Protein AF-0000000074162819 (afdb_homodimer)

Structure (mmCIF, N/CA/C/O backbone):
data_AF-0000000074162819-model_v1
#
loop_
_entity.id
_entity.type
_entity.pdbx_description
1 polymer 'Nitroreductase family protein fused to ferredoxin domain Fd-NR1'
#
loop_
_atom_site.group_PDB
_atom_site.id
_atom_site.type_symbol
_atom_site.label_atom_id
_atom_site.label_alt_id
_atom_site.label_comp_id
_atom_site.label_asym_id
_atom_site.label_entity_id
_atom_site.label_seq_id
_atom_site.pdbx_PDB_ins_code
_atom_site.Cartn_x
_atom_site.Cartn_y
_atom_site.Cartn_z
_atom_site.occupancy
_atom_site.B_iso_or_equiv
_atom_site.auth_seq_id
_atom_site.auth_comp_id
_atom_site.auth_asym_id
_atom_site.auth_atom_id
_atom_site.pdbx_PDB_model_num
ATOM 1 N N . MET A 1 1 ? -23.938 13.773 5.734 1 60.72 1 MET A N 1
ATOM 2 C CA . MET A 1 1 ? -23.234 14.094 6.973 1 60.72 1 MET A CA 1
ATOM 3 C C . MET A 1 1 ? -22.016 14.961 6.688 1 60.72 1 MET A C 1
ATOM 5 O O . MET A 1 1 ? -21.391 14.844 5.633 1 60.72 1 MET A O 1
ATOM 9 N N . SER A 1 2 ? -21.75 15.883 7.621 1 75 2 SER A N 1
ATOM 10 C CA . SER A 1 2 ? -20.719 16.891 7.355 1 75 2 SER A CA 1
ATOM 11 C C . SER A 1 2 ? -19.328 16.266 7.41 1 75 2 SER A C 1
ATOM 13 O O . SER A 1 2 ? -19.031 15.484 8.312 1 75 2 SER A O 1
ATOM 15 N N . ARG A 1 3 ? -18.562 16.5 6.445 1 84.19 3 ARG A N 1
ATOM 16 C CA . ARG A 1 3 ? -17.188 16.047 6.414 1 84.19 3 ARG A CA 1
ATOM 17 C C . ARG A 1 3 ? -16.297 16.906 7.312 1 84.19 3 ARG A C 1
ATOM 19 O O . ARG A 1 3 ? -15.133 16.594 7.531 1 84.19 3 ARG A O 1
ATOM 26 N N . PHE A 1 4 ? -16.953 17.891 7.883 1 89.25 4 PHE A N 1
ATOM 27 C CA . PHE A 1 4 ? -16.172 18.797 8.719 1 89.25 4 PHE A CA 1
ATOM 28 C C . PHE A 1 4 ? -16.297 18.406 10.188 1 89.25 4 PHE A C 1
ATOM 30 O O . PHE A 1 4 ? -17.328 17.906 10.625 1 89.25 4 PHE A O 1
ATOM 37 N N . PRO A 1 5 ? -15.227 18.672 10.922 1 93.75 5 PRO A N 1
ATOM 38 C CA . PRO A 1 5 ? -15.25 18.375 12.352 1 93.75 5 PRO A CA 1
ATOM 39 C C . PRO A 1 5 ? -16.328 19.141 13.102 1 93.75 5 PRO A C 1
ATOM 41 O O . PRO A 1 5 ? -16.594 20.312 12.789 1 93.75 5 PRO A O 1
ATOM 44 N N . GLU A 1 6 ? -16.922 18.469 14 1 95.31 6 GLU A N 1
ATOM 45 C CA . GLU A 1 6 ? -17.891 19.047 14.906 1 95.31 6 GLU A CA 1
ATOM 46 C C . GLU A 1 6 ? -17.453 18.906 16.359 1 95.31 6 GLU A C 1
ATOM 48 O O . GLU A 1 6 ? -17.062 17.812 16.797 1 95.31 6 GLU A O 1
ATOM 53 N N . VAL A 1 7 ? -17.656 20.016 17.141 1 96.31 7 VAL A N 1
ATOM 54 C CA . VAL A 1 7 ? -17.109 20.047 18.484 1 96.31 7 VAL A CA 1
ATOM 55 C C . VAL A 1 7 ? -18.234 19.891 19.5 1 96.31 7 VAL A C 1
ATOM 57 O O . VAL A 1 7 ? -19.25 20.594 19.422 1 96.31 7 VAL A O 1
ATOM 60 N N . ASP A 1 8 ? -18.062 18.953 20.375 1 96.62 8 ASP A N 1
ATOM 61 C CA . ASP A 1 8 ? -18.875 18.875 21.594 1 96.62 8 ASP A CA 1
ATOM 62 C C . ASP A 1 8 ? -18.312 19.797 22.672 1 96.62 8 ASP A C 1
ATOM 64 O O . ASP A 1 8 ? -17.312 19.453 23.312 1 96.62 8 ASP A O 1
ATOM 68 N N . GLU A 1 9 ? -18.953 20.859 22.938 1 96.25 9 GLU A N 1
ATOM 69 C CA . GLU A 1 9 ? -18.422 21.875 23.844 1 96.25 9 GLU A CA 1
ATOM 70 C C . GLU A 1 9 ? -18.344 21.359 25.281 1 96.25 9 GLU A C 1
ATOM 72 O O . GLU A 1 9 ? -17.516 21.844 26.062 1 96.25 9 GLU A O 1
ATOM 77 N N . ASP A 1 10 ? -19.109 20.422 25.609 1 97 10 ASP A N 1
ATOM 78 C CA . ASP A 1 10 ? -19.094 19.891 26.953 1 97 10 ASP A CA 1
ATOM 79 C C . ASP A 1 10 ? -17.844 19.031 27.188 1 97 10 ASP A C 1
ATOM 81 O O . ASP A 1 10 ? -17.375 18.922 28.328 1 97 10 ASP A O 1
ATOM 85 N N . LEU A 1 11 ? -17.391 18.484 26.125 1 96.69 11 LEU A N 1
ATOM 86 C CA . LEU A 1 11 ? -16.234 17.609 26.234 1 96.69 11 LEU A CA 1
ATOM 87 C C . LEU A 1 11 ? -14.945 18.375 25.953 1 96.69 11 LEU A C 1
ATOM 89 O O . LEU A 1 11 ? -13.859 17.953 26.375 1 96.69 11 LEU A O 1
ATOM 93 N N . CYS A 1 12 ? -15.039 19.5 25.234 1 97.75 12 CYS A N 1
ATOM 94 C CA . CYS A 1 12 ? -13.867 20.297 24.891 1 97.75 12 CYS A CA 1
ATOM 95 C C . CYS A 1 12 ? -13.328 21.047 26.094 1 97.75 12 CYS A C 1
ATOM 97 O O . CYS A 1 12 ? -14.062 21.797 26.734 1 97.75 12 CYS A O 1
ATOM 99 N N . ILE A 1 13 ? -12 20.875 26.312 1 97.38 13 ILE A N 1
ATOM 100 C CA . ILE A 1 13 ? -11.43 21.516 27.5 1 97.38 13 ILE A CA 1
ATOM 101 C C . ILE A 1 13 ? -10.492 22.641 27.062 1 97.38 13 ILE A C 1
ATOM 103 O O . ILE A 1 13 ? -9.742 23.172 27.891 1 97.38 13 ILE A O 1
ATOM 107 N N . GLY A 1 14 ? -10.43 22.891 25.828 1 97.25 14 GLY A N 1
ATOM 108 C CA . GLY A 1 14 ? -9.68 24.031 25.312 1 97.25 14 GLY A CA 1
ATOM 109 C C . GLY A 1 14 ? -8.18 23.859 25.453 1 97.25 14 GLY A C 1
ATOM 110 O O . GLY A 1 14 ? -7.457 24.844 25.656 1 97.25 14 GLY A O 1
ATOM 111 N N . CYS A 1 15 ? -7.652 22.703 25.328 1 96.31 15 CYS A N 1
ATOM 112 C CA . CYS A 1 15 ? -6.25 22.438 25.609 1 96.31 15 CYS A CA 1
ATOM 113 C C . CYS A 1 15 ? -5.359 22.844 24.453 1 96.31 15 CYS A C 1
ATOM 115 O O . CYS A 1 15 ? -4.137 22.891 24.578 1 96.31 15 CYS A O 1
ATOM 117 N N . ASN A 1 16 ? -5.852 23.031 23.219 1 96.44 16 ASN A N 1
ATOM 118 C CA . ASN A 1 16 ? -5.164 23.578 22.047 1 96.44 16 ASN A CA 1
ATOM 119 C C . ASN A 1 16 ? -4.379 22.484 21.312 1 96.44 16 ASN A C 1
ATOM 121 O O . ASN A 1 16 ? -3.752 22.766 20.281 1 96.44 16 ASN A O 1
ATOM 125 N N . VAL A 1 17 ? -4.426 21.281 21.625 1 96.06 17 VAL A N 1
ATOM 126 C CA . VAL A 1 17 ? -3.65 20.234 20.969 1 96.06 17 VAL A CA 1
ATOM 127 C C . VAL A 1 17 ? -4.121 20.078 19.531 1 96.06 17 VAL A C 1
ATOM 129 O O . VAL A 1 17 ? -3.303 19.969 18.609 1 96.06 17 VAL A O 1
ATOM 132 N N . CYS A 1 18 ? -5.398 20.047 19.391 1 97.06 18 CYS A N 1
ATOM 133 C CA . CYS A 1 18 ? -5.949 19.922 18.031 1 97.06 18 CYS A CA 1
ATOM 134 C C . CYS A 1 18 ? -5.535 21.109 17.172 1 97.06 18 CYS A C 1
ATOM 136 O O . CYS A 1 18 ? -5.312 20.953 15.969 1 97.06 18 CYS A O 1
ATOM 138 N N . VAL A 1 19 ? -5.406 22.281 17.766 1 95.62 19 VAL A N 1
ATOM 139 C CA . VAL A 1 19 ? -4.973 23.469 17.047 1 95.62 19 VAL A CA 1
ATOM 140 C C . VAL A 1 19 ? -3.525 23.297 16.594 1 95.62 19 VAL A C 1
ATOM 142 O O . VAL A 1 19 ? -3.195 23.594 15.438 1 95.62 19 VAL A O 1
ATOM 145 N N . GLN A 1 20 ? -2.748 22.797 17.438 1 92.12 20 GLN A N 1
ATOM 146 C CA . GLN A 1 20 ? -1.342 22.562 17.125 1 92.12 20 GLN A CA 1
ATOM 147 C C . GLN A 1 20 ? -1.191 21.516 16.016 1 92.12 20 GLN A C 1
ATOM 149 O O . GLN A 1 20 ? -0.238 21.578 15.234 1 92.12 20 GLN A O 1
ATOM 154 N N . GLY A 1 21 ? -2.123 20.641 15.922 1 92.62 21 GLY A N 1
ATOM 155 C CA . GLY A 1 21 ? -2.043 19.562 14.961 1 92.62 21 GLY A CA 1
ATOM 156 C C . GLY A 1 21 ? -2.775 19.844 13.664 1 92.62 21 GLY A C 1
ATOM 157 O O . GLY A 1 21 ? -2.893 18.969 12.805 1 92.62 21 GLY A O 1
ATOM 158 N N . CYS A 1 22 ? -3.211 21.016 13.508 1 92.06 22 CYS A N 1
ATOM 159 C CA . CYS A 1 22 ? -3.934 21.359 12.289 1 92.06 22 CYS A CA 1
ATOM 160 C C . CYS A 1 22 ? -2.982 21.906 11.227 1 92.06 22 CYS A C 1
ATOM 162 O O . CYS A 1 22 ? -2.436 23 11.375 1 92.06 22 CYS A O 1
ATOM 164 N N . PRO A 1 23 ? -2.822 21.188 10.133 1 86.88 23 PRO A N 1
ATOM 165 C CA . PRO A 1 23 ? -1.828 21.609 9.148 1 86.88 23 PRO A CA 1
ATOM 166 C C . PRO A 1 23 ? -2.219 22.891 8.43 1 86.88 23 PRO A C 1
ATOM 168 O O . PRO A 1 23 ? -1.349 23.625 7.949 1 86.88 23 PRO A O 1
ATOM 171 N N . THR A 1 24 ? -3.525 23.172 8.367 1 86.56 24 THR A N 1
ATOM 172 C CA . THR A 1 24 ? -3.973 24.359 7.668 1 86.56 24 THR A CA 1
ATOM 173 C C . THR A 1 24 ? -4.203 25.516 8.648 1 86.56 24 THR A C 1
ATOM 175 O O . THR A 1 24 ? -4.535 26.625 8.234 1 86.56 24 THR A O 1
ATOM 178 N N . GLN A 1 25 ? -4.098 25.203 9.93 1 88.81 25 GLN A N 1
ATOM 179 C CA . GLN A 1 25 ? -4.23 26.203 10.984 1 88.81 25 GLN A 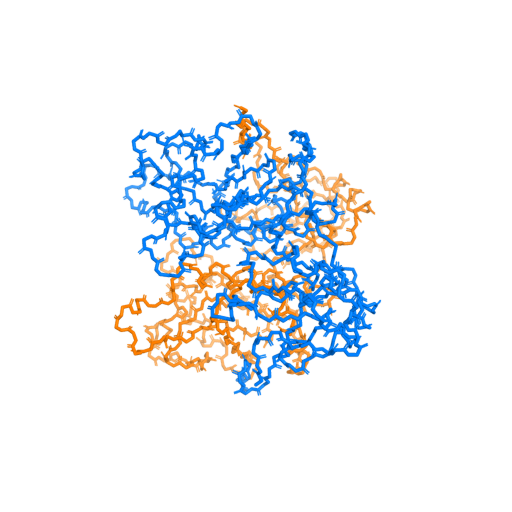CA 1
ATOM 180 C C . GLN A 1 25 ? -5.566 26.938 10.891 1 88.81 25 GLN A C 1
ATOM 182 O O . GLN A 1 25 ? -5.621 28.156 11.039 1 88.81 25 GLN A O 1
ATOM 187 N N . CYS A 1 26 ? -6.602 26.172 10.633 1 90.38 26 CYS A N 1
ATOM 188 C CA . CYS A 1 26 ? -7.898 26.797 10.383 1 90.38 26 CYS A CA 1
ATOM 189 C C . CYS A 1 26 ? -8.797 26.703 11.609 1 90.38 26 CYS A C 1
ATOM 191 O O . CYS A 1 26 ? -9.977 27.031 11.547 1 90.38 26 CYS A O 1
ATOM 193 N N . ILE A 1 27 ? -8.297 26.219 12.703 1 94.56 27 ILE A N 1
ATOM 194 C CA . ILE A 1 27 ? -9.055 26.125 13.945 1 94.56 27 ILE A CA 1
ATOM 195 C C . ILE A 1 27 ? -8.305 26.859 15.062 1 94.56 27 ILE A C 1
ATOM 197 O O . ILE A 1 27 ? -7.102 27.094 14.961 1 94.56 27 ILE A O 1
ATOM 201 N N . GLU A 1 28 ? -9.062 27.266 16.031 1 96.25 28 GLU A N 1
ATOM 202 C CA . GLU A 1 28 ? -8.516 27.969 17.188 1 96.25 28 GLU A CA 1
ATOM 203 C C . GLU A 1 28 ? -9.398 27.781 18.422 1 96.25 28 GLU A C 1
ATOM 205 O O . GLU A 1 28 ? -10.547 27.344 18.312 1 96.25 28 GLU A O 1
ATOM 210 N N . VAL A 1 29 ? -8.773 28.031 19.547 1 96.81 29 VAL A N 1
ATOM 211 C CA . VAL A 1 29 ? -9.547 28.062 20.781 1 96.81 29 VAL A CA 1
ATOM 212 C C . VAL A 1 29 ? -10 29.5 21.062 1 96.81 29 VAL A C 1
ATOM 214 O O . VAL A 1 29 ? -9.172 30.406 21.141 1 96.81 29 VAL A O 1
ATOM 217 N N . ASN A 1 30 ? -11.305 29.562 21.203 1 96.31 30 ASN A N 1
ATOM 218 C CA . ASN A 1 30 ? -11.859 30.875 21.531 1 96.31 30 ASN A CA 1
ATOM 219 C C . ASN A 1 30 ? -11.391 31.359 22.891 1 96.31 30 ASN A C 1
ATOM 221 O O . ASN A 1 30 ? -11.469 30.625 23.875 1 96.31 30 ASN A O 1
ATOM 225 N N . ALA A 1 31 ? -11.023 32.656 22.938 1 94.62 31 ALA A N 1
ATOM 226 C CA . ALA A 1 31 ? -10.445 33.188 24.156 1 94.62 31 ALA A CA 1
ATOM 227 C C . ALA A 1 31 ? -11.5 33.344 25.25 1 94.62 31 ALA A C 1
ATOM 229 O O . ALA A 1 31 ? -11.203 33.188 26.438 1 94.62 31 ALA A O 1
ATOM 230 N N . GLU A 1 32 ? -12.641 33.625 24.938 1 95.56 32 GLU A N 1
ATOM 231 C CA . GLU A 1 32 ? -13.703 33.875 25.906 1 95.56 32 GLU A CA 1
ATOM 232 C C . GLU A 1 32 ? -14.344 32.562 26.359 1 95.56 32 GLU A C 1
ATOM 234 O O . GLU A 1 32 ? -14.406 32.281 27.562 1 95.56 32 GLU A O 1
ATOM 239 N N . THR A 1 33 ? -14.734 31.688 25.453 1 95.25 33 THR A N 1
ATOM 240 C CA . THR A 1 33 ? -15.469 30.484 25.781 1 95.25 33 THR A CA 1
ATOM 241 C C . THR A 1 33 ? -14.508 29.344 26.109 1 95.25 33 THR A C 1
ATOM 243 O O . THR A 1 33 ? -14.906 28.344 26.719 1 95.25 33 THR A O 1
ATOM 246 N N . ARG A 1 34 ? -13.289 29.5 25.641 1 96.19 34 ARG A N 1
ATOM 247 C CA . ARG A 1 34 ? -12.273 28.484 25.812 1 96.19 34 ARG A CA 1
ATOM 248 C C . ARG A 1 34 ? -12.672 27.188 25.078 1 96.19 34 ARG A C 1
ATOM 250 O O . ARG A 1 34 ? -12.398 26.094 25.562 1 96.19 34 ARG A O 1
ATOM 257 N N . LYS A 1 35 ? -13.406 27.328 24.016 1 96.69 35 LYS A N 1
ATOM 258 C CA . LYS A 1 35 ? -13.836 26.203 23.188 1 96.69 35 LYS A CA 1
ATOM 259 C C . LYS A 1 35 ? -13.242 26.312 21.781 1 96.69 35 LYS A C 1
ATOM 261 O O . LYS A 1 35 ? -12.93 27.406 21.312 1 96.69 35 LYS A O 1
ATOM 266 N N . LEU A 1 36 ? -13.07 25.094 21.188 1 96.5 36 LEU A N 1
ATOM 267 C CA . LEU A 1 36 ? -12.547 25.031 19.828 1 96.5 36 LEU A CA 1
ATOM 268 C C . LEU A 1 36 ? -13.555 25.594 18.828 1 96.5 36 LEU A C 1
ATOM 270 O O . LEU A 1 36 ? -14.75 25.297 18.906 1 96.5 36 LEU A O 1
ATOM 274 N N . VAL A 1 37 ? -13.07 26.453 17.953 1 95.31 37 VAL A N 1
ATOM 275 C CA . VAL A 1 37 ? -13.883 27 16.875 1 95.31 37 VAL A CA 1
ATOM 276 C C . VAL A 1 37 ? -13.086 27.016 15.57 1 95.31 37 VAL A C 1
ATOM 278 O O . VAL A 1 37 ? -11.852 26.906 15.594 1 95.31 37 VAL A O 1
ATOM 281 N N . PHE A 1 38 ? -13.844 27.109 14.445 1 92 38 PHE A N 1
ATOM 282 C CA . PHE A 1 38 ? -13.18 27.328 13.172 1 92 38 PHE A CA 1
ATOM 283 C C . PHE A 1 38 ? -12.812 28.797 13 1 92 38 PHE A C 1
ATOM 285 O O . PHE A 1 38 ? -13.641 29.672 13.258 1 92 38 PHE A O 1
ATOM 292 N N . ARG A 1 39 ? -11.656 29.031 12.617 1 88.75 39 ARG A N 1
ATOM 293 C CA . ARG A 1 39 ? -11.211 30.375 12.219 1 88.75 39 ARG A CA 1
ATOM 294 C C . ARG A 1 39 ? -11.414 30.578 10.719 1 88.75 39 ARG A C 1
ATOM 296 O O . ARG A 1 39 ? -11.75 31.688 10.281 1 88.75 39 ARG A O 1
ATOM 303 N N . ALA A 1 40 ? -11.219 29.578 9.922 1 86.62 40 ALA A N 1
ATOM 304 C CA . ALA A 1 40 ? -11.328 29.578 8.469 1 86.62 40 ALA A CA 1
ATOM 305 C C . ALA A 1 40 ? -11.797 28.219 7.949 1 86.62 40 ALA A C 1
ATOM 307 O O . ALA A 1 40 ? -11.016 27.469 7.359 1 86.62 40 ALA A O 1
ATOM 308 N N . LYS A 1 41 ? -13.047 28.016 8.008 1 88.25 41 LYS A N 1
ATOM 309 C CA . LYS A 1 41 ? -13.609 26.719 7.66 1 88.25 41 LYS A CA 1
ATOM 310 C C . LYS A 1 41 ? -13.32 26.359 6.207 1 88.25 41 LYS A C 1
ATOM 312 O O . LYS A 1 41 ? -13.141 25.188 5.879 1 88.25 41 LYS A O 1
ATOM 317 N N . GLU A 1 42 ? -13.117 27.328 5.391 1 84.25 42 GLU A N 1
ATOM 318 C CA . GLU A 1 42 ? -12.938 27.125 3.957 1 84.25 42 GLU A CA 1
ATOM 319 C C . GLU A 1 42 ? -11.57 26.531 3.652 1 84.25 42 GLU A C 1
ATOM 321 O O . GLU A 1 42 ? -11.352 25.984 2.568 1 84.25 42 GLU A O 1
ATOM 326 N N . THR A 1 43 ? -10.648 26.656 4.605 1 84 43 THR A N 1
ATOM 327 C CA . THR A 1 43 ? -9.305 26.141 4.371 1 84 43 THR A CA 1
ATOM 328 C C . THR A 1 43 ? -9.148 24.75 4.977 1 84 43 THR A C 1
ATOM 330 O O . THR A 1 43 ? -8.109 24.109 4.809 1 84 43 THR A O 1
ATOM 333 N N . CYS A 1 44 ? -10.203 24.281 5.637 1 87.94 44 CYS A N 1
ATOM 334 C CA . CYS A 1 44 ? -10.164 22.938 6.203 1 87.94 44 CYS A CA 1
ATOM 335 C C . CYS A 1 44 ? -10.133 21.891 5.102 1 87.94 44 CYS A C 1
ATOM 337 O O . CYS A 1 44 ? -10.945 21.922 4.18 1 87.94 44 CYS A O 1
ATOM 339 N N . ILE A 1 45 ? -9.172 21.031 5.25 1 80.69 45 ILE A N 1
ATOM 340 C CA . ILE A 1 45 ? -9.07 19.984 4.23 1 80.69 45 ILE A CA 1
ATOM 341 C C . ILE A 1 45 ? -9.711 18.703 4.738 1 80.69 45 ILE A C 1
ATOM 343 O O . ILE A 1 45 ? -9.555 17.641 4.129 1 80.69 45 ILE A O 1
ATOM 347 N N . SER A 1 46 ? -10.359 18.672 5.871 1 87.81 46 SER A N 1
ATOM 348 C CA . SER A 1 46 ? -11.109 17.562 6.449 1 87.81 46 SER A CA 1
ATOM 349 C C . SER A 1 46 ? -10.219 16.344 6.648 1 87.81 46 SER A C 1
ATOM 351 O O . SER A 1 46 ? -10.641 15.211 6.383 1 87.81 46 SER A O 1
ATOM 353 N N . CYS A 1 47 ? -8.977 16.531 7.121 1 87.81 47 CYS A N 1
ATOM 354 C CA . CYS A 1 47 ? -8.047 15.414 7.285 1 87.81 47 CYS A CA 1
ATOM 355 C C . CYS A 1 47 ? -8.414 14.57 8.5 1 87.81 47 CYS A C 1
ATOM 357 O O . CYS A 1 47 ? -8.016 13.414 8.594 1 87.81 47 CYS A O 1
ATOM 359 N N . GLY A 1 48 ? -9.109 15.211 9.477 1 91.56 48 GLY A N 1
ATOM 360 C CA . GLY A 1 48 ? -9.625 14.461 10.609 1 91.56 48 GLY A CA 1
ATOM 361 C C . GLY A 1 48 ? -8.609 14.305 11.727 1 91.56 48 GLY A C 1
ATOM 362 O O . GLY A 1 48 ? -8.906 13.711 12.766 1 91.56 48 GLY A O 1
ATOM 363 N N . HIS A 1 49 ? -7.461 14.898 11.602 1 93.31 49 HIS A N 1
ATOM 364 C CA . HIS A 1 49 ? -6.426 14.734 12.617 1 93.31 49 HIS A CA 1
ATOM 365 C C . HIS A 1 49 ? -6.84 15.383 13.93 1 93.31 49 HIS A C 1
ATOM 367 O O . HIS A 1 49 ? -6.48 14.898 15.008 1 93.31 49 HIS A O 1
ATOM 373 N N . CYS A 1 50 ? -7.578 16.438 13.836 1 95.38 50 CYS A N 1
ATOM 374 C CA . CYS A 1 50 ? -8.039 17.109 15.039 1 95.38 50 CYS A CA 1
ATOM 375 C C . CYS A 1 50 ? -8.852 16.156 15.914 1 95.38 50 CYS A C 1
ATOM 377 O O . CYS A 1 50 ? -8.672 16.125 17.141 1 95.38 50 CYS A O 1
ATOM 379 N N . ALA A 1 51 ? -9.711 15.406 15.297 1 94.44 51 ALA A N 1
ATOM 380 C CA . ALA A 1 51 ? -10.508 14.438 16.047 1 94.44 51 ALA A CA 1
ATOM 381 C C . ALA A 1 51 ? -9.633 13.336 16.641 1 94.44 51 ALA A C 1
ATOM 383 O O . ALA A 1 51 ? -9.883 12.859 17.734 1 94.44 51 ALA A O 1
ATOM 384 N N . SER A 1 52 ? -8.617 12.977 15.961 1 94.06 52 SER A N 1
ATOM 385 C CA . SER A 1 52 ? -7.777 11.852 16.375 1 94.06 52 SER A CA 1
ATOM 386 C C . SER A 1 52 ? -6.867 12.234 17.531 1 94.06 52 SER A C 1
ATOM 388 O O . SER A 1 52 ? -6.527 11.391 18.359 1 94.06 52 SER A O 1
ATOM 390 N N . VAL A 1 53 ? -6.496 13.492 17.625 1 95.62 53 VAL A N 1
ATOM 391 C CA . VAL A 1 53 ? -5.539 13.898 18.641 1 95.62 53 VAL A CA 1
ATOM 392 C C . VAL A 1 53 ? -6.285 14.305 19.922 1 95.62 53 VAL A C 1
ATOM 394 O O . VAL A 1 53 ? -5.676 14.453 20.984 1 95.62 53 VAL A O 1
ATOM 397 N N . CYS A 1 54 ? -7.52 14.531 19.828 1 96.69 54 CYS A N 1
ATOM 398 C CA . CYS A 1 54 ? -8.297 15.023 20.953 1 96.69 54 CYS A CA 1
ATOM 399 C C . CYS A 1 54 ? -8.414 13.961 22.047 1 96.69 54 CYS A C 1
ATOM 401 O O . CYS A 1 54 ? -9.125 12.969 21.859 1 96.69 54 CYS A O 1
ATOM 403 N N . ARG A 1 55 ? -7.91 14.211 23.156 1 93.81 55 ARG A N 1
ATOM 404 C CA . ARG A 1 55 ? -7.848 13.195 24.219 1 93.81 55 ARG A CA 1
ATOM 405 C C . ARG A 1 55 ? -9.211 13.008 24.875 1 93.81 55 ARG A C 1
ATOM 407 O O . ARG A 1 55 ? -9.516 11.922 25.375 1 93.81 55 ARG A O 1
ATOM 414 N N . THR A 1 56 ? -10 14.047 24.781 1 95.81 56 THR A N 1
ATOM 415 C CA . THR A 1 56 ? -11.281 13.961 25.469 1 95.81 56 THR A CA 1
ATOM 416 C C . THR A 1 56 ? -12.391 13.547 24.5 1 95.81 56 THR A C 1
ATOM 418 O O . THR A 1 56 ? -13.57 13.602 24.844 1 95.81 56 THR A O 1
ATOM 421 N N . ALA A 1 57 ? -12.047 13.273 23.328 1 95.81 57 ALA A N 1
ATOM 422 C CA . ALA A 1 57 ? -13 12.797 22.328 1 95.81 57 ALA A CA 1
ATOM 423 C C . ALA A 1 57 ? -14.086 13.836 22.062 1 95.81 57 ALA A C 1
ATOM 425 O O . ALA A 1 57 ? -15.258 13.492 21.922 1 95.81 57 ALA A O 1
ATOM 426 N N . ALA A 1 58 ? -13.672 15.039 21.922 1 97.06 58 ALA A N 1
ATOM 427 C CA . ALA A 1 58 ? -14.633 16.141 21.812 1 97.06 58 ALA A CA 1
ATOM 428 C C . ALA A 1 58 ? -14.945 16.438 20.359 1 97.06 58 ALA A C 1
ATOM 430 O O . ALA A 1 58 ? -15.852 17.234 20.062 1 97.06 58 ALA A O 1
ATOM 431 N N . ILE A 1 59 ? -14.258 15.938 19.438 1 96.38 59 ILE A N 1
ATOM 432 C CA . ILE A 1 59 ? -14.414 16.312 18.031 1 96.38 59 ILE A CA 1
ATOM 433 C C . ILE A 1 59 ? -14.93 15.109 17.234 1 96.38 59 ILE A C 1
ATOM 435 O O . ILE A 1 59 ? -14.297 14.047 17.219 1 96.38 59 ILE A O 1
ATOM 439 N N . SER A 1 60 ? -16.078 15.258 16.578 1 94.69 60 SER A N 1
ATOM 440 C CA . SER A 1 60 ? -16.656 14.227 15.727 1 94.69 60 SER A CA 1
ATOM 441 C C . SER A 1 60 ? -16.562 14.617 14.258 1 94.69 60 SER A C 1
ATOM 443 O O . SER A 1 60 ? -16.344 15.781 13.93 1 94.69 60 SER A O 1
ATOM 445 N N . MET A 1 61 ? -16.609 13.641 13.445 1 92.12 61 MET A N 1
ATOM 446 C CA . MET A 1 61 ? -16.641 13.82 12 1 92.12 61 MET A CA 1
ATOM 447 C C . MET A 1 61 ? -17.594 12.82 11.352 1 92.12 61 MET A C 1
ATOM 449 O O . MET A 1 61 ? -17.688 11.672 11.797 1 92.12 61 MET A O 1
ATOM 453 N N . PHE A 1 62 ? -18.312 13.234 10.305 1 89.69 62 PHE A N 1
ATOM 454 C CA . PHE A 1 62 ? -19.234 12.391 9.562 1 89.69 62 PHE A CA 1
ATOM 455 C C . PHE A 1 62 ? -20.297 11.812 10.484 1 89.69 62 PHE A C 1
ATOM 457 O O . PHE A 1 62 ? -20.75 10.68 10.281 1 89.69 62 PHE A O 1
ATOM 464 N N . GLY A 1 63 ? -20.516 12.484 11.516 1 89.25 63 GLY A N 1
ATOM 465 C CA . GLY A 1 63 ? -21.5 12.016 12.477 1 89.25 63 GLY A CA 1
ATOM 466 C C . GLY A 1 63 ? -21 10.867 13.328 1 89.25 63 GLY A C 1
ATOM 467 O O . GLY A 1 63 ? -21.781 10.227 14.039 1 89.25 63 GLY A O 1
ATOM 468 N N . ILE A 1 64 ? -19.781 10.57 13.25 1 91.25 64 ILE A N 1
ATOM 469 C CA . ILE A 1 64 ? -19.203 9.461 14 1 91.25 64 ILE A CA 1
ATOM 470 C C . ILE A 1 64 ? -18.578 9.977 15.297 1 91.25 64 ILE A C 1
ATOM 472 O O . ILE A 1 64 ? -17.75 10.891 15.273 1 91.25 64 ILE A O 1
ATOM 476 N N . LEU A 1 65 ? -18.922 9.312 16.359 1 91.12 65 LEU A N 1
ATOM 477 C CA . LEU A 1 65 ? -18.406 9.672 17.672 1 91.12 65 LEU A CA 1
ATOM 478 C C . LEU A 1 65 ? -17.062 8.977 17.938 1 91.12 65 LEU A C 1
ATOM 480 O O . LEU A 1 65 ? -16.922 7.793 17.641 1 91.12 65 LEU A O 1
ATOM 484 N N . PRO A 1 66 ? -16.109 9.742 18.484 1 91.19 66 PRO A N 1
ATOM 485 C CA . PRO A 1 66 ? -14.766 9.203 18.656 1 91.19 66 PRO A CA 1
ATOM 486 C C . PRO A 1 66 ? -14.727 7.984 19.594 1 91.19 66 PRO A C 1
ATOM 488 O O . PRO A 1 66 ? -13.969 7.043 19.344 1 91.19 66 PRO A O 1
ATOM 491 N N . ASP A 1 67 ? -15.5 7.906 20.562 1 85.5 67 ASP A N 1
ATOM 492 C CA . ASP A 1 67 ? -15.445 6.832 21.547 1 85.5 67 ASP A CA 1
ATOM 493 C C . ASP A 1 67 ? -15.805 5.488 20.922 1 85.5 67 ASP A C 1
ATOM 495 O O . ASP A 1 67 ? -15.281 4.449 21.328 1 85.5 67 ASP A O 1
ATOM 499 N N . THR A 1 68 ? -16.562 5.477 19.969 1 81.62 68 THR A N 1
ATOM 500 C CA . THR A 1 68 ? -16.984 4.238 19.328 1 81.62 68 THR A CA 1
ATOM 501 C C . THR A 1 68 ? -15.828 3.568 18.594 1 81.62 68 THR A C 1
ATOM 503 O O . THR A 1 68 ? -15.656 2.352 18.688 1 81.62 68 THR A O 1
ATOM 506 N N . VAL A 1 69 ? -15.016 4.312 18.062 1 81.19 69 VAL A N 1
ATOM 507 C CA . VAL A 1 69 ? -13.922 3.787 17.266 1 81.19 69 VAL A CA 1
ATOM 508 C C . VAL A 1 69 ? -12.789 3.316 18.188 1 81.19 69 VAL A C 1
ATOM 510 O O . VAL A 1 69 ? -12.125 2.318 17.891 1 81.19 69 VAL A O 1
ATOM 513 N N . GLU A 1 70 ? -12.664 3.998 19.266 1 79.19 70 GLU A N 1
ATOM 514 C CA . GLU A 1 70 ? -11.625 3.623 20.219 1 79.19 70 GLU A CA 1
ATOM 515 C C . GLU A 1 70 ? -11.891 2.242 20.812 1 79.19 70 GLU A C 1
ATOM 517 O O . GLU A 1 70 ? -10.961 1.445 20.984 1 79.19 70 GLU A O 1
ATOM 522 N N . GLU A 1 71 ? -13.062 1.917 21.062 1 77.81 71 GLU A N 1
ATOM 523 C CA . GLU A 1 71 ? -13.438 0.604 21.578 1 77.81 71 GLU A CA 1
ATOM 524 C C . GLU A 1 71 ? -13.172 -0.493 20.562 1 77.81 71 GLU A C 1
ATOM 526 O O . GLU A 1 71 ? -12.703 -1.577 20.906 1 77.81 71 GLU A O 1
ATOM 531 N N . GLU A 1 72 ? -13.422 -0.172 19.359 1 81.62 72 GLU A N 1
ATOM 532 C CA . GLU A 1 72 ? -13.242 -1.151 18.297 1 81.62 72 GLU A CA 1
ATOM 533 C C . GLU A 1 72 ? -11.766 -1.505 18.109 1 81.62 72 GLU A C 1
ATOM 535 O O . GLU A 1 72 ? -11.422 -2.672 17.922 1 81.62 72 GLU A O 1
ATOM 540 N N . ILE A 1 73 ? -10.945 -0.515 18.25 1 83.31 73 ILE A N 1
ATOM 541 C CA . ILE A 1 73 ? -9.539 -0.729 17.938 1 83.31 73 ILE A CA 1
ATOM 542 C C . ILE A 1 73 ? -8.891 -1.57 19.047 1 83.31 73 ILE A C 1
ATOM 544 O O . ILE A 1 73 ? -7.906 -2.271 18.797 1 83.31 73 ILE A O 1
ATOM 548 N N . MET A 1 74 ? -9.469 -1.515 20.219 1 82 74 MET A N 1
ATOM 549 C CA . MET A 1 74 ? -8.93 -2.303 21.312 1 82 74 MET A CA 1
ATOM 550 C C . MET A 1 74 ? -9.102 -3.795 21.062 1 82 74 MET A C 1
ATOM 552 O O . MET A 1 74 ? -8.297 -4.605 21.531 1 82 74 MET A O 1
ATOM 556 N N . ALA A 1 75 ? -10.023 -4.156 20.234 1 85.88 75 ALA A N 1
ATOM 557 C CA . ALA A 1 75 ? -10.297 -5.562 19.953 1 85.88 75 ALA A CA 1
ATOM 558 C C . ALA A 1 75 ? -9.594 -6.008 18.672 1 85.88 75 ALA A C 1
ATOM 560 O O . ALA A 1 75 ? -9.492 -7.207 18.406 1 85.88 75 ALA A O 1
ATOM 561 N N . ASP A 1 76 ? -9.07 -5.109 17.984 1 89.5 76 ASP A N 1
ATOM 562 C CA . ASP A 1 76 ? -8.492 -5.422 16.688 1 89.5 76 ASP A CA 1
ATOM 563 C C . ASP A 1 76 ? -7.16 -6.152 16.828 1 89.5 76 ASP A C 1
ATOM 565 O O . ASP A 1 76 ? -6.402 -5.891 17.766 1 89.5 76 ASP A O 1
ATOM 569 N N . LYS A 1 77 ? -6.879 -7.059 15.906 1 92.12 77 LYS A N 1
ATOM 570 C CA . LYS A 1 77 ? -5.539 -7.621 15.797 1 92.12 77 LYS A CA 1
ATOM 571 C C . LYS A 1 77 ? -4.512 -6.539 15.477 1 92.12 77 LYS A C 1
ATOM 573 O O . LYS A 1 77 ? -4.848 -5.512 14.883 1 92.12 77 LYS A O 1
ATOM 578 N N . PRO A 1 78 ? -3.283 -6.773 15.844 1 93.62 78 PRO A N 1
ATOM 579 C CA . PRO A 1 78 ? -2.254 -5.738 15.703 1 93.62 78 PRO A CA 1
ATOM 580 C C . PRO A 1 78 ? -2.148 -5.195 14.281 1 93.62 78 PRO A C 1
ATOM 582 O O . PRO A 1 78 ? -2.014 -3.986 14.086 1 93.62 78 PRO A O 1
ATOM 585 N N . VAL A 1 79 ? -2.229 -6.043 13.32 1 95 79 VAL A N 1
ATOM 586 C CA . VAL A 1 79 ? -2.102 -5.621 11.93 1 95 79 VAL A CA 1
ATOM 587 C C . VAL A 1 79 ? -3.26 -4.695 11.562 1 95 79 VAL A C 1
ATOM 589 O O . VAL A 1 79 ? -3.051 -3.631 10.969 1 95 79 VAL A O 1
ATOM 592 N N . VAL A 1 80 ? -4.449 -5.062 11.922 1 94.94 80 VAL A N 1
ATOM 593 C CA . VAL A 1 80 ? -5.645 -4.277 11.633 1 94.94 80 VAL A CA 1
ATOM 594 C C . VAL A 1 80 ? -5.562 -2.926 12.344 1 94.94 80 VAL A C 1
ATOM 596 O O . VAL A 1 80 ? -5.828 -1.884 11.742 1 94.94 80 VAL A O 1
ATOM 599 N N . ARG A 1 81 ? -5.16 -2.967 13.555 1 94.25 81 ARG A N 1
ATOM 600 C CA . ARG A 1 81 ? -4.992 -1.738 14.328 1 94.25 81 ARG A CA 1
ATOM 601 C C . ARG A 1 81 ? -3.984 -0.808 13.656 1 94.25 81 ARG A C 1
ATOM 603 O O . ARG A 1 81 ? -4.203 0.403 13.586 1 94.25 81 ARG A O 1
ATOM 610 N N . SER A 1 82 ? -2.904 -1.38 13.219 1 94.94 82 SER A N 1
ATOM 611 C CA . SER A 1 82 ? -1.867 -0.577 12.586 1 94.94 82 SER A CA 1
ATOM 612 C C . SER A 1 82 ? -2.385 0.088 11.312 1 94.94 82 SER A C 1
ATOM 614 O O . SER A 1 82 ? -2.07 1.248 11.039 1 94.94 82 SER A O 1
ATOM 616 N N . ILE A 1 83 ? -3.152 -0.614 10.539 1 94.81 83 ILE A N 1
ATOM 617 C CA . ILE A 1 83 ? -3.729 -0.051 9.328 1 94.81 83 ILE A CA 1
ATOM 618 C C . ILE A 1 83 ? -4.691 1.077 9.688 1 94.81 83 ILE A C 1
ATOM 620 O O . ILE A 1 83 ? -4.637 2.16 9.102 1 94.81 83 ILE A O 1
ATOM 624 N N . LYS A 1 84 ? -5.527 0.88 10.664 1 92.94 84 LYS A N 1
ATOM 625 C CA . LYS A 1 84 ? -6.535 1.86 11.055 1 92.94 84 LYS A CA 1
ATOM 626 C C . LYS A 1 84 ? -5.887 3.119 11.625 1 92.94 84 LYS A C 1
ATOM 628 O O . LYS A 1 84 ? -6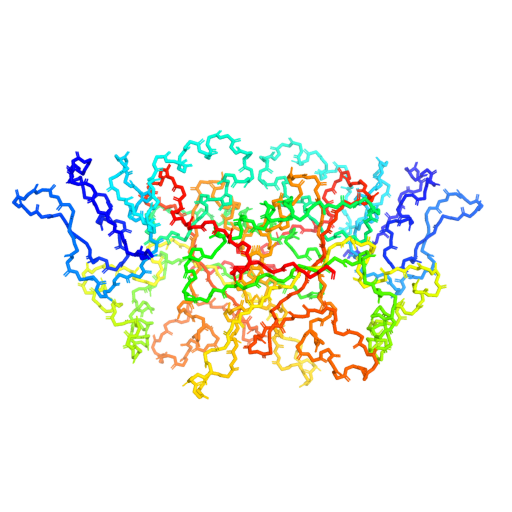.395 4.227 11.43 1 92.94 84 LYS A O 1
ATOM 633 N N . MET A 1 85 ? -4.777 2.955 12.273 1 93.06 85 MET A N 1
ATOM 634 C CA . MET A 1 85 ? -4.148 4.062 12.992 1 93.06 85 MET A CA 1
ATOM 635 C C . MET A 1 85 ? -3.156 4.793 12.094 1 93.06 85 MET A C 1
ATOM 637 O O . MET A 1 85 ? -2.705 5.891 12.43 1 93.06 85 MET A O 1
ATOM 641 N N . ALA A 1 86 ? -2.832 4.156 11.008 1 92.44 86 ALA A N 1
ATOM 642 C CA . ALA A 1 86 ? -1.839 4.766 10.125 1 92.44 86 ALA A CA 1
ATOM 643 C C . ALA A 1 86 ? -2.338 6.102 9.578 1 92.44 86 ALA A C 1
ATOM 645 O O . ALA A 1 86 ? -3.52 6.246 9.258 1 92.44 86 ALA A O 1
ATOM 646 N N . ARG A 1 87 ? -1.45 7.082 9.484 1 91 87 ARG A N 1
ATOM 647 C CA . ARG A 1 87 ? -1.795 8.406 8.969 1 91 87 ARG A CA 1
ATOM 648 C C . ARG A 1 87 ? -0.56 9.125 8.438 1 91 87 ARG A C 1
ATOM 650 O O . ARG A 1 87 ? 0.57 8.711 8.703 1 91 87 ARG A O 1
ATOM 657 N N . GLN A 1 88 ? -0.835 10.102 7.652 1 92.94 88 GLN A N 1
ATOM 658 C CA . GLN A 1 88 ? 0.223 11.008 7.23 1 92.94 88 GLN A CA 1
ATOM 659 C C . GLN A 1 88 ? 0.584 11.992 8.344 1 92.94 88 GLN A C 1
ATOM 661 O O . GLN A 1 88 ? -0.252 12.789 8.766 1 92.94 88 GLN A O 1
ATOM 666 N N . HIS A 1 89 ? 1.822 11.945 8.797 1 94.94 89 HIS A N 1
ATOM 667 C CA . HIS A 1 89 ? 2.26 12.891 9.812 1 94.94 89 HIS A CA 1
ATOM 668 C C . HIS A 1 89 ? 2.545 14.258 9.211 1 94.94 89 HIS A C 1
ATOM 670 O O . HIS A 1 89 ? 3.205 14.359 8.172 1 94.94 89 HIS A O 1
ATOM 676 N N . ARG A 1 90 ? 2.068 15.219 9.883 1 92.62 90 ARG A N 1
ATOM 677 C CA . ARG A 1 90 ? 2.215 16.547 9.312 1 92.62 90 ARG A CA 1
ATOM 678 C C . ARG A 1 90 ? 2.969 17.469 10.266 1 92.62 90 ARG A C 1
ATOM 680 O O . ARG A 1 90 ? 2.959 18.688 10.102 1 92.62 90 ARG A O 1
ATOM 687 N N . PHE A 1 91 ? 3.533 16.922 11.273 1 94.88 91 PHE A N 1
ATOM 688 C CA . PHE A 1 91 ? 4.422 17.594 12.219 1 94.88 91 PHE A CA 1
ATOM 689 C C . PHE A 1 91 ? 5.457 16.609 12.758 1 94.88 91 PHE A C 1
ATOM 691 O O . PHE A 1 91 ? 5.105 15.562 13.305 1 94.88 91 PHE A O 1
ATOM 698 N N . PHE A 1 92 ? 6.715 17.016 12.617 1 96.69 92 PHE A N 1
ATOM 699 C CA . PHE A 1 92 ? 7.781 16.141 13.078 1 96.69 92 PHE A CA 1
ATOM 700 C C . PHE A 1 92 ? 8.648 16.828 14.125 1 96.69 92 PHE A C 1
ATOM 702 O O . PHE A 1 92 ? 8.773 18.047 14.117 1 96.69 92 PHE A O 1
ATOM 709 N N . ARG A 1 93 ? 9.156 16.016 15.047 1 95.75 93 ARG A N 1
ATOM 710 C CA . ARG A 1 93 ? 10.172 16.5 15.977 1 95.75 93 ARG A CA 1
ATOM 711 C C . ARG A 1 93 ? 11.492 16.75 15.25 1 95.75 93 ARG A C 1
ATOM 713 O O . ARG A 1 93 ? 11.734 16.188 14.172 1 95.75 93 ARG A O 1
ATOM 720 N N . SER A 1 94 ? 12.32 17.5 15.883 1 91.31 94 SER A N 1
ATOM 721 C CA . SER A 1 94 ? 13.602 17.844 15.289 1 91.31 94 SER A CA 1
ATOM 722 C C . SER A 1 94 ? 14.633 16.75 15.516 1 91.31 94 SER A C 1
ATOM 724 O O . SER A 1 94 ? 15.742 16.797 14.977 1 91.31 94 SER A O 1
ATOM 726 N N . THR A 1 95 ? 14.258 15.75 16.219 1 93.44 95 THR A N 1
ATOM 727 C CA . THR A 1 95 ? 15.172 14.664 16.562 1 93.44 95 THR A CA 1
ATOM 728 C C . THR A 1 95 ? 15.695 13.984 15.297 1 93.44 95 THR A C 1
ATOM 730 O O . THR A 1 95 ? 14.922 13.664 14.398 1 93.44 95 THR A O 1
ATOM 733 N N . SER A 1 96 ? 17 13.773 15.258 1 92.12 96 SER A N 1
ATOM 734 C CA . SER A 1 96 ? 17.641 13.133 14.109 1 92.12 96 SER A CA 1
ATOM 735 C C . SER A 1 96 ? 17.484 11.617 14.164 1 92.12 96 SER A C 1
ATOM 737 O O . SER A 1 96 ? 17.266 11.047 15.242 1 92.12 96 SER A O 1
ATOM 739 N N . ILE A 1 97 ? 17.484 11.047 12.992 1 95.69 97 ILE A N 1
ATOM 740 C CA . ILE A 1 97 ? 17.516 9.602 12.805 1 95.69 97 ILE A CA 1
ATOM 741 C C . ILE A 1 97 ? 18.781 9.203 12.062 1 95.69 97 ILE A C 1
ATOM 743 O O . ILE A 1 97 ? 19.141 9.812 11.055 1 95.69 97 ILE A O 1
ATOM 747 N N . SER A 1 98 ? 19.5 8.219 12.586 1 96.06 98 SER A N 1
ATOM 748 C CA . SER A 1 98 ? 20.75 7.805 11.945 1 96.06 98 SER A CA 1
ATOM 749 C C . SER A 1 98 ? 20.484 7.184 10.578 1 96.06 98 SER A C 1
ATOM 751 O O . SER A 1 98 ? 19.438 6.57 10.359 1 96.06 98 SER A O 1
ATOM 753 N N . PRO A 1 99 ? 21.453 7.316 9.656 1 95.75 99 PRO A N 1
ATOM 754 C CA . PRO A 1 99 ? 21.328 6.652 8.359 1 95.75 99 PRO A CA 1
ATOM 755 C C . PRO A 1 99 ? 21.125 5.145 8.484 1 95.75 99 PRO A C 1
ATOM 757 O O . PRO A 1 99 ? 20.406 4.543 7.684 1 95.75 99 PRO A O 1
ATOM 760 N N . GLN A 1 100 ? 21.734 4.586 9.453 1 96.44 100 GLN A N 1
ATOM 761 C CA . GLN A 1 100 ? 21.609 3.148 9.664 1 96.44 100 GLN A CA 1
ATOM 762 C C . GLN A 1 100 ? 20.172 2.777 10.008 1 96.44 100 GLN A C 1
ATOM 764 O O . GLN A 1 100 ? 19.641 1.772 9.523 1 96.44 100 GLN A O 1
ATOM 769 N N . GLU A 1 101 ? 19.578 3.596 10.828 1 97.19 101 GLU A N 1
ATOM 770 C CA . GLU A 1 101 ? 18.188 3.355 11.18 1 97.19 101 GLU A CA 1
ATOM 771 C C . GLU A 1 101 ? 17.266 3.568 9.977 1 97.19 101 GLU A C 1
ATOM 773 O O . GLU A 1 101 ? 16.312 2.822 9.781 1 97.19 101 GLU A O 1
ATOM 778 N N . VAL A 1 102 ? 17.562 4.559 9.164 1 97.75 102 VAL A N 1
ATOM 779 C CA . VAL A 1 102 ? 16.797 4.789 7.938 1 97.75 102 VAL A CA 1
ATOM 780 C C . VAL A 1 102 ? 16.891 3.566 7.031 1 97.75 102 VAL A C 1
ATOM 782 O O . VAL A 1 102 ? 15.883 3.086 6.516 1 97.75 102 VAL A O 1
ATOM 785 N N . LEU A 1 103 ? 18.094 3.078 6.859 1 96.94 103 LEU A N 1
ATOM 786 C CA . LEU A 1 103 ? 18.297 1.894 6.035 1 96.94 103 LEU A CA 1
ATOM 787 C C . LEU A 1 103 ? 17.5 0.707 6.578 1 96.94 103 LEU A C 1
ATOM 789 O O . LEU A 1 103 ? 16.906 -0.051 5.812 1 96.94 103 LEU A O 1
ATOM 793 N N . ARG A 1 104 ? 17.516 0.551 7.871 1 95.5 104 ARG A N 1
ATOM 794 C CA . ARG A 1 104 ? 16.75 -0.526 8.508 1 95.5 104 ARG A CA 1
ATOM 795 C C . ARG A 1 104 ? 15.266 -0.402 8.203 1 95.5 104 ARG A C 1
ATOM 797 O O . ARG A 1 104 ? 14.602 -1.399 7.914 1 95.5 104 ARG A O 1
ATOM 804 N N . ILE A 1 105 ? 14.781 0.775 8.25 1 96.94 105 ILE A N 1
ATOM 805 C CA . ILE A 1 105 ? 13.367 1.023 7.965 1 96.94 105 ILE A CA 1
ATOM 806 C C . ILE A 1 105 ? 13.078 0.701 6.5 1 96.94 105 ILE A C 1
ATOM 808 O O . ILE A 1 105 ? 12.094 0.028 6.191 1 96.94 105 ILE A O 1
ATOM 812 N N . LEU A 1 106 ? 13.977 1.11 5.609 1 96.31 106 LEU A N 1
ATOM 813 C CA . LEU A 1 106 ? 13.758 0.954 4.176 1 96.31 106 LEU A CA 1
ATOM 814 C C . LEU A 1 106 ? 13.852 -0.514 3.77 1 96.31 106 LEU A C 1
ATOM 816 O O . LEU A 1 106 ? 13.289 -0.915 2.748 1 96.31 106 LEU A O 1
ATOM 820 N N . ASN A 1 107 ? 14.453 -1.33 4.52 1 93.5 107 ASN A N 1
ATOM 821 C CA . ASN A 1 107 ? 14.766 -2.699 4.121 1 93.5 107 ASN A CA 1
ATOM 822 C C . ASN A 1 107 ? 13.5 -3.539 3.965 1 93.5 107 ASN A C 1
ATOM 824 O O . ASN A 1 107 ? 13.508 -4.547 3.26 1 93.5 107 ASN A O 1
ATOM 828 N N . ILE A 1 108 ? 12.422 -3.154 4.621 1 94.19 108 ILE A N 1
ATOM 829 C CA . ILE A 1 108 ? 11.18 -3.916 4.508 1 94.19 108 ILE A CA 1
ATOM 830 C C . ILE A 1 108 ? 10.648 -3.83 3.08 1 94.19 108 ILE A C 1
ATOM 832 O O . ILE A 1 108 ? 9.812 -4.641 2.674 1 94.19 108 ILE A O 1
ATOM 836 N N . ALA A 1 109 ? 11.141 -2.84 2.324 1 93 109 ALA A N 1
ATOM 837 C CA . ALA A 1 109 ? 10.672 -2.586 0.962 1 93 109 ALA A CA 1
ATOM 838 C C . ALA A 1 109 ? 10.93 -3.791 0.062 1 93 109 ALA A C 1
ATOM 840 O O . ALA A 1 109 ? 10.219 -3.996 -0.928 1 93 109 ALA A O 1
ATOM 841 N N . LYS A 1 110 ? 11.875 -4.543 0.4 1 89.19 110 LYS A N 1
ATOM 842 C CA . LYS A 1 110 ? 12.211 -5.684 -0.45 1 89.19 110 LYS A CA 1
ATOM 843 C C . LYS A 1 110 ? 11.055 -6.68 -0.513 1 89.19 110 LYS A C 1
ATOM 845 O O . LYS A 1 110 ? 10.938 -7.441 -1.477 1 89.19 110 LYS A O 1
ATOM 850 N N . TYR A 1 111 ? 10.18 -6.645 0.46 1 89 111 TYR A N 1
ATOM 851 C CA . TYR A 1 111 ? 9.086 -7.605 0.526 1 89 111 TYR A CA 1
ATOM 852 C C . TYR A 1 111 ? 7.855 -7.086 -0.202 1 89 111 TYR A C 1
ATOM 854 O O . TYR A 1 111 ? 6.891 -7.824 -0.41 1 89 111 TYR A O 1
ATOM 862 N N . SER A 1 112 ? 7.668 -5.801 -0.363 1 81.12 112 SER A N 1
ATOM 863 C CA . SER A 1 112 ? 6.48 -5.238 -1.004 1 81.12 112 SER A CA 1
ATOM 864 C C . SER A 1 112 ? 6.355 -5.715 -2.447 1 81.12 112 SER A C 1
ATOM 866 O O . SER A 1 112 ? 5.25 -5.797 -2.984 1 81.12 112 SER A O 1
ATOM 868 N N . GLY A 1 113 ? 7.422 -5.82 -3.27 1 61.44 113 GLY A N 1
ATOM 869 C CA . GLY A 1 113 ? 7.375 -6.051 -4.707 1 61.44 113 GLY A CA 1
ATOM 870 C C . GLY A 1 113 ? 7.422 -7.523 -5.074 1 61.44 113 GLY A C 1
ATOM 871 O O . GLY A 1 113 ? 7.926 -7.887 -6.141 1 61.44 113 GLY A O 1
ATOM 872 N N . ALA A 1 114 ? 7.223 -8.5 -4.148 1 50.16 114 ALA A N 1
ATOM 873 C CA . ALA A 1 114 ? 7.645 -9.773 -4.711 1 50.16 114 ALA A CA 1
ATOM 874 C C . ALA A 1 114 ? 7.379 -9.828 -6.211 1 50.16 114 ALA A C 1
ATOM 876 O O . ALA A 1 114 ? 7.949 -10.664 -6.922 1 50.16 114 ALA A O 1
ATOM 877 N N . ASN A 1 115 ? 6.027 -9.898 -6.469 1 43.97 115 ASN A N 1
ATOM 878 C CA . ASN A 1 115 ? 5.875 -10.445 -7.816 1 43.97 115 ASN A CA 1
ATOM 879 C C . ASN A 1 115 ? 6.801 -9.742 -8.805 1 43.97 115 ASN A C 1
ATOM 881 O O . ASN A 1 115 ? 7.164 -10.312 -9.836 1 43.97 115 ASN A O 1
ATOM 885 N N . ALA A 1 116 ? 6.453 -8.453 -8.891 1 42.78 116 ALA A N 1
ATOM 886 C CA . ALA A 1 116 ? 6.668 -7.988 -10.258 1 42.78 116 ALA A CA 1
ATOM 887 C C . ALA A 1 116 ? 8.156 -7.945 -10.594 1 42.78 116 ALA A C 1
ATOM 889 O O . ALA A 1 116 ? 9 -7.926 -9.695 1 42.78 116 ALA A O 1
ATOM 890 N N . TYR A 1 117 ? 8.336 -7.344 -11.695 1 42.47 117 TYR A N 1
ATOM 891 C CA . TYR A 1 117 ? 9.164 -7.172 -12.883 1 42.47 117 TYR A CA 1
ATOM 892 C C . TYR A 1 117 ? 10.398 -6.324 -12.578 1 42.47 117 TYR A C 1
ATOM 894 O O . TYR A 1 117 ? 10.289 -5.277 -11.938 1 42.47 117 TYR A O 1
ATOM 902 N N . ASN A 1 118 ? 11.359 -6.719 -12.773 1 47.94 118 ASN A N 1
ATOM 903 C CA . ASN A 1 118 ? 12.648 -6.176 -13.18 1 47.94 118 ASN A CA 1
ATOM 904 C C . ASN A 1 118 ? 12.867 -4.773 -12.609 1 47.94 118 ASN A C 1
ATOM 906 O O . ASN A 1 118 ? 13.914 -4.16 -12.844 1 47.94 118 ASN A O 1
ATOM 910 N N . SER A 1 119 ? 11.719 -4.125 -12.047 1 54.31 119 SER A N 1
ATOM 911 C CA . SER A 1 119 ? 12.133 -2.74 -11.852 1 54.31 119 SER A CA 1
ATOM 912 C C . SER A 1 119 ? 12.773 -2.543 -10.484 1 54.31 119 SER A C 1
ATOM 914 O O . SER A 1 119 ? 12.141 -2.793 -9.453 1 54.31 119 SER A O 1
ATOM 916 N N . ALA A 1 120 ? 14.008 -2.539 -10.43 1 75.94 120 ALA A N 1
ATOM 917 C CA . ALA A 1 120 ? 14.812 -2.219 -9.258 1 75.94 120 ALA A CA 1
ATOM 918 C C . ALA A 1 120 ? 14.602 -0.767 -8.828 1 75.94 120 ALA A C 1
ATOM 920 O O . ALA A 1 120 ? 14.836 0.155 -9.617 1 75.94 120 ALA A O 1
ATOM 921 N N . PHE A 1 121 ? 13.812 -0.576 -7.723 1 89.56 121 PHE A N 1
ATOM 922 C CA . PHE A 1 121 ? 13.672 0.747 -7.125 1 89.56 121 PHE A CA 1
ATOM 923 C C . PHE A 1 121 ? 14.969 1.185 -6.469 1 89.56 121 PHE A C 1
ATOM 925 O O . PHE A 1 121 ? 15.734 0.352 -5.973 1 89.56 121 PHE A O 1
ATOM 932 N N . HIS A 1 122 ? 15.195 2.428 -6.688 1 93.31 122 HIS A N 1
ATOM 933 C CA . HIS A 1 122 ? 16.297 3.064 -5.984 1 93.31 122 HIS A CA 1
ATOM 934 C C . HIS A 1 122 ? 15.789 4.086 -4.973 1 93.31 122 HIS A C 1
ATOM 936 O O . HIS A 1 122 ? 14.875 4.855 -5.27 1 93.31 122 HIS A O 1
ATOM 942 N N . PHE A 1 123 ? 16.438 4.055 -3.787 1 95.56 123 PHE A N 1
ATOM 943 C CA . PHE A 1 123 ? 16.062 4.988 -2.732 1 95.56 123 PHE A CA 1
ATOM 944 C C . PHE A 1 123 ? 17.141 6.055 -2.549 1 95.56 123 PHE A C 1
ATOM 946 O O . PHE A 1 123 ? 18.297 5.734 -2.303 1 95.56 123 PHE A O 1
ATOM 953 N N . THR A 1 124 ? 16.75 7.273 -2.717 1 95.94 124 THR A N 1
ATOM 954 C CA . THR A 1 124 ? 17.609 8.398 -2.385 1 95.94 124 THR A CA 1
ATOM 955 C C . THR A 1 124 ? 17.141 9.086 -1.102 1 95.94 124 THR A C 1
ATOM 957 O O . THR A 1 124 ? 16.062 9.656 -1.057 1 95.94 124 THR A O 1
ATOM 960 N N . ALA A 1 125 ? 17.984 8.984 -0.096 1 96.19 125 ALA A N 1
ATOM 961 C CA . ALA A 1 125 ? 17.656 9.586 1.198 1 96.19 125 ALA A CA 1
ATOM 962 C C . ALA A 1 125 ? 18.438 10.875 1.414 1 96.19 125 ALA A C 1
ATOM 964 O O . ALA A 1 125 ? 19.672 10.859 1.493 1 96.19 125 ALA A O 1
ATOM 965 N N . VAL A 1 126 ? 17.672 11.938 1.568 1 94.5 126 VAL A N 1
ATOM 966 C CA . VAL A 1 126 ? 18.266 13.266 1.719 1 94.5 126 VAL A CA 1
ATOM 967 C C . VAL A 1 126 ? 18.141 13.719 3.17 1 94.5 126 VAL A C 1
ATOM 969 O O . VAL A 1 126 ? 17.047 13.75 3.732 1 94.5 126 VAL A O 1
ATOM 972 N N . ASP A 1 127 ? 19.25 14.094 3.75 1 93.56 127 ASP A N 1
ATOM 973 C CA . ASP A 1 127 ? 19.25 14.695 5.082 1 93.56 127 ASP A CA 1
ATOM 974 C C . ASP A 1 127 ? 18.812 16.156 5.02 1 93.56 127 ASP A C 1
ATOM 976 O O . ASP A 1 127 ? 19.594 17.016 4.598 1 93.56 127 ASP A O 1
ATOM 980 N N . LEU A 1 128 ? 17.672 16.422 5.48 1 92.44 128 LEU A N 1
ATOM 981 C CA . LEU A 1 128 ? 17.109 17.766 5.34 1 92.44 128 LEU A CA 1
ATOM 982 C C . LEU A 1 128 ? 17.719 18.719 6.359 1 92.44 128 LEU A C 1
ATOM 984 O O . LEU A 1 128 ? 17.641 19.938 6.203 1 92.44 128 LEU A O 1
ATOM 988 N N . LYS A 1 129 ? 18.312 18.281 7.402 1 85.19 129 LYS A N 1
ATOM 989 C CA . LYS A 1 129 ? 18.922 19.125 8.414 1 85.19 129 LYS A CA 1
ATOM 990 C C . LYS A 1 129 ? 20.266 19.688 7.918 1 85.19 129 LYS A C 1
ATOM 992 O O . LYS A 1 129 ? 20.734 20.719 8.406 1 85.19 129 LYS A O 1
ATOM 997 N N . ARG A 1 130 ? 20.781 19.078 7.039 1 76.06 130 ARG A N 1
ATOM 998 C CA . ARG A 1 130 ? 22.125 19.438 6.582 1 76.06 130 ARG A CA 1
ATOM 999 C C . ARG A 1 130 ? 22.047 20.266 5.297 1 76.06 130 ARG A C 1
ATOM 1001 O O . ARG A 1 130 ? 23.094 20.641 4.746 1 76.06 130 ARG A O 1
ATOM 1008 N N . ASN A 1 131 ? 20.953 20.422 4.828 1 70.69 131 ASN A N 1
ATOM 1009 C CA . ASN A 1 131 ? 20.781 21.156 3.576 1 70.69 131 ASN A CA 1
ATOM 1010 C C . ASN A 1 131 ? 20.016 22.469 3.793 1 70.69 131 ASN A C 1
ATOM 1012 O O . ASN A 1 131 ? 19.438 22.688 4.863 1 70.69 131 ASN A O 1
ATOM 1016 N N . ASN A 1 132 ? 20.297 23.375 2.912 1 78 132 ASN A N 1
ATOM 1017 C CA . ASN A 1 132 ? 19.484 24.578 2.924 1 78 132 ASN A CA 1
ATOM 1018 C C . ASN A 1 132 ? 18.047 24.297 2.521 1 78 132 ASN A C 1
ATOM 1020 O O . ASN A 1 132 ? 17.625 24.625 1.411 1 78 132 ASN A O 1
ATOM 1024 N N . VAL A 1 133 ? 17.266 23.828 3.408 1 86.62 133 VAL A N 1
ATOM 1025 C CA . VAL A 1 133 ? 15.906 23.344 3.184 1 86.62 133 VAL A CA 1
ATOM 1026 C C . VAL A 1 133 ? 14.953 24.516 3.018 1 86.62 133 VAL A C 1
ATOM 1028 O O . VAL A 1 133 ? 13.969 24.438 2.279 1 86.62 133 VAL A O 1
ATOM 1031 N N . ASP A 1 134 ? 15.352 25.625 3.592 1 89.06 134 ASP A N 1
ATOM 1032 C CA . ASP A 1 134 ? 14.469 26.797 3.535 1 89.06 134 ASP A CA 1
ATOM 1033 C C . ASP A 1 134 ? 14.336 27.312 2.105 1 89.06 134 ASP A C 1
ATOM 1035 O O . ASP A 1 134 ? 13.234 27.641 1.659 1 89.06 134 ASP A O 1
ATOM 1039 N N . ALA A 1 135 ? 15.445 27.312 1.466 1 87.38 135 ALA A N 1
ATOM 1040 C CA . ALA A 1 135 ? 15.422 27.766 0.079 1 87.38 135 ALA A CA 1
ATOM 1041 C C . ALA A 1 135 ? 14.555 26.859 -0.783 1 87.38 135 ALA A C 1
ATOM 1043 O O . ALA A 1 135 ? 13.805 27.328 -1.643 1 87.38 135 ALA A O 1
ATOM 1044 N N . VAL A 1 136 ? 14.664 25.609 -0.545 1 88.38 136 VAL A N 1
ATOM 1045 C CA . VAL A 1 136 ? 13.891 24.625 -1.302 1 88.38 136 VAL A CA 1
ATOM 1046 C C . VAL A 1 136 ? 12.406 24.797 -0.998 1 88.38 136 VAL A C 1
ATOM 1048 O O . VAL A 1 136 ? 11.578 24.797 -1.911 1 88.38 136 VAL A O 1
ATOM 1051 N N . ILE A 1 137 ? 12.109 24.969 0.267 1 91.69 137 ILE A N 1
ATOM 1052 C CA . ILE A 1 137 ? 10.727 25.156 0.691 1 91.69 137 ILE A CA 1
ATOM 1053 C C . ILE A 1 137 ? 10.133 26.375 0 1 91.69 137 ILE A C 1
ATOM 1055 O O . ILE A 1 137 ? 9.023 26.328 -0.528 1 91.69 137 ILE A O 1
ATOM 1059 N N . GLU A 1 138 ? 10.922 27.406 -0.047 1 90.81 138 GLU A N 1
ATOM 1060 C CA . GLU A 1 138 ? 10.453 28.641 -0.657 1 90.81 138 GLU A CA 1
ATOM 1061 C C . GLU A 1 138 ? 10.148 28.453 -2.139 1 90.81 138 GLU A C 1
ATOM 1063 O O . GLU A 1 138 ? 9.156 28.969 -2.646 1 90.81 138 GLU A O 1
ATOM 1068 N N . VAL A 1 139 ? 11 27.734 -2.742 1 89.56 139 VAL A N 1
ATOM 1069 C CA . VAL A 1 139 ? 10.812 27.469 -4.168 1 89.56 139 VAL A CA 1
ATOM 1070 C C . VAL A 1 139 ? 9.516 26.688 -4.387 1 89.56 139 VAL A C 1
ATOM 1072 O O . VAL A 1 139 ? 8.703 27.062 -5.238 1 89.56 139 VAL A O 1
ATOM 1075 N N . PHE A 1 140 ? 9.32 25.703 -3.607 1 91 140 PHE A N 1
ATOM 1076 C CA . PHE A 1 140 ? 8.133 24.875 -3.775 1 91 140 PHE A CA 1
ATOM 1077 C C . PHE A 1 140 ? 6.875 25.641 -3.396 1 91 140 PHE A C 1
ATOM 1079 O O . PHE A 1 140 ? 5.848 25.531 -4.07 1 91 140 PHE A O 1
ATOM 1086 N N . VAL A 1 141 ? 6.922 26.359 -2.32 1 91.88 141 VAL A N 1
ATOM 1087 C CA . VAL A 1 141 ? 5.77 27.141 -1.895 1 91.88 141 VAL A CA 1
ATOM 1088 C C . VAL A 1 141 ? 5.383 28.141 -2.994 1 91.88 141 VAL A C 1
ATOM 1090 O O . VAL A 1 141 ? 4.203 28.266 -3.332 1 91.88 141 VAL A O 1
ATOM 1093 N N . THR A 1 142 ? 6.379 28.766 -3.582 1 90.38 142 THR A N 1
ATOM 1094 C CA . THR A 1 142 ? 6.137 29.734 -4.648 1 90.38 142 THR A CA 1
ATOM 1095 C C . THR A 1 142 ? 5.527 29.047 -5.867 1 90.38 142 THR A C 1
ATOM 1097 O O . THR A 1 142 ? 4.539 29.531 -6.426 1 90.38 142 THR A O 1
ATOM 1100 N N . ALA A 1 143 ? 6.027 27.984 -6.199 1 88.44 143 ALA A N 1
ATOM 1101 C CA . ALA A 1 143 ? 5.57 27.266 -7.387 1 88.44 143 ALA A CA 1
ATOM 1102 C C . ALA A 1 143 ? 4.16 26.719 -7.188 1 88.44 143 ALA A C 1
ATOM 1104 O O . ALA A 1 143 ? 3.316 26.812 -8.078 1 88.44 143 ALA A O 1
ATOM 1105 N N . LEU A 1 144 ? 3.891 26.203 -6.047 1 88.88 144 LEU A N 1
ATOM 1106 C CA . LEU A 1 144 ? 2.633 25.516 -5.785 1 88.88 144 LEU A CA 1
ATOM 1107 C C . LEU A 1 144 ? 1.512 26.5 -5.508 1 88.88 144 LEU A C 1
ATOM 1109 O O . LEU A 1 144 ? 0.341 26.219 -5.77 1 88.88 144 LEU A O 1
ATOM 1113 N N . SER A 1 145 ? 1.83 27.625 -5.02 1 89.44 145 SER A N 1
ATOM 1114 C CA . SER A 1 145 ? 0.823 28.594 -4.617 1 89.44 145 SER A CA 1
ATOM 1115 C C . SER A 1 145 ? 0.174 29.25 -5.832 1 89.44 145 SER A C 1
ATOM 1117 O O . SER A 1 145 ? -0.774 30.031 -5.695 1 89.44 145 SER A O 1
ATOM 1119 N N . LYS A 1 146 ? 0.668 28.938 -6.988 1 87.12 146 LYS A N 1
ATOM 1120 C CA . LYS A 1 146 ? 0.034 29.406 -8.211 1 87.12 146 LYS A CA 1
ATOM 1121 C C . LYS A 1 146 ? -1.335 28.766 -8.414 1 87.12 146 LYS A C 1
ATOM 1123 O O . LYS A 1 146 ? -2.172 29.281 -9.148 1 87.12 146 LYS A O 1
ATOM 1128 N N . THR A 1 147 ? -1.54 27.672 -7.801 1 83.81 147 THR A N 1
ATOM 1129 C CA . THR A 1 147 ? -2.834 27 -7.797 1 83.81 147 THR A CA 1
ATOM 1130 C C . THR A 1 147 ? -3.639 27.375 -6.559 1 83.81 147 THR A C 1
ATOM 1132 O O . THR A 1 147 ? -3.119 27.344 -5.438 1 83.81 147 THR A O 1
ATOM 1135 N N . SER A 1 148 ? -4.93 27.641 -6.703 1 83.19 148 SER A N 1
ATOM 1136 C CA . SER A 1 148 ? -5.785 28.094 -5.613 1 83.19 148 SER A CA 1
ATOM 1137 C C . SER A 1 148 ? -5.91 27.031 -4.527 1 83.19 148 SER A C 1
ATOM 1139 O O . SER A 1 148 ? -6.059 27.359 -3.346 1 83.19 148 SER A O 1
ATOM 1141 N N . LYS A 1 149 ? -5.742 25.891 -4.941 1 80.56 149 LYS A N 1
ATOM 1142 C CA . LYS A 1 149 ? -5.852 24.766 -4.004 1 80.56 149 LYS A CA 1
ATOM 1143 C C . LYS A 1 149 ? -4.781 24.859 -2.92 1 80.56 149 LYS A C 1
ATOM 1145 O O . LYS A 1 149 ? -4.996 24.406 -1.791 1 80.56 149 LYS A O 1
ATOM 1150 N N . TYR A 1 150 ? -3.711 25.484 -3.262 1 86.88 150 TYR A N 1
ATOM 1151 C CA . TYR A 1 150 ? -2.578 25.5 -2.344 1 86.88 150 TYR A CA 1
ATOM 1152 C C . TYR A 1 150 ? -2.297 26.906 -1.847 1 86.88 150 TYR A C 1
ATOM 1154 O O . TYR A 1 150 ? -1.167 27.219 -1.465 1 86.88 150 TYR A O 1
ATOM 1162 N N . ALA A 1 151 ? -3.34 27.688 -1.812 1 85 151 ALA A N 1
ATOM 1163 C CA . ALA A 1 151 ? -3.215 29.078 -1.378 1 85 151 ALA A CA 1
ATOM 1164 C C . ALA A 1 151 ? -2.838 29.156 0.099 1 85 151 ALA A C 1
ATOM 1166 O O . ALA A 1 151 ? -2.375 30.203 0.571 1 85 151 ALA A O 1
ATOM 1167 N N . TRP A 1 152 ? -3.006 28.078 0.803 1 83.62 152 TRP A N 1
ATOM 1168 C CA . TRP A 1 152 ? -2.717 28.031 2.232 1 83.62 152 TRP A CA 1
ATOM 1169 C C . TRP A 1 152 ? -1.22 27.906 2.482 1 83.62 152 TRP A C 1
ATOM 1171 O O . TRP A 1 152 ? -0.732 28.234 3.566 1 83.62 152 TRP A O 1
ATOM 1181 N N . LEU A 1 153 ? -0.41 27.516 1.556 1 91 153 LEU A N 1
ATOM 1182 C CA . LEU A 1 153 ? 1.005 27.219 1.741 1 91 153 LEU A CA 1
ATOM 1183 C C . LEU A 1 153 ? 1.779 28.469 2.152 1 91 153 LEU A C 1
ATOM 1185 O O . LEU A 1 153 ? 2.49 28.453 3.16 1 91 153 LEU A O 1
ATOM 1189 N N . PRO A 1 154 ? 1.596 29.594 1.439 1 91.94 154 PRO A N 1
ATOM 1190 C CA . PRO A 1 154 ? 2.324 30.797 1.84 1 91.94 154 PRO A CA 1
ATOM 1191 C C . PRO A 1 154 ? 1.93 31.281 3.229 1 91.94 154 PRO A C 1
ATOM 1193 O O . PRO A 1 154 ? 2.762 31.844 3.951 1 91.94 154 PRO A O 1
ATOM 1196 N N . LYS A 1 155 ? 0.728 31.094 3.568 1 87.94 155 LYS A N 1
ATOM 1197 C CA . LYS A 1 155 ? 0.257 31.516 4.879 1 87.94 155 LYS A CA 1
ATOM 1198 C C . LYS A 1 155 ? 0.96 30.75 5.996 1 87.94 155 LYS A C 1
ATOM 1200 O O . LYS A 1 155 ? 1.398 31.344 6.984 1 87.94 155 LYS A O 1
ATOM 1205 N N . VAL A 1 156 ? 1.046 29.547 5.773 1 88.12 156 VAL A N 1
ATOM 1206 C CA . VAL A 1 156 ? 1.718 28.703 6.758 1 88.12 156 VAL A CA 1
ATOM 1207 C C . VAL A 1 156 ? 3.193 29.078 6.848 1 88.12 156 VAL A C 1
ATOM 1209 O O . VAL A 1 156 ? 3.748 29.188 7.945 1 88.12 156 VAL A O 1
ATOM 1212 N N . ARG A 1 157 ? 3.766 29.328 5.711 1 91.38 157 ARG A N 1
ATOM 1213 C CA . ARG A 1 157 ? 5.184 29.672 5.676 1 91.38 157 ARG A CA 1
ATOM 1214 C C . ARG A 1 157 ? 5.434 31 6.363 1 91.38 157 ARG A C 1
ATOM 1216 O O . ARG A 1 157 ? 6.418 31.156 7.094 1 91.38 157 ARG A O 1
ATOM 1223 N N . ALA A 1 158 ? 4.586 31.922 6.203 1 91.19 158 ALA A N 1
ATOM 1224 C CA . ALA A 1 158 ? 4.699 33.25 6.801 1 91.19 158 ALA A CA 1
ATOM 1225 C C . ALA A 1 158 ? 4.676 33.188 8.32 1 91.19 158 ALA A C 1
ATOM 1227 O O . ALA A 1 158 ? 5.27 34 9.008 1 91.19 158 ALA A O 1
ATOM 1228 N N . HIS A 1 159 ? 4.066 32.156 8.828 1 87.44 159 HIS A N 1
ATOM 1229 C CA . HIS A 1 159 ? 3.988 32 10.273 1 87.44 159 HIS A CA 1
ATOM 1230 C C . HIS A 1 159 ? 5.117 31.109 10.781 1 87.44 159 HIS A C 1
ATOM 1232 O O . HIS A 1 159 ? 5.066 30.609 11.914 1 87.44 159 HIS A O 1
ATOM 1238 N N . GLY A 1 160 ? 6.133 30.812 9.898 1 87.5 160 GLY A N 1
ATOM 1239 C CA . GLY A 1 160 ? 7.336 30.094 10.305 1 87.5 160 GLY A CA 1
ATOM 1240 C C . GLY A 1 160 ? 7.227 28.594 10.133 1 87.5 160 GLY A C 1
ATOM 1241 O O . GLY A 1 160 ? 8.141 27.859 10.5 1 87.5 160 GLY A O 1
ATOM 1242 N N . GLY A 1 161 ? 6.117 28.156 9.602 1 88.62 161 GLY A N 1
ATOM 1243 C CA . GLY A 1 161 ? 5.918 26.734 9.43 1 88.62 161 GLY A CA 1
ATOM 1244 C C . GLY A 1 161 ? 6.559 26.188 8.172 1 88.62 161 GLY A C 1
ATOM 1245 O O . GLY A 1 161 ? 6.969 26.953 7.297 1 88.62 161 GLY A O 1
ATOM 1246 N N . ASP A 1 162 ? 6.816 24.891 8.117 1 92.81 162 ASP A N 1
ATOM 1247 C CA . ASP A 1 162 ? 7.25 24.141 6.941 1 92.81 162 ASP A CA 1
ATOM 1248 C C . ASP A 1 162 ? 6.094 23.328 6.352 1 92.81 162 ASP A C 1
ATOM 1250 O O . ASP A 1 162 ? 5.832 22.203 6.789 1 92.81 162 ASP A O 1
ATOM 1254 N N . PRO A 1 163 ? 5.434 23.859 5.363 1 92.25 163 PRO A N 1
ATOM 1255 C CA . PRO A 1 163 ? 4.262 23.172 4.824 1 92.25 163 PRO A CA 1
ATOM 1256 C C . PRO A 1 163 ? 4.633 22.062 3.838 1 92.25 163 PRO A C 1
ATOM 1258 O O . PRO A 1 163 ? 3.756 21.359 3.34 1 92.25 163 PRO A O 1
ATOM 1261 N N . ILE A 1 164 ? 5.945 21.906 3.568 1 93.25 164 ILE A N 1
ATOM 1262 C CA . ILE A 1 164 ? 6.375 20.969 2.547 1 93.25 164 ILE A CA 1
ATOM 1263 C C . ILE A 1 164 ? 6.902 19.688 3.209 1 93.25 164 ILE A C 1
ATOM 1265 O O . ILE A 1 164 ? 6.32 18.625 3.062 1 93.25 164 ILE A O 1
ATOM 1269 N N . PHE A 1 165 ? 7.867 19.875 4.066 1 95 165 PHE A N 1
ATOM 1270 C CA . PHE A 1 165 ? 8.516 18.703 4.656 1 95 165 PHE A CA 1
ATOM 1271 C C . PHE A 1 165 ? 8.086 18.531 6.109 1 95 165 PHE A C 1
ATOM 1273 O O . PHE A 1 165 ? 8.461 17.547 6.754 1 95 165 PHE A O 1
ATOM 1280 N N . HIS A 1 166 ? 7.406 19.453 6.688 1 94.38 166 HIS A N 1
ATOM 1281 C CA . HIS A 1 166 ? 6.77 19.359 8 1 94.38 166 HIS A CA 1
ATOM 1282 C C . HIS A 1 166 ? 7.809 19.188 9.102 1 94.38 166 HIS A C 1
ATOM 1284 O O . HIS A 1 166 ? 7.531 18.562 10.125 1 94.38 166 HIS A O 1
ATOM 1290 N N . GLY A 1 167 ? 9.047 19.656 8.812 1 94.06 167 GLY A N 1
ATOM 1291 C CA . GLY A 1 167 ? 10.094 19.625 9.82 1 94.06 167 GLY A CA 1
ATOM 1292 C C . GLY A 1 167 ? 10.758 18.266 9.945 1 94.06 167 GLY A C 1
ATOM 1293 O O . GLY A 1 167 ? 11.508 18.016 10.891 1 94.06 167 GLY A O 1
ATOM 1294 N N . ALA A 1 168 ? 10.523 17.406 9.047 1 96.62 168 ALA A N 1
ATOM 1295 C CA . ALA A 1 168 ? 11.094 16.062 9.102 1 96.62 168 ALA A CA 1
ATOM 1296 C C . ALA A 1 168 ? 12.594 16.094 8.82 1 96.62 168 ALA A C 1
ATOM 1298 O O . ALA A 1 168 ? 13.078 16.938 8.07 1 96.62 168 ALA A O 1
ATOM 1299 N N . PRO A 1 169 ? 13.336 15.18 9.391 1 96.38 169 PRO A N 1
ATOM 1300 C CA . PRO A 1 169 ? 14.789 15.18 9.172 1 96.38 169 PRO A CA 1
ATOM 1301 C C . PRO A 1 169 ? 15.188 14.531 7.848 1 96.38 169 PRO A C 1
ATOM 1303 O O . PRO A 1 169 ? 16.266 14.82 7.32 1 96.38 169 PRO A O 1
ATOM 1306 N N . TRP A 1 170 ? 14.359 13.586 7.309 1 96.94 170 TRP A N 1
ATOM 1307 C CA . TRP A 1 170 ? 14.734 12.867 6.098 1 96.94 170 TRP A CA 1
ATOM 1308 C C . TRP A 1 170 ? 13.68 13.023 5.012 1 96.94 170 TRP A C 1
ATOM 1310 O O . TRP A 1 170 ? 12.477 12.953 5.293 1 96.94 170 TRP A O 1
ATOM 1320 N N . LEU A 1 171 ? 14.141 13.32 3.857 1 96.56 171 LEU A N 1
ATOM 1321 C CA . LEU A 1 171 ? 13.367 13.172 2.633 1 96.56 171 LEU A CA 1
ATOM 1322 C C . LEU A 1 171 ? 13.828 11.953 1.838 1 96.56 171 LEU A C 1
ATOM 1324 O O . LEU A 1 171 ? 15.016 11.812 1.549 1 96.56 171 LEU A O 1
ATOM 1328 N N . ILE A 1 172 ? 12.961 11.055 1.512 1 97.56 172 ILE A N 1
ATOM 1329 C CA . ILE A 1 172 ? 13.297 9.859 0.75 1 97.56 172 ILE A CA 1
ATOM 1330 C C . ILE A 1 172 ? 12.57 9.883 -0.596 1 97.56 172 ILE A C 1
ATOM 1332 O O . ILE A 1 172 ? 11.352 10.062 -0.651 1 97.56 172 ILE A O 1
ATOM 1336 N N . LEU A 1 173 ? 13.367 9.742 -1.631 1 96.31 173 LEU A N 1
ATOM 1337 C CA . LEU A 1 173 ? 12.836 9.633 -2.986 1 96.31 173 LEU A CA 1
ATOM 1338 C C . LEU A 1 173 ? 12.961 8.211 -3.514 1 96.31 173 LEU A C 1
ATOM 1340 O O . LEU A 1 173 ? 14.023 7.598 -3.402 1 96.31 173 LEU A O 1
ATOM 1344 N N . ILE A 1 174 ? 11.883 7.676 -4.004 1 95.38 174 ILE A N 1
ATOM 1345 C CA . ILE A 1 174 ? 11.906 6.391 -4.695 1 95.38 174 ILE A CA 1
ATOM 1346 C C . ILE A 1 174 ? 11.922 6.617 -6.207 1 95.38 174 ILE A C 1
ATOM 1348 O O . ILE A 1 174 ? 11.07 7.324 -6.746 1 95.38 174 ILE A O 1
ATOM 1352 N N . SER A 1 175 ? 12.938 6.066 -6.852 1 93.44 175 SER A N 1
ATOM 1353 C CA . SER A 1 175 ? 13.094 6.266 -8.289 1 93.44 175 SER A CA 1
ATOM 1354 C C . SER A 1 175 ? 13.422 4.953 -9 1 93.44 175 SER A C 1
ATOM 1356 O O . SER A 1 175 ? 13.703 3.947 -8.352 1 93.44 175 SER A O 1
ATOM 1358 N N . THR A 1 176 ? 13.195 4.898 -10.242 1 91.31 176 THR A N 1
ATOM 1359 C CA . THR A 1 176 ? 13.555 3.748 -11.07 1 91.31 176 THR A CA 1
ATOM 1360 C C . THR A 1 176 ? 14.266 4.199 -12.336 1 91.31 176 THR A C 1
ATOM 1362 O O . THR A 1 176 ? 13.953 5.25 -12.898 1 91.31 176 THR A O 1
ATOM 1365 N N . GLY A 1 177 ? 15.227 3.357 -12.703 1 85.56 177 GLY A N 1
ATOM 1366 C CA . GLY A 1 177 ? 16 3.668 -13.898 1 85.56 177 GLY A CA 1
ATOM 1367 C C . GLY A 1 177 ? 15.242 3.42 -15.188 1 85.56 177 GLY A C 1
ATOM 1368 O O . GLY A 1 177 ? 14.297 2.625 -15.211 1 85.56 177 GLY A O 1
ATOM 1369 N N . HIS A 1 178 ? 15.562 4.207 -16.141 1 74.75 178 HIS A N 1
ATOM 1370 C CA . HIS A 1 178 ? 15.055 4 -17.5 1 74.75 178 HIS A CA 1
ATOM 1371 C C . HIS A 1 178 ? 15.945 3.037 -18.281 1 74.75 178 HIS A C 1
ATOM 1373 O O . HIS A 1 178 ? 17.141 2.928 -18 1 74.75 178 HIS A O 1
ATOM 1379 N N . ASN A 1 179 ? 15.242 2.037 -18.875 1 60.47 179 ASN A N 1
ATOM 1380 C CA . ASN A 1 179 ? 16.078 1.353 -19.859 1 60.47 179 ASN A CA 1
ATOM 1381 C C . ASN A 1 179 ? 16.391 2.246 -21.062 1 60.47 179 ASN A C 1
ATOM 1383 O O . ASN A 1 179 ? 15.539 2.422 -21.938 1 60.47 179 ASN A O 1
ATOM 1387 N N . GLU A 1 180 ? 17.453 3.014 -21 1 54.44 180 GLU A N 1
ATOM 1388 C CA . GLU A 1 180 ? 17.859 3.949 -22.047 1 54.44 180 GLU A CA 1
ATOM 1389 C C . GLU A 1 180 ? 17.906 3.264 -23.406 1 54.44 180 GLU A C 1
ATOM 1391 O O . GLU A 1 180 ? 17.75 3.918 -24.438 1 54.44 180 GLU A O 1
ATOM 1396 N N . ASP A 1 181 ? 18.172 2.002 -23.406 1 52.78 181 ASP A N 1
ATOM 1397 C CA . ASP A 1 181 ? 18.375 1.337 -24.688 1 52.78 181 ASP A CA 1
ATOM 1398 C C . ASP A 1 181 ? 17.047 0.951 -25.328 1 52.78 181 ASP A C 1
ATOM 1400 O O . ASP A 1 181 ? 17.016 0.431 -26.438 1 52.78 181 ASP A O 1
ATOM 1404 N N . ASP A 1 182 ? 15.984 1.156 -24.641 1 52.84 182 ASP A N 1
ATOM 1405 C CA . ASP A 1 182 ? 14.703 0.846 -25.25 1 52.84 182 ASP A CA 1
ATOM 1406 C C . ASP A 1 182 ? 13.992 2.117 -25.719 1 52.84 182 ASP A C 1
ATOM 1408 O O . ASP A 1 182 ? 13.508 2.898 -24.891 1 52.84 182 ASP A O 1
ATOM 1412 N N . PRO A 1 183 ? 14.203 2.424 -26.906 1 52.47 183 PRO A N 1
ATOM 1413 C CA . PRO A 1 183 ? 13.609 3.646 -27.453 1 52.47 183 PRO A CA 1
ATOM 1414 C C . PRO A 1 183 ? 12.125 3.785 -27.125 1 52.47 183 PRO A C 1
ATOM 1416 O O . PRO A 1 183 ? 11.578 4.891 -27.188 1 52.47 183 PRO A O 1
ATOM 1419 N N . LYS A 1 184 ? 11.5 2.672 -26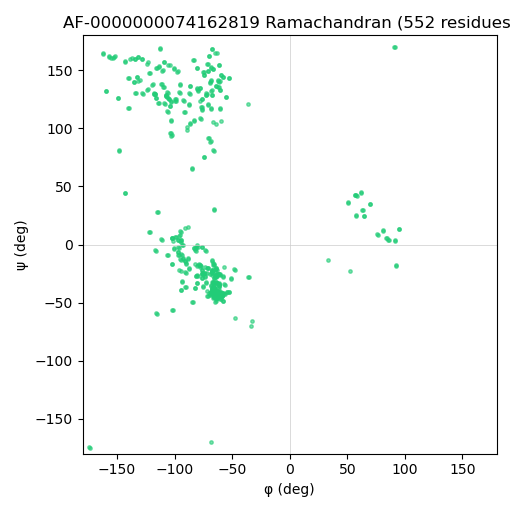.828 1 49.69 184 LYS A N 1
ATOM 1420 C CA . LYS A 1 184 ? 10.055 2.719 -26.594 1 49.69 184 LYS A CA 1
ATOM 1421 C C . LYS A 1 184 ? 9.742 2.857 -25.109 1 49.69 184 LYS A C 1
ATOM 1423 O O . LYS A 1 184 ? 8.594 2.697 -24.688 1 49.69 184 LYS A O 1
ATOM 1428 N N . ASP A 1 185 ? 10.969 2.986 -24.516 1 51.44 185 ASP A N 1
ATOM 1429 C CA . ASP A 1 185 ? 10.789 3.105 -23.078 1 51.44 185 ASP A CA 1
ATOM 1430 C C . ASP A 1 185 ? 10.25 4.484 -22.703 1 51.44 185 ASP A C 1
ATOM 1432 O O . ASP A 1 185 ? 11.008 5.457 -22.641 1 51.44 185 ASP A O 1
ATOM 1436 N N . ASP A 1 186 ? 9.07 4.875 -22.859 1 52.16 186 ASP A N 1
ATOM 1437 C CA . ASP A 1 186 ? 8.398 6.133 -22.547 1 52.16 186 ASP A CA 1
ATOM 1438 C C . ASP A 1 186 ? 8.336 6.367 -21.047 1 52.16 186 ASP A C 1
ATOM 1440 O O . ASP A 1 186 ? 7.457 7.086 -20.547 1 52.16 186 ASP A O 1
ATOM 1444 N N . GLY A 1 187 ? 9.398 5.785 -20.359 1 54.94 187 GLY A N 1
ATOM 1445 C CA . GLY A 1 187 ? 9.422 6.016 -18.922 1 54.94 187 GLY A CA 1
ATOM 1446 C C . GLY A 1 187 ? 8.703 4.938 -18.141 1 54.94 187 GLY A C 1
ATOM 1447 O O . GLY A 1 187 ? 8.172 3.988 -18.719 1 54.94 187 GLY A O 1
ATOM 1448 N N . PRO A 1 188 ? 8.984 5.148 -16.781 1 58.91 188 PRO A N 1
ATOM 1449 C CA . PRO A 1 188 ? 8.297 4.125 -15.977 1 58.91 188 PRO A CA 1
ATOM 1450 C C . PRO A 1 188 ? 6.777 4.168 -16.156 1 58.91 188 PRO A C 1
ATOM 1452 O O . PRO A 1 188 ? 6.195 5.25 -16.266 1 58.91 188 PRO A O 1
ATOM 1455 N N . GLY A 1 189 ? 6.223 3.211 -16.641 1 75.69 189 GLY A N 1
ATOM 1456 C CA . GLY A 1 189 ? 4.793 3.096 -16.875 1 75.69 189 GLY A CA 1
ATOM 1457 C C . GLY A 1 189 ? 3.979 3.135 -15.586 1 75.69 189 GLY A C 1
ATOM 1458 O O . GLY A 1 189 ? 4.531 3.312 -14.5 1 75.69 189 GLY A O 1
ATOM 1459 N N . LEU A 1 190 ? 2.783 3.328 -15.625 1 85.56 190 LEU A N 1
ATOM 1460 C CA . LEU A 1 190 ? 1.781 3.311 -14.562 1 85.56 190 LEU A CA 1
ATOM 1461 C C . LEU A 1 190 ? 2.096 2.229 -13.539 1 85.56 190 LEU A C 1
ATOM 1463 O O . LEU A 1 190 ? 1.922 2.439 -12.336 1 85.56 190 LEU A O 1
ATOM 1467 N N . ASP A 1 191 ? 2.74 1.222 -13.961 1 86.25 191 ASP A N 1
ATOM 1468 C CA . ASP A 1 191 ? 3.023 0.081 -13.094 1 86.25 191 ASP A CA 1
ATOM 1469 C C . ASP A 1 191 ? 4.07 0.438 -12.047 1 86.25 191 ASP A C 1
ATOM 1471 O O . ASP A 1 191 ? 3.924 0.094 -10.875 1 86.25 191 ASP A O 1
ATOM 1475 N N . ALA A 1 192 ? 5.113 1.12 -12.484 1 88.62 192 ALA A N 1
ATOM 1476 C CA . ALA A 1 192 ? 6.168 1.509 -11.547 1 88.62 192 ALA A CA 1
ATOM 1477 C C . ALA A 1 192 ? 5.625 2.428 -10.461 1 88.62 192 ALA A C 1
ATOM 1479 O O . ALA A 1 192 ? 5.941 2.258 -9.281 1 88.62 192 ALA A O 1
ATOM 1480 N N . PHE A 1 193 ? 4.781 3.365 -10.852 1 90.81 193 PHE A N 1
ATOM 1481 C CA . PHE A 1 193 ? 4.199 4.297 -9.891 1 90.81 193 PHE A CA 1
ATOM 1482 C C . PHE A 1 193 ? 3.328 3.562 -8.883 1 90.81 193 PHE A C 1
ATOM 1484 O O . PHE A 1 193 ? 3.432 3.799 -7.676 1 90.81 193 PHE A O 1
ATOM 1491 N N . THR A 1 194 ? 2.494 2.693 -9.344 1 91.69 194 THR A N 1
ATOM 1492 C CA . THR A 1 194 ? 1.564 1.99 -8.469 1 91.69 194 THR A CA 1
ATOM 1493 C C . THR A 1 194 ? 2.316 1.062 -7.52 1 91.69 194 THR A C 1
ATOM 1495 O O . THR A 1 194 ? 1.996 0.988 -6.332 1 91.69 194 THR A O 1
ATOM 1498 N N . GLN A 1 195 ? 3.357 0.43 -7.992 1 90.81 195 GLN A N 1
ATOM 1499 C CA . GLN A 1 195 ? 4.152 -0.454 -7.148 1 90.81 195 GLN A CA 1
ATOM 1500 C C . GLN A 1 195 ? 4.906 0.336 -6.082 1 90.81 195 GLN A C 1
ATOM 1502 O O . GLN A 1 195 ? 5.012 -0.102 -4.934 1 90.81 195 GLN A O 1
ATOM 1507 N N . ALA A 1 196 ? 5.41 1.456 -6.504 1 93.06 196 ALA A N 1
ATOM 1508 C CA . ALA A 1 196 ? 6.133 2.299 -5.555 1 93.06 196 ALA A CA 1
ATOM 1509 C C . ALA A 1 196 ? 5.219 2.75 -4.418 1 93.06 196 ALA A C 1
ATOM 1511 O O . ALA A 1 196 ? 5.648 2.842 -3.266 1 93.06 196 ALA A O 1
ATOM 1512 N N . HIS A 1 197 ? 4.004 2.994 -4.734 1 92.88 197 HIS A N 1
ATOM 1513 C CA . HIS A 1 197 ? 3.082 3.455 -3.703 1 92.88 197 HIS A CA 1
ATOM 1514 C C . HIS A 1 197 ? 2.654 2.309 -2.793 1 92.88 197 HIS A C 1
ATOM 1516 O O . HIS A 1 197 ? 2.451 2.506 -1.594 1 92.88 197 HIS A O 1
ATOM 1522 N N . MET A 1 198 ? 2.488 1.12 -3.332 1 92.19 198 MET A N 1
ATOM 1523 C CA . MET A 1 198 ? 2.264 -0.045 -2.482 1 92.19 198 MET A CA 1
ATOM 1524 C C . MET A 1 198 ? 3.43 -0.248 -1.52 1 92.19 198 MET A C 1
ATOM 1526 O O . MET A 1 198 ? 3.221 -0.493 -0.33 1 92.19 198 MET A O 1
ATOM 1530 N N . LEU A 1 199 ? 4.547 -0.098 -2.141 1 93.81 199 LEU A N 1
ATOM 1531 C CA . LEU A 1 199 ? 5.766 -0.205 -1.346 1 93.81 199 LEU A CA 1
ATOM 1532 C C . LEU A 1 199 ? 5.793 0.85 -0.245 1 93.81 199 LEU A C 1
ATOM 1534 O O . LEU A 1 199 ? 6.133 0.548 0.902 1 93.81 199 LEU A O 1
ATOM 1538 N N . TYR A 1 200 ? 5.461 2.02 -0.581 1 95.44 200 TYR A N 1
ATOM 1539 C CA . TYR A 1 200 ? 5.426 3.094 0.407 1 95.44 200 TYR A CA 1
ATOM 1540 C C . TYR A 1 200 ? 4.496 2.738 1.563 1 95.44 200 TYR A C 1
ATOM 1542 O O . TYR A 1 200 ? 4.793 3.045 2.721 1 95.44 200 TYR A O 1
ATOM 1550 N N . ARG A 1 201 ? 3.371 2.182 1.265 1 95.25 201 ARG A N 1
ATOM 1551 C CA . ARG A 1 201 ? 2.438 1.839 2.332 1 95.25 201 ARG A CA 1
ATOM 1552 C C . ARG A 1 201 ? 3.08 0.889 3.338 1 95.25 201 ARG A C 1
ATOM 1554 O O . ARG A 1 201 ? 2.902 1.043 4.547 1 95.25 201 ARG A O 1
ATOM 1561 N N . ASP A 1 202 ? 3.83 -0.097 2.875 1 95.75 202 ASP A N 1
ATOM 1562 C CA . ASP A 1 202 ? 4.578 -0.981 3.766 1 95.75 202 ASP A CA 1
ATOM 1563 C C . ASP A 1 202 ? 5.562 -0.192 4.625 1 95.75 202 ASP A C 1
ATOM 1565 O O . ASP A 1 202 ? 5.688 -0.446 5.824 1 95.75 202 ASP A O 1
ATOM 1569 N N . LEU A 1 203 ? 6.211 0.731 3.98 1 96.94 203 LEU A N 1
ATOM 1570 C CA . LEU A 1 203 ? 7.184 1.553 4.695 1 96.94 203 LEU A CA 1
ATOM 1571 C C . LEU A 1 203 ? 6.5 2.381 5.777 1 96.94 203 LEU A C 1
ATOM 1573 O O . LEU A 1 203 ? 7.047 2.547 6.871 1 96.94 203 LEU A O 1
ATOM 1577 N N . GLN A 1 204 ? 5.379 2.928 5.438 1 96.69 204 GLN A N 1
ATOM 1578 C CA . GLN A 1 204 ? 4.617 3.705 6.41 1 96.69 204 GLN A CA 1
ATOM 1579 C C . GLN A 1 204 ? 4.27 2.865 7.637 1 96.69 204 GLN A C 1
ATOM 1581 O O . GLN A 1 204 ? 4.52 3.281 8.773 1 96.69 204 GLN A O 1
ATOM 1586 N N . LEU A 1 205 ? 3.756 1.682 7.457 1 96.25 205 LEU A N 1
ATOM 1587 C CA . LEU A 1 205 ? 3.369 0.802 8.555 1 96.25 205 LEU A CA 1
ATOM 1588 C C . LEU A 1 205 ? 4.59 0.362 9.352 1 96.25 205 LEU A C 1
ATOM 1590 O O . LEU A 1 205 ? 4.562 0.362 10.586 1 96.25 205 LEU A O 1
ATOM 1594 N N . HIS A 1 206 ? 5.594 -0.01 8.633 1 97 206 HIS A N 1
ATOM 1595 C CA . HIS A 1 206 ? 6.824 -0.436 9.289 1 97 206 HIS A CA 1
ATOM 1596 C C . HIS A 1 206 ? 7.414 0.687 10.133 1 97 206 HIS A C 1
ATOM 1598 O O . HIS A 1 206 ? 7.852 0.453 11.266 1 97 206 HIS A O 1
ATOM 1604 N N . SER A 1 207 ? 7.414 1.932 9.594 1 97.69 207 SER A N 1
ATOM 1605 C CA . SER A 1 207 ? 7.926 3.084 10.328 1 97.69 207 SER A CA 1
ATOM 1606 C C . SER A 1 207 ? 7.164 3.287 11.633 1 97.69 207 SER A C 1
ATOM 1608 O O . SER A 1 207 ? 7.77 3.525 12.68 1 97.69 207 SER A O 1
ATOM 1610 N N . GLU A 1 208 ? 5.887 3.164 11.555 1 95.5 208 GLU A N 1
ATOM 1611 C CA . GLU A 1 208 ? 5.062 3.367 12.75 1 95.5 208 GLU A CA 1
ATOM 1612 C C . GLU A 1 208 ? 5.398 2.352 13.836 1 95.5 208 GLU A C 1
ATOM 1614 O O . GLU A 1 208 ? 5.469 2.699 15.016 1 95.5 208 GLU A O 1
ATOM 1619 N N . ILE A 1 209 ? 5.602 1.122 13.445 1 94.75 209 ILE A N 1
ATOM 1620 C CA . ILE A 1 209 ? 5.926 0.058 14.391 1 94.75 209 ILE A CA 1
ATOM 1621 C C . ILE A 1 209 ? 7.273 0.345 15.047 1 94.75 209 ILE A C 1
ATOM 1623 O O . ILE A 1 209 ? 7.488 0 16.219 1 94.75 209 ILE A O 1
ATOM 1627 N N . ARG A 1 210 ? 8.109 1.054 14.391 1 95.5 210 ARG A N 1
ATOM 1628 C CA . ARG A 1 210 ? 9.445 1.351 14.898 1 95.5 210 ARG A CA 1
ATOM 1629 C C . ARG A 1 210 ? 9.469 2.678 15.648 1 95.5 210 ARG A C 1
ATOM 1631 O O . ARG A 1 210 ? 10.523 3.125 16.109 1 95.5 210 ARG A O 1
ATOM 1638 N N . GLY A 1 211 ? 8.344 3.336 15.719 1 95.75 211 GLY A N 1
ATOM 1639 C CA . GLY A 1 211 ? 8.242 4.562 16.5 1 95.75 211 GLY A CA 1
ATOM 1640 C C . GLY A 1 211 ? 8.453 5.812 15.664 1 95.75 211 GLY A C 1
ATOM 1641 O O . GLY A 1 211 ? 8.688 6.895 16.203 1 95.75 211 GLY A O 1
ATOM 1642 N N . TYR A 1 212 ? 8.414 5.648 14.352 1 97.94 212 TYR A N 1
ATOM 1643 C CA . TYR A 1 212 ? 8.578 6.777 13.438 1 97.94 212 TYR A CA 1
ATOM 1644 C C . TYR A 1 212 ? 7.293 7.059 12.68 1 97.94 212 TYR A C 1
ATOM 1646 O O . TYR A 1 212 ? 6.305 6.336 12.828 1 97.94 212 TYR A O 1
ATOM 1654 N N . GLY A 1 213 ? 7.227 8.18 12 1 96.81 213 GLY A N 1
ATOM 1655 C CA . GLY A 1 213 ? 6.145 8.562 11.109 1 96.81 213 GLY A CA 1
ATOM 1656 C C . GLY A 1 213 ? 6.621 8.992 9.734 1 96.81 213 GLY A C 1
ATOM 1657 O O . GLY A 1 213 ? 7.809 9.266 9.547 1 96.81 213 GLY A O 1
ATOM 1658 N N . THR A 1 214 ? 5.707 8.938 8.773 1 97.81 214 THR A N 1
ATOM 1659 C CA . THR A 1 214 ? 6.008 9.391 7.422 1 97.81 214 THR A CA 1
ATOM 1660 C C . THR A 1 214 ? 4.91 10.32 6.906 1 97.81 214 THR A C 1
ATOM 1662 O O . THR A 1 214 ? 3.834 10.406 7.5 1 97.81 214 THR A O 1
ATOM 1665 N N . HIS A 1 215 ? 5.25 11.039 5.926 1 96.75 215 HIS A N 1
ATOM 1666 C CA . HIS A 1 215 ? 4.316 11.852 5.148 1 96.75 215 HIS A CA 1
ATOM 1667 C C . HIS A 1 215 ? 4.648 11.797 3.662 1 96.75 215 HIS A C 1
ATOM 1669 O O . HIS A 1 215 ? 5.75 12.172 3.252 1 96.75 215 HIS A O 1
ATOM 1675 N N . LEU A 1 216 ? 3.689 11.266 2.91 1 95.56 216 LEU A N 1
ATOM 1676 C CA . LEU A 1 216 ? 3.84 11.242 1.459 1 95.56 216 LEU A CA 1
ATOM 1677 C C . LEU A 1 216 ? 3.707 12.648 0.878 1 95.56 216 LEU A C 1
ATOM 1679 O O . LEU A 1 216 ? 2.678 13.297 1.056 1 95.56 216 LEU A O 1
ATOM 1683 N N . CYS A 1 217 ? 4.73 13.117 0.214 1 93.75 217 CYS A N 1
ATOM 1684 C CA . CYS A 1 217 ? 4.727 14.469 -0.334 1 93.75 217 CYS A CA 1
ATOM 1685 C C . CYS A 1 217 ? 4.043 14.508 -1.695 1 93.75 217 CYS A C 1
ATOM 1687 O O . CYS A 1 217 ? 4.652 14.906 -2.691 1 93.75 217 CYS A O 1
ATOM 1689 N N . ARG A 1 218 ? 2.82 14.234 -1.66 1 88.94 218 ARG A N 1
ATOM 1690 C CA . ARG A 1 218 ? 2.035 14.172 -2.889 1 88.94 218 ARG A CA 1
ATOM 1691 C C . ARG A 1 218 ? 2.025 15.523 -3.604 1 88.94 218 ARG A C 1
ATOM 1693 O O . ARG A 1 218 ? 2.004 15.578 -4.836 1 88.94 218 ARG A O 1
ATOM 1700 N N . ILE A 1 219 ? 2.035 16.594 -2.922 1 88.44 219 ILE A N 1
ATOM 1701 C CA . ILE A 1 219 ? 1.944 17.938 -3.49 1 88.44 219 ILE A CA 1
ATOM 1702 C C . ILE A 1 219 ? 3.166 18.219 -4.367 1 88.44 219 ILE A C 1
ATOM 1704 O O . ILE A 1 219 ? 3.129 19.078 -5.238 1 88.44 219 ILE A O 1
ATOM 1708 N N . LEU A 1 220 ? 4.223 17.469 -4.145 1 90.81 220 LEU A N 1
ATOM 1709 C CA . LEU A 1 220 ? 5.461 17.688 -4.887 1 90.81 220 LEU A CA 1
ATOM 1710 C C . LEU A 1 220 ? 5.461 16.891 -6.184 1 90.81 220 LEU A C 1
ATOM 1712 O O . LEU A 1 220 ? 6.309 17.125 -7.051 1 90.81 220 LEU A O 1
ATOM 1716 N N . GLN A 1 221 ? 4.551 15.992 -6.344 1 89.19 221 GLN A N 1
ATOM 1717 C CA . GLN A 1 221 ? 4.582 14.992 -7.41 1 89.19 221 GLN A CA 1
ATOM 1718 C C . GLN A 1 221 ? 4.75 15.656 -8.773 1 89.19 221 GLN A C 1
ATOM 1720 O O . GLN A 1 221 ? 5.57 15.219 -9.586 1 89.19 221 GLN A O 1
ATOM 1725 N N . PRO A 1 222 ? 4.102 16.75 -9.055 1 85.38 222 PRO A N 1
ATOM 1726 C CA . PRO A 1 222 ? 4.242 17.375 -10.375 1 85.38 222 PRO A CA 1
ATOM 1727 C C . PRO A 1 222 ? 5.641 17.938 -10.617 1 85.38 222 PRO A C 1
ATOM 1729 O O . PRO A 1 222 ? 6.016 18.203 -11.758 1 85.38 222 PRO A O 1
ATOM 1732 N N . HIS A 1 223 ? 6.395 18.047 -9.57 1 87.25 223 HIS A N 1
ATOM 1733 C CA . HIS A 1 223 ? 7.656 18.766 -9.695 1 87.25 223 HIS A CA 1
ATOM 1734 C C . HIS A 1 223 ? 8.844 17.844 -9.438 1 87.25 223 HIS A C 1
ATOM 1736 O O . HIS A 1 223 ? 9.992 18.234 -9.641 1 87.25 223 HIS A O 1
ATOM 1742 N N . LEU A 1 224 ? 8.586 16.656 -9.047 1 89 224 LEU A N 1
ATOM 1743 C CA . LEU A 1 224 ? 9.648 15.766 -8.594 1 89 224 LEU A CA 1
ATOM 1744 C C . LEU A 1 224 ? 10.633 15.469 -9.719 1 89 224 LEU A C 1
ATOM 1746 O O . LEU A 1 224 ? 11.828 15.289 -9.477 1 89 224 LEU A O 1
ATOM 1750 N N . ASN A 1 225 ? 10.188 15.414 -10.891 1 87.75 225 ASN A N 1
ATOM 1751 C CA . ASN A 1 225 ? 11.055 15.062 -12 1 87.75 225 ASN A CA 1
ATOM 1752 C C . ASN A 1 225 ? 11.477 16.297 -12.797 1 87.75 225 ASN A C 1
ATOM 1754 O O . ASN A 1 225 ? 12.117 16.172 -13.844 1 87.75 225 ASN A O 1
ATOM 1758 N N . ASP A 1 226 ? 11.117 17.422 -12.336 1 81.81 226 ASP A N 1
ATOM 1759 C CA . ASP A 1 226 ? 11.477 18.672 -13.008 1 81.81 226 ASP A CA 1
ATOM 1760 C C . ASP A 1 226 ? 11.781 19.766 -11.992 1 81.81 226 ASP A C 1
ATOM 1762 O O . ASP A 1 226 ? 11.281 20.891 -12.109 1 81.81 226 ASP A O 1
ATOM 1766 N N . VAL A 1 227 ? 12.508 19.375 -11.023 1 73.88 227 VAL A N 1
ATOM 1767 C CA . VAL A 1 227 ? 12.766 20.312 -9.93 1 73.88 227 VAL A CA 1
ATOM 1768 C C . VAL A 1 227 ? 13.602 21.484 -10.438 1 73.88 227 VAL A C 1
ATOM 1770 O O . VAL A 1 227 ? 13.422 22.625 -10 1 73.88 227 VAL A O 1
ATOM 1773 N N . GLN A 1 228 ? 14.477 21.188 -11.289 1 70.94 228 GLN A N 1
ATOM 1774 C CA . GLN A 1 228 ? 15.391 22.203 -11.797 1 70.94 228 GLN A CA 1
ATOM 1775 C C . GLN A 1 228 ? 14.633 23.281 -12.586 1 70.94 228 GLN A C 1
ATOM 1777 O O . GLN A 1 228 ? 15.117 24.391 -12.75 1 70.94 228 GLN A O 1
ATOM 1782 N N . SER A 1 229 ? 13.5 22.875 -13.016 1 72.06 229 SER A N 1
ATOM 1783 C CA . SER A 1 229 ? 12.719 23.844 -13.781 1 72.06 229 SER A CA 1
ATOM 1784 C C . SER A 1 229 ? 12.039 24.859 -12.867 1 72.06 229 SER A C 1
ATOM 1786 O O . SER A 1 229 ? 11.602 25.906 -13.32 1 72.06 229 SER A O 1
ATOM 1788 N N . LEU A 1 230 ? 11.953 24.531 -11.672 1 70.81 230 LEU A N 1
ATOM 1789 C CA . LEU A 1 230 ? 11.242 25.422 -10.758 1 70.81 230 LEU A CA 1
ATOM 1790 C C . LEU A 1 230 ? 12.047 26.688 -10.492 1 70.81 230 LEU A C 1
ATOM 1792 O O . LEU A 1 230 ? 11.484 27.781 -10.375 1 70.81 230 LEU A O 1
ATOM 1796 N N . SER A 1 231 ? 13.227 26.484 -10.367 1 68.12 231 SER A N 1
ATOM 1797 C CA . SER A 1 231 ? 14.062 27.656 -10.133 1 68.12 231 SER A CA 1
ATOM 1798 C C . SER A 1 231 ? 15.523 27.375 -10.477 1 68.12 231 SER A C 1
ATOM 1800 O O . SER A 1 231 ? 16.047 26.312 -10.117 1 68.12 231 SER A O 1
ATOM 1802 N N . ASP A 1 232 ? 15.969 28.266 -11.164 1 66.38 232 ASP A N 1
ATOM 1803 C CA . ASP A 1 232 ? 17.391 28.188 -11.477 1 66.38 232 ASP A CA 1
ATOM 1804 C C . ASP A 1 232 ? 18.234 28.156 -10.195 1 66.38 232 ASP A C 1
ATOM 1806 O O . ASP A 1 232 ? 19.344 27.609 -10.188 1 66.38 232 ASP A O 1
ATOM 1810 N N . SER A 1 233 ? 17.672 28.75 -9.195 1 66.38 233 SER A N 1
ATOM 1811 C CA . SER A 1 233 ? 18.406 28.906 -7.945 1 66.38 233 SER A CA 1
ATOM 1812 C C . SER A 1 233 ? 18.078 27.766 -6.977 1 66.38 233 SER A C 1
ATOM 1814 O O . SER A 1 233 ? 18.656 27.703 -5.887 1 66.38 233 SER A O 1
ATOM 1816 N N . CYS A 1 234 ? 17.281 26.859 -7.418 1 66.69 234 CYS A N 1
ATOM 1817 C CA . CYS A 1 234 ? 16.891 25.812 -6.488 1 66.69 234 CYS A CA 1
ATOM 1818 C C . CYS A 1 234 ? 18.016 24.797 -6.305 1 66.69 234 CYS A C 1
ATOM 1820 O O . CYS A 1 234 ? 18.5 24.203 -7.281 1 66.69 234 CYS A O 1
ATOM 1822 N N . PRO A 1 235 ? 18.5 24.766 -5.066 1 66.88 235 PRO A N 1
ATOM 1823 C CA . PRO A 1 235 ? 19.5 23.734 -4.836 1 66.88 235 PRO A CA 1
ATOM 1824 C C . PRO A 1 235 ? 19 22.328 -5.199 1 66.88 235 PRO A C 1
ATOM 1826 O O . PRO A 1 235 ? 17.828 22.016 -4.977 1 66.88 235 PRO A O 1
ATOM 1829 N N . ASN A 1 236 ? 19.781 21.719 -5.996 1 73.25 236 ASN A N 1
ATOM 1830 C CA . ASN A 1 236 ? 19.453 20.312 -6.238 1 73.25 236 ASN A CA 1
ATOM 1831 C C . ASN A 1 236 ? 19.734 19.453 -5.016 1 73.25 236 ASN A C 1
ATOM 1833 O O . ASN A 1 236 ? 20.859 19 -4.816 1 73.25 236 ASN A O 1
ATOM 1837 N N . ILE A 1 237 ? 18.703 19.312 -4.207 1 73.88 237 ILE A N 1
ATOM 1838 C CA . ILE A 1 237 ? 18.938 18.531 -3 1 73.88 237 ILE A CA 1
ATOM 1839 C C . ILE A 1 237 ? 18.531 17.078 -3.244 1 73.88 237 ILE A C 1
ATOM 1841 O O . ILE A 1 237 ? 18.797 16.219 -2.406 1 73.88 237 ILE A O 1
ATOM 1845 N N . PHE A 1 238 ? 17.922 16.75 -4.324 1 78.88 238 PHE A N 1
ATOM 1846 C CA . PHE A 1 238 ? 17.406 15.398 -4.527 1 78.88 238 PHE A CA 1
ATOM 1847 C C . PHE A 1 238 ? 18.516 14.461 -5 1 78.88 238 PHE A C 1
ATOM 1849 O O . PHE A 1 238 ? 18.578 13.312 -4.574 1 78.88 238 PHE A O 1
ATOM 1856 N N . ASP A 1 239 ? 19.375 14.891 -5.781 1 82.62 239 ASP A N 1
ATOM 1857 C CA . ASP A 1 239 ? 20.547 14.164 -6.277 1 82.62 239 ASP A CA 1
ATOM 1858 C C . ASP A 1 239 ? 20.141 12.797 -6.832 1 82.62 239 ASP A C 1
ATOM 1860 O O . ASP A 1 239 ? 20.781 11.789 -6.531 1 82.62 239 ASP A O 1
ATOM 1864 N N . VAL A 1 240 ? 19.094 12.711 -7.414 1 87.5 240 VAL A N 1
ATOM 1865 C CA . VAL A 1 240 ? 18.656 11.508 -8.117 1 87.5 240 VAL A CA 1
ATOM 1866 C C . VAL A 1 240 ? 19.328 11.445 -9.492 1 87.5 240 VAL A C 1
ATOM 1868 O O . VAL A 1 240 ? 19.406 12.453 -10.195 1 87.5 240 VAL A O 1
ATOM 1871 N N . PRO A 1 241 ? 19.828 10.305 -9.828 1 84.19 241 PRO A N 1
ATOM 1872 C CA . PRO A 1 241 ? 20.453 10.211 -11.148 1 84.19 241 PRO A CA 1
ATOM 1873 C C . PRO A 1 241 ? 19.531 10.688 -12.266 1 84.19 241 PRO A C 1
ATOM 1875 O O . PRO A 1 241 ? 18.312 10.438 -12.227 1 84.19 241 PRO A O 1
ATOM 1878 N N . GLN A 1 242 ? 20.062 11.32 -13.234 1 83.19 242 GLN A N 1
ATOM 1879 C CA . GLN A 1 242 ? 19.297 11.906 -14.328 1 83.19 242 GLN A CA 1
ATOM 1880 C C . GLN A 1 242 ? 18.578 10.836 -15.141 1 83.19 242 GLN A C 1
ATOM 1882 O O . GLN A 1 242 ? 17.531 11.102 -15.734 1 83.19 242 GLN A O 1
ATOM 1887 N N . SER A 1 243 ? 19.062 9.68 -15.164 1 87.12 243 SER A N 1
ATOM 1888 C CA . SER A 1 243 ? 18.469 8.594 -15.938 1 87.12 243 SER A CA 1
ATOM 1889 C C . SER A 1 243 ? 17.281 7.984 -15.203 1 87.12 243 SER A C 1
ATOM 1891 O O . SER A 1 243 ? 16.625 7.082 -15.719 1 87.12 243 SER A O 1
ATOM 1893 N N . HIS A 1 244 ? 17.016 8.516 -14.031 1 90.56 244 HIS A N 1
ATOM 1894 C CA . HIS A 1 244 ? 15.938 7.945 -13.234 1 90.56 244 HIS A CA 1
ATOM 1895 C C . HIS A 1 244 ? 14.672 8.789 -13.344 1 90.56 244 HIS A C 1
ATOM 1897 O O . HIS A 1 244 ? 14.742 9.992 -13.617 1 90.56 244 HIS A O 1
ATOM 1903 N N . THR A 1 245 ? 13.586 8.164 -13.195 1 91.44 245 THR A N 1
ATOM 1904 C CA . THR A 1 245 ? 12.312 8.82 -12.938 1 91.44 245 THR A CA 1
ATOM 1905 C C . THR A 1 245 ? 11.93 8.688 -11.461 1 91.44 245 THR A C 1
ATOM 1907 O O . THR A 1 245 ? 11.898 7.586 -10.922 1 91.44 245 THR A O 1
ATOM 1910 N N . VAL A 1 246 ? 11.711 9.828 -10.82 1 93.44 246 VAL A N 1
ATOM 1911 C CA . VAL A 1 246 ? 11.258 9.812 -9.43 1 93.44 246 VAL A CA 1
ATOM 1912 C C . VAL A 1 246 ? 9.773 9.461 -9.383 1 93.44 246 VAL A C 1
ATOM 1914 O O . VAL A 1 246 ? 8.945 10.117 -10.016 1 93.44 246 VAL A O 1
ATOM 1917 N N . LEU A 1 247 ? 9.453 8.484 -8.656 1 93.62 247 LEU A N 1
ATOM 1918 C CA . LEU A 1 247 ? 8.102 7.945 -8.625 1 93.62 247 LEU A CA 1
ATOM 1919 C C . LEU A 1 247 ? 7.301 8.562 -7.48 1 93.62 247 LEU A C 1
ATOM 1921 O O . LEU A 1 247 ? 6.105 8.82 -7.625 1 93.62 247 LEU A O 1
ATOM 1925 N N . LEU A 1 248 ? 7.914 8.758 -6.398 1 94.94 248 LEU A N 1
ATOM 1926 C CA . LEU A 1 248 ? 7.297 9.422 -5.254 1 94.94 248 LEU A CA 1
ATOM 1927 C C . LEU A 1 248 ? 8.359 9.906 -4.273 1 94.94 248 LEU A C 1
ATOM 1929 O O . LEU A 1 248 ? 9.531 9.562 -4.406 1 94.94 248 LEU A O 1
ATOM 1933 N N . ALA A 1 249 ? 7.93 10.781 -3.398 1 96.56 249 ALA A N 1
ATOM 1934 C CA . ALA A 1 249 ? 8.758 11.289 -2.305 1 96.56 249 ALA A CA 1
ATOM 1935 C C . ALA A 1 249 ? 7.977 11.305 -0.992 1 96.56 249 ALA A C 1
ATOM 1937 O O . ALA A 1 249 ? 6.781 11.609 -0.975 1 96.56 249 ALA A O 1
ATOM 1938 N N . PHE A 1 250 ? 8.656 10.938 0.061 1 97.5 250 PHE A N 1
ATOM 1939 C CA . PHE A 1 250 ? 8.047 11.031 1.383 1 97.5 250 PHE A CA 1
ATOM 1940 C C . PHE A 1 250 ? 9.078 11.453 2.424 1 97.5 250 PHE A C 1
ATOM 1942 O O . PHE A 1 250 ? 10.281 11.297 2.211 1 97.5 250 PHE A O 1
ATOM 1949 N N . VAL A 1 251 ? 8.57 12.016 3.502 1 97.88 251 VAL A N 1
ATOM 1950 C CA . VAL A 1 251 ? 9.469 12.383 4.594 1 97.88 251 VAL A CA 1
ATOM 1951 C C . VAL A 1 251 ? 9.328 11.383 5.738 1 97.88 251 VAL A C 1
ATOM 1953 O O . VAL A 1 251 ? 8.32 10.688 5.844 1 97.88 251 VAL A O 1
ATOM 1956 N N . LEU A 1 252 ? 10.383 11.281 6.496 1 98.38 252 LEU A N 1
ATOM 1957 C CA . LEU A 1 252 ? 10.516 10.336 7.598 1 98.38 252 LEU A CA 1
ATOM 1958 C C . LEU A 1 252 ? 11.078 11.023 8.836 1 98.38 252 LEU A C 1
ATOM 1960 O O . LEU A 1 252 ? 12.07 11.758 8.75 1 98.38 252 LEU A O 1
ATOM 1964 N N . GLY A 1 253 ? 10.414 10.82 9.984 1 98.25 253 GLY A N 1
ATOM 1965 C CA . GLY A 1 253 ? 10.828 11.383 11.258 1 98.25 253 GLY A CA 1
ATOM 1966 C C . GLY A 1 253 ? 9.992 10.891 12.43 1 98.25 253 GLY A C 1
ATOM 1967 O O . GLY A 1 253 ? 9.195 9.961 12.281 1 98.25 253 GLY A O 1
ATOM 1968 N N . ILE A 1 254 ? 10.297 11.484 13.547 1 98.06 254 ILE A N 1
ATOM 1969 C CA . ILE A 1 254 ? 9.484 11.211 14.727 1 98.06 254 ILE A CA 1
ATOM 1970 C C . ILE A 1 254 ? 8.305 12.172 14.773 1 98.06 254 ILE A C 1
ATOM 1972 O O . ILE A 1 254 ? 8.484 13.391 14.773 1 98.06 254 ILE A O 1
ATOM 1976 N N . GLY A 1 255 ? 7.117 11.625 14.75 1 96.75 255 GLY A N 1
ATOM 1977 C CA . GLY A 1 255 ? 5.922 12.453 14.828 1 96.75 255 GLY A CA 1
ATOM 1978 C C . GLY A 1 255 ? 5.852 13.281 16.094 1 96.75 255 GLY A C 1
ATOM 1979 O O . GLY A 1 255 ? 6.227 12.812 17.172 1 96.75 255 GLY A O 1
ATOM 1980 N N . ALA A 1 256 ? 5.293 14.469 15.953 1 95.94 256 ALA A N 1
ATOM 1981 C CA . ALA A 1 256 ? 5.223 15.375 17.094 1 95.94 256 ALA A CA 1
ATOM 1982 C C . ALA A 1 256 ? 3.887 15.242 17.828 1 95.94 256 ALA A C 1
ATOM 1984 O O . ALA A 1 256 ? 3.723 15.75 18.938 1 95.94 256 ALA A O 1
ATOM 1985 N N . MET A 1 257 ? 2.963 14.594 17.219 1 94.88 257 MET A N 1
ATOM 1986 C CA . MET A 1 257 ? 1.618 14.477 17.766 1 94.88 257 MET A CA 1
ATOM 1987 C C . MET A 1 257 ? 1.334 13.047 18.219 1 94.88 257 MET A C 1
ATOM 1989 O O . MET A 1 257 ? 1.871 12.102 17.641 1 94.88 257 MET A O 1
ATOM 1993 N N . LYS A 1 258 ? 0.526 12.984 19.188 1 93.38 258 LYS A N 1
ATOM 1994 C CA . LYS A 1 258 ? -0.006 11.688 19.625 1 93.38 258 LYS A CA 1
ATOM 1995 C C . LYS A 1 258 ? -1.468 11.531 19.203 1 93.38 258 LYS A C 1
ATOM 1997 O O . LYS A 1 258 ? -2.291 12.414 19.484 1 93.38 258 LYS A O 1
ATO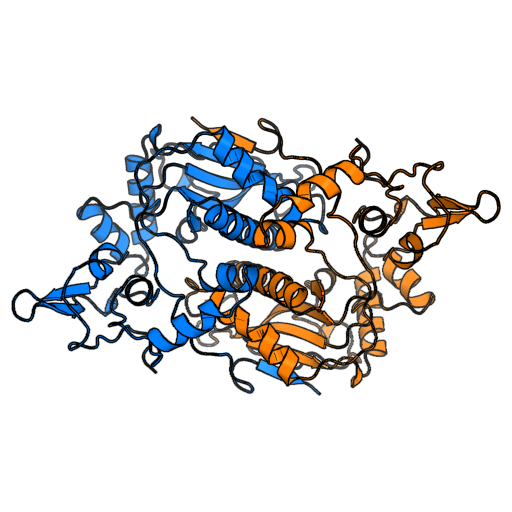M 2002 N N . TYR A 1 259 ? -1.751 10.438 18.625 1 92.12 259 TYR A N 1
ATOM 2003 C CA . TYR A 1 259 ? -3.111 10.164 18.172 1 92.12 259 TYR A CA 1
ATOM 2004 C C . TYR A 1 259 ? -3.764 9.078 19.016 1 92.12 259 TYR A C 1
ATOM 2006 O O . TYR A 1 259 ? -3.193 8 19.203 1 92.12 259 TYR A O 1
ATOM 2014 N N . HIS A 1 260 ? -5 9.32 19.391 1 91.81 260 HIS A N 1
ATOM 2015 C CA . HIS A 1 260 ? -5.652 8.438 20.359 1 91.81 260 HIS A CA 1
ATOM 2016 C C . HIS A 1 260 ? -6.617 7.48 19.656 1 91.81 260 HIS A C 1
ATOM 2018 O O . HIS A 1 260 ? -7.051 6.488 20.25 1 91.81 260 HIS A O 1
ATOM 2024 N N . ARG A 1 261 ? -6.941 7.801 18.5 1 93.06 261 ARG A N 1
ATOM 2025 C CA . ARG A 1 261 ? -7.914 7.004 17.75 1 93.06 261 ARG A CA 1
ATOM 2026 C C . ARG A 1 261 ? -7.68 7.109 16.25 1 93.06 261 ARG A C 1
ATOM 2028 O O . ARG A 1 261 ? -6.973 8.008 15.789 1 93.06 261 ARG A O 1
ATOM 2035 N N . PRO A 1 262 ? -8.258 6.145 15.492 1 92.12 262 PRO A N 1
ATOM 2036 C CA . PRO A 1 262 ? -8.211 6.273 14.039 1 92.12 262 PRO A CA 1
ATOM 2037 C C . PRO A 1 262 ? -9.047 7.434 13.516 1 92.12 262 PRO A C 1
ATOM 2039 O O . PRO A 1 262 ? -9.781 8.062 14.281 1 92.12 262 PRO A O 1
ATOM 2042 N N . LEU A 1 263 ? -8.828 7.703 12.289 1 90.25 263 LEU A N 1
ATOM 2043 C CA . LEU A 1 263 ? -9.703 8.672 11.641 1 90.25 263 LEU A CA 1
ATOM 2044 C C . LEU A 1 263 ? -11.156 8.219 11.711 1 90.25 263 LEU A C 1
ATOM 2046 O O . LEU A 1 263 ? -11.445 7.023 11.672 1 90.25 263 LEU A O 1
ATOM 2050 N N . LEU A 1 264 ? -11.969 9.203 11.867 1 90.56 264 LEU A N 1
ATOM 2051 C CA . LEU A 1 264 ? -13.398 8.922 11.875 1 90.56 264 LEU A CA 1
ATOM 2052 C C . LEU A 1 264 ? -13.953 8.914 10.453 1 90.56 264 LEU A C 1
ATOM 2054 O O . LEU A 1 264 ? -14.148 9.977 9.859 1 90.56 264 LEU A O 1
ATOM 2058 N N . LEU A 1 265 ? -14.195 7.711 10 1 88.5 265 LEU A N 1
ATOM 2059 C CA . LEU A 1 265 ? -14.609 7.547 8.617 1 88.5 265 LEU A CA 1
ATOM 2060 C C . LEU A 1 265 ? -15.836 6.641 8.523 1 88.5 265 LEU A C 1
ATOM 2062 O O . LEU A 1 265 ? -15.938 5.648 9.242 1 88.5 265 LEU A O 1
ATOM 2066 N N . PRO A 1 266 ? -16.719 6.988 7.656 1 87.88 266 PRO A N 1
ATOM 2067 C CA . PRO A 1 266 ? -17.906 6.145 7.508 1 87.88 266 PRO A CA 1
ATOM 2068 C C . PRO A 1 266 ? -17.578 4.777 6.91 1 87.88 266 PRO A C 1
ATOM 2070 O O . PRO A 1 266 ? -16.656 4.652 6.105 1 87.88 266 PRO A O 1
ATOM 2073 N N . ASP A 1 267 ? -18.422 3.756 7.258 1 88.94 267 ASP A N 1
ATOM 2074 C CA . ASP A 1 267 ? -18.281 2.414 6.699 1 88.94 267 ASP A CA 1
ATOM 2075 C C . ASP A 1 267 ? -18.703 2.385 5.234 1 88.94 267 ASP A C 1
ATOM 2077 O O . ASP A 1 267 ? -19.484 3.232 4.785 1 88.94 267 ASP A O 1
ATOM 2081 N N . LEU A 1 268 ? -18.172 1.436 4.543 1 91 268 LEU A N 1
ATOM 2082 C CA . LEU A 1 268 ? -18.641 1.195 3.184 1 91 268 LEU A CA 1
ATOM 2083 C C . LEU A 1 268 ? -20.078 0.658 3.195 1 91 268 LEU A C 1
ATOM 2085 O O . LEU A 1 268 ? -20.422 -0.166 4.043 1 91 268 LEU A O 1
ATOM 2089 N N . VAL A 1 269 ? -20.75 1.148 2.273 1 91.62 269 VAL A N 1
ATOM 2090 C CA . VAL A 1 269 ? -22.156 0.773 2.209 1 91.62 269 VAL A CA 1
ATOM 2091 C C . VAL A 1 269 ? -22.438 0.031 0.905 1 91.62 269 VAL A C 1
ATOM 2093 O O . VAL A 1 269 ? -22.094 0.506 -0.176 1 91.62 269 VAL A O 1
ATOM 2096 N N . GLU A 1 270 ? -23.094 -1.135 1.069 1 93.38 270 GLU A N 1
ATOM 2097 C CA . GLU A 1 270 ? -23.531 -1.868 -0.114 1 93.38 270 GLU A CA 1
ATOM 2098 C C . GLU A 1 270 ? -24.531 -1.053 -0.929 1 93.38 270 GLU A C 1
ATOM 2100 O O . GLU A 1 270 ? -25.422 -0.425 -0.368 1 93.38 270 GLU A O 1
ATOM 2105 N N . GLY A 1 271 ? -24.344 -1.028 -2.271 1 90.75 271 GLY A N 1
ATOM 2106 C CA . GLY A 1 271 ? -25.219 -0.266 -3.148 1 90.75 271 GLY A CA 1
ATOM 2107 C C . GLY A 1 271 ? -24.719 1.136 -3.426 1 90.75 271 GLY A C 1
ATOM 2108 O O . GLY A 1 271 ? -25.156 1.783 -4.383 1 90.75 271 GLY A O 1
ATOM 2109 N N . ILE A 1 272 ? -23.812 1.56 -2.572 1 90.38 272 ILE A N 1
ATOM 2110 C CA . ILE A 1 272 ? -23.219 2.885 -2.754 1 90.38 272 ILE A CA 1
ATOM 2111 C C . ILE A 1 272 ? -21.734 2.762 -3.037 1 90.38 272 ILE A C 1
ATOM 2113 O O . ILE A 1 272 ? -21.281 3.045 -4.148 1 90.38 272 ILE A O 1
ATOM 2117 N N . ASP A 1 273 ? -21.031 2.152 -2.086 1 91.19 273 ASP A N 1
ATOM 2118 C CA . ASP A 1 273 ? -19.578 2.023 -2.195 1 91.19 273 ASP A CA 1
ATOM 2119 C C . ASP A 1 273 ? -19.203 0.688 -2.824 1 91.19 273 ASP A C 1
ATOM 2121 O O . ASP A 1 273 ? -18.141 0.571 -3.443 1 91.19 273 ASP A O 1
ATOM 2125 N N . VAL A 1 274 ? -20.062 -0.342 -2.553 1 93.5 274 VAL A N 1
ATOM 2126 C CA . VAL A 1 274 ? -19.781 -1.699 -3.01 1 93.5 274 VAL A CA 1
ATOM 2127 C C . VAL A 1 274 ? -20.984 -2.25 -3.764 1 93.5 274 VAL A C 1
ATOM 2129 O O . VAL A 1 274 ? -22.125 -2.17 -3.277 1 93.5 274 VAL A O 1
ATOM 2132 N N . THR A 1 275 ? -20.734 -2.77 -4.914 1 94.56 275 THR A N 1
ATOM 2133 C CA . THR A 1 275 ? -21.766 -3.467 -5.684 1 94.56 275 THR A CA 1
ATOM 2134 C C . THR A 1 275 ? -21.391 -4.934 -5.883 1 94.56 275 THR A C 1
ATOM 2136 O O . THR A 1 275 ? -20.266 -5.242 -6.281 1 94.56 275 THR A O 1
ATOM 2139 N N . PHE A 1 276 ? -22.312 -5.789 -5.578 1 93.44 276 PHE A N 1
ATOM 2140 C CA . PHE A 1 276 ? -22.125 -7.215 -5.816 1 93.44 276 PHE A CA 1
ATOM 2141 C C . PHE A 1 276 ? -22.828 -7.648 -7.105 1 93.44 276 PHE A C 1
ATOM 2143 O O . PHE A 1 276 ? -23.984 -7.316 -7.332 1 93.44 276 PHE A O 1
ATOM 2150 N N . VAL A 1 277 ? -22 -8.242 -7.922 1 86.44 277 VAL A N 1
ATOM 2151 C CA . VAL A 1 277 ? -22.531 -8.773 -9.172 1 86.44 277 VAL A CA 1
ATOM 2152 C C . VAL A 1 277 ? -22.688 -10.289 -9.07 1 86.44 277 VAL A C 1
ATOM 2154 O O . VAL A 1 277 ? -21.703 -11.016 -8.969 1 86.44 277 VAL A O 1
ATOM 2157 N N . GLU A 1 278 ? -23.859 -10.812 -8.945 1 77.19 278 GLU A N 1
ATOM 2158 C CA . GLU A 1 278 ? -24.156 -12.234 -8.766 1 77.19 278 GLU A CA 1
ATOM 2159 C C . GLU A 1 278 ? -24.438 -12.906 -10.109 1 77.19 278 GLU A C 1
ATOM 2161 O O . GLU A 1 278 ? -24.938 -12.266 -11.039 1 77.19 278 GLU A O 1
ATOM 2166 N N . MET B 1 1 ? 24.234 -13.188 -8.07 1 60.22 1 MET B N 1
ATOM 2167 C CA . MET B 1 1 ? 23.547 -14.367 -7.539 1 60.22 1 MET B CA 1
ATOM 2168 C C . MET B 1 1 ? 22.297 -14.688 -8.359 1 60.22 1 MET B C 1
ATOM 2170 O O . MET B 1 1 ? 21.656 -13.789 -8.898 1 60.22 1 MET B O 1
ATOM 2174 N N . SER B 1 2 ? 22.031 -16 -8.508 1 74.75 2 SER B N 1
ATOM 2175 C CA . SER B 1 2 ? 20.984 -16.422 -9.43 1 74.75 2 SER B CA 1
ATOM 2176 C C . SER B 1 2 ? 19.594 -16.094 -8.875 1 74.75 2 SER B C 1
ATOM 2178 O O . SER B 1 2 ? 19.328 -16.312 -7.688 1 74.75 2 SER B O 1
ATOM 2180 N N . ARG B 1 3 ? 18.812 -15.484 -9.648 1 84.19 3 ARG B N 1
ATOM 2181 C CA . ARG B 1 3 ? 17.438 -15.195 -9.273 1 84.19 3 ARG B CA 1
ATOM 2182 C C . ARG B 1 3 ? 16.562 -16.438 -9.367 1 84.19 3 ARG B C 1
ATOM 2184 O O . ARG B 1 3 ? 15.398 -16.422 -8.953 1 84.19 3 ARG B O 1
ATOM 2191 N N . PHE B 1 4 ? 17.219 -17.5 -9.805 1 89.19 4 PHE B N 1
ATOM 2192 C CA . PHE B 1 4 ? 16.438 -18.719 -9.969 1 89.19 4 PHE B CA 1
ATOM 2193 C C . PHE B 1 4 ? 16.594 -19.625 -8.75 1 89.19 4 PHE B C 1
ATOM 2195 O O . PHE B 1 4 ? 17.656 -19.641 -8.117 1 89.19 4 PHE B O 1
ATOM 2202 N N . PRO B 1 5 ? 15.547 -20.375 -8.477 1 93.75 5 PRO B N 1
ATOM 2203 C CA . PRO B 1 5 ? 15.617 -21.312 -7.348 1 93.75 5 PRO B CA 1
ATOM 2204 C C . PRO B 1 5 ? 16.703 -22.375 -7.516 1 93.75 5 PRO B C 1
ATOM 2206 O O . PRO B 1 5 ? 16.953 -22.844 -8.633 1 93.75 5 PRO B O 1
ATOM 2209 N N . GLU B 1 6 ? 17.328 -22.625 -6.445 1 95.31 6 GLU B N 1
ATOM 2210 C CA . GLU B 1 6 ? 18.312 -23.688 -6.363 1 95.31 6 GLU B CA 1
ATOM 2211 C C . GLU B 1 6 ? 17.922 -24.75 -5.332 1 95.31 6 GLU B C 1
ATOM 2213 O O . GLU B 1 6 ? 17.547 -24.406 -4.203 1 95.31 6 GLU B O 1
ATOM 2218 N N . VAL B 1 7 ? 18.141 -26.047 -5.734 1 96.31 7 VAL B N 1
ATOM 2219 C CA . VAL B 1 7 ? 17.625 -27.125 -4.898 1 96.31 7 VAL B CA 1
ATOM 2220 C C . VAL B 1 7 ? 18.781 -27.812 -4.18 1 96.31 7 VAL B C 1
ATOM 2222 O O . VAL B 1 7 ? 19.781 -28.172 -4.801 1 96.31 7 VAL B O 1
ATOM 2225 N N . ASP B 1 8 ? 18.641 -27.906 -2.896 1 96.62 8 ASP B N 1
ATOM 2226 C CA . ASP B 1 8 ? 19.484 -28.797 -2.098 1 96.62 8 ASP B CA 1
ATOM 2227 C C . ASP B 1 8 ? 18.938 -30.234 -2.117 1 96.62 8 ASP B C 1
ATOM 2229 O O . ASP B 1 8 ? 17.953 -30.531 -1.429 1 96.62 8 ASP B O 1
ATOM 2233 N N . GLU B 1 9 ? 19.562 -31.094 -2.805 1 96.25 9 GLU B N 1
ATOM 2234 C CA . GLU B 1 9 ? 19.047 -32.438 -3.035 1 96.25 9 GLU B CA 1
ATOM 2235 C C . GLU B 1 9 ? 19.016 -33.25 -1.74 1 96.25 9 GLU B C 1
ATOM 2237 O O . GLU B 1 9 ? 18.203 -34.188 -1.601 1 96.25 9 GLU B O 1
ATOM 2242 N N . ASP B 1 10 ? 19.812 -32.906 -0.817 1 96.94 10 ASP B N 1
ATOM 2243 C CA . ASP B 1 10 ? 19.844 -33.625 0.449 1 96.94 10 ASP B CA 1
ATOM 2244 C C . ASP B 1 10 ? 18.609 -33.281 1.297 1 96.94 10 ASP B C 1
ATOM 2246 O O . ASP B 1 10 ? 18.172 -34.125 2.105 1 96.94 10 ASP B O 1
ATOM 2250 N N . LEU B 1 11 ? 18.125 -32.125 1.054 1 96.75 11 LEU B N 1
ATOM 2251 C CA . LEU B 1 11 ? 16.984 -31.688 1.841 1 96.75 11 LEU B CA 1
ATOM 2252 C C . LEU B 1 11 ? 15.672 -31.953 1.104 1 96.75 11 LEU B C 1
ATOM 2254 O O . LEU B 1 11 ? 14.609 -32.031 1.727 1 96.75 11 LEU B O 1
ATOM 2258 N N . CYS B 1 12 ? 15.734 -32.094 -0.222 1 97.75 12 CYS B N 1
ATOM 2259 C CA . CYS B 1 12 ? 14.539 -32.344 -1.026 1 97.75 12 CYS B CA 1
ATOM 2260 C C . CYS B 1 12 ? 14.023 -33.75 -0.847 1 97.75 12 CYS B C 1
ATOM 2262 O O . CYS B 1 12 ? 14.758 -34.719 -1.063 1 97.75 12 CYS B O 1
ATOM 2264 N N . ILE B 1 13 ? 12.711 -33.844 -0.54 1 97.38 13 ILE B N 1
ATOM 2265 C CA . ILE B 1 13 ? 12.164 -35.156 -0.292 1 97.38 13 ILE B CA 1
ATOM 2266 C C . ILE B 1 13 ? 11.203 -35.531 -1.417 1 97.38 13 ILE B C 1
ATOM 2268 O O . ILE B 1 13 ? 10.469 -36.531 -1.309 1 97.38 13 ILE B O 1
ATOM 2272 N N . GLY B 1 14 ? 11.102 -34.719 -2.383 1 97.19 14 GLY B N 1
ATOM 2273 C CA . GLY B 1 14 ? 10.328 -35.031 -3.57 1 97.19 14 GLY B CA 1
ATOM 2274 C C . GLY B 1 14 ? 8.828 -35.062 -3.311 1 97.19 14 GLY B C 1
ATOM 2275 O O . GLY B 1 14 ? 8.109 -35.844 -3.932 1 97.19 14 GLY B O 1
ATOM 2276 N N . CYS B 1 15 ? 8.312 -34.25 -2.475 1 96.31 15 CYS B N 1
ATOM 2277 C CA . CYS B 1 15 ? 6.926 -34.344 -2.045 1 96.31 15 CYS B CA 1
ATOM 2278 C C . CYS B 1 15 ? 6 -33.688 -3.062 1 96.31 15 CYS B C 1
ATOM 2280 O O . CYS B 1 15 ? 4.777 -33.844 -2.984 1 96.31 15 CYS B O 1
ATOM 2282 N N . ASN B 1 16 ? 6.449 -32.844 -3.99 1 96.38 16 ASN B N 1
ATOM 2283 C CA . ASN B 1 16 ? 5.723 -32.25 -5.121 1 96.38 16 ASN B CA 1
ATOM 2284 C C . ASN B 1 16 ? 4.934 -31.016 -4.711 1 96.38 16 ASN B C 1
ATOM 2286 O O . ASN B 1 16 ? 4.277 -30.391 -5.543 1 96.38 16 ASN B O 1
ATOM 2290 N N . VAL B 1 17 ? 5.004 -30.516 -3.561 1 96.06 17 VAL B N 1
ATOM 2291 C CA . VAL B 1 17 ? 4.227 -29.359 -3.125 1 96.06 17 VAL B CA 1
ATOM 2292 C C . VAL B 1 17 ? 4.656 -28.125 -3.906 1 96.06 17 VAL B C 1
ATOM 2294 O O . VAL B 1 17 ? 3.816 -27.344 -4.363 1 96.06 17 VAL B O 1
ATOM 2297 N N . CYS B 1 18 ? 5.934 -27.984 -4.012 1 97.12 18 CYS B N 1
ATOM 2298 C CA . CYS B 1 18 ? 6.449 -26.844 -4.77 1 97.12 18 CYS B CA 1
ATOM 2299 C C . CYS B 1 18 ? 5.992 -26.906 -6.223 1 97.12 18 CYS B C 1
ATOM 2301 O O . CYS B 1 18 ? 5.738 -25.875 -6.844 1 97.12 18 CYS B O 1
ATOM 2303 N N . VAL B 1 19 ? 5.867 -28.078 -6.773 1 95.62 19 VAL B N 1
ATOM 2304 C CA . VAL B 1 19 ? 5.395 -28.281 -8.141 1 95.62 19 VAL B CA 1
ATOM 2305 C C . VAL B 1 19 ? 3.938 -27.828 -8.25 1 95.62 19 VAL B C 1
ATOM 2307 O O . VAL B 1 19 ? 3.572 -27.109 -9.188 1 95.62 19 VAL B O 1
ATOM 2310 N N . GLN B 1 20 ? 3.193 -28.203 -7.293 1 92.12 20 GLN B N 1
ATOM 2311 C CA . GLN B 1 20 ? 1.782 -27.828 -7.266 1 92.12 20 GLN B CA 1
ATOM 2312 C C . GLN B 1 20 ? 1.614 -26.312 -7.137 1 92.12 20 GLN B C 1
ATOM 2314 O O . GLN B 1 20 ? 0.635 -25.75 -7.629 1 92.12 20 GLN B O 1
ATOM 2319 N N . GLY B 1 21 ? 2.549 -25.688 -6.547 1 92.69 21 GLY B N 1
ATOM 2320 C CA . GLY B 1 21 ? 2.459 -24.25 -6.285 1 92.69 21 GLY B CA 1
ATOM 2321 C C . GLY B 1 21 ? 3.148 -23.406 -7.34 1 92.69 21 GLY B C 1
ATOM 2322 O O . GLY B 1 21 ? 3.252 -22.188 -7.195 1 92.69 21 GLY B O 1
ATOM 2323 N N . CYS B 1 22 ? 3.578 -24 -8.359 1 92.25 22 CYS B N 1
ATOM 2324 C CA . CYS B 1 22 ? 4.258 -23.25 -9.414 1 92.25 22 CYS B CA 1
ATOM 2325 C C . CYS B 1 22 ? 3.27 -22.781 -10.469 1 92.25 22 CYS B C 1
ATOM 2327 O O . CYS B 1 22 ? 2.709 -23.578 -11.211 1 92.25 22 CYS B O 1
ATOM 2329 N N . PRO B 1 23 ? 3.084 -21.469 -10.57 1 86.94 23 PRO B N 1
ATOM 2330 C CA . PRO B 1 23 ? 2.057 -20.969 -11.484 1 86.94 23 PRO B CA 1
ATOM 2331 C C . PRO B 1 23 ? 2.408 -21.219 -12.953 1 86.94 23 PRO B C 1
ATOM 2333 O O . PRO B 1 23 ? 1.516 -21.297 -13.805 1 86.94 23 PRO B O 1
ATOM 2336 N N . THR B 1 24 ? 3.711 -21.328 -13.25 1 86.81 24 THR B N 1
ATOM 2337 C CA . THR B 1 24 ? 4.121 -21.516 -14.641 1 86.81 24 THR B CA 1
ATOM 2338 C C . THR B 1 24 ? 4.367 -22.984 -14.938 1 86.81 24 THR B C 1
ATOM 2340 O O . THR B 1 24 ? 4.664 -23.359 -16.078 1 86.81 24 THR B O 1
ATOM 2343 N N . GLN B 1 25 ? 4.309 -23.797 -13.891 1 88.81 25 GLN B N 1
ATOM 2344 C CA . GLN B 1 25 ? 4.457 -25.25 -14.023 1 88.81 25 GLN B CA 1
ATOM 2345 C C . GLN B 1 25 ? 5.777 -25.609 -14.695 1 88.81 25 GLN B C 1
ATOM 2347 O O . GLN B 1 25 ? 5.82 -26.484 -15.57 1 88.81 25 GLN B O 1
ATOM 2352 N N . CYS B 1 26 ? 6.809 -24.938 -14.289 1 90.38 26 CYS B N 1
ATOM 2353 C CA . CYS B 1 26 ? 8.086 -25.094 -14.961 1 90.38 26 CYS B CA 1
ATOM 2354 C C . CYS B 1 26 ? 9.016 -26 -14.156 1 90.38 26 CYS B C 1
ATOM 2356 O O . CYS B 1 26 ? 10.195 -26.141 -14.492 1 90.38 26 CYS B O 1
ATOM 2358 N N . ILE B 1 27 ? 8.57 -26.547 -13.078 1 94.69 27 ILE B N 1
ATOM 2359 C CA . ILE B 1 27 ? 9.367 -27.453 -12.266 1 94.69 27 ILE B CA 1
ATOM 2360 C C . ILE B 1 27 ? 8.641 -28.797 -12.125 1 94.69 27 ILE B C 1
ATOM 2362 O O . ILE B 1 27 ? 7.426 -28.875 -12.328 1 94.69 27 ILE B O 1
ATOM 2366 N N . GLU B 1 28 ? 9.406 -29.797 -11.844 1 96.19 28 GLU B N 1
ATOM 2367 C CA . GLU B 1 28 ? 8.883 -31.141 -11.656 1 96.19 28 GLU B CA 1
ATOM 2368 C C . GLU B 1 28 ? 9.805 -31.984 -10.773 1 96.19 28 GLU B C 1
ATOM 2370 O O . GLU B 1 28 ? 10.953 -31.609 -10.539 1 96.19 28 GLU B O 1
ATOM 2375 N N . VAL B 1 29 ? 9.203 -33 -10.258 1 96.75 29 VAL B N 1
ATOM 2376 C CA . VAL B 1 29 ? 10.016 -34 -9.539 1 96.75 29 VAL B CA 1
ATOM 2377 C C . VAL B 1 29 ? 10.445 -35.094 -10.5 1 96.75 29 VAL B C 1
ATOM 2379 O O . VAL B 1 29 ? 9.609 -35.75 -11.133 1 96.75 29 VAL B O 1
ATOM 2382 N N . ASN B 1 30 ? 11.766 -35.219 -10.508 1 96.25 30 ASN B N 1
ATOM 2383 C CA . ASN B 1 30 ? 12.305 -36.281 -11.352 1 96.25 30 ASN B CA 1
ATOM 2384 C C . ASN B 1 30 ? 11.867 -37.688 -10.867 1 96.25 30 ASN B C 1
ATOM 2386 O O . ASN B 1 30 ? 11.977 -37.969 -9.68 1 96.25 30 ASN B O 1
ATOM 2390 N N . ALA B 1 31 ? 11.484 -38.531 -11.844 1 94.5 31 ALA B N 1
ATOM 2391 C CA . ALA B 1 31 ? 10.922 -39.812 -11.484 1 94.5 31 ALA B CA 1
ATOM 2392 C C . ALA B 1 31 ? 12.008 -40.75 -10.945 1 94.5 31 ALA B C 1
ATOM 2394 O O . ALA B 1 31 ? 11.742 -41.594 -10.07 1 94.5 31 ALA B O 1
ATOM 2395 N N . GLU B 1 32 ? 13.148 -40.656 -11.391 1 95.31 32 GLU B N 1
ATOM 2396 C CA . GLU B 1 32 ? 14.234 -41.562 -11.008 1 95.31 32 GLU B CA 1
ATOM 2397 C C . GLU B 1 32 ? 14.906 -41.094 -9.719 1 95.31 32 GLU B C 1
ATOM 2399 O O . GLU B 1 32 ? 15 -41.844 -8.75 1 95.31 32 GLU B O 1
ATOM 2404 N N . THR B 1 33 ? 15.273 -39.844 -9.625 1 95 33 THR B N 1
ATOM 2405 C CA . THR B 1 33 ? 16.031 -39.344 -8.492 1 95 33 THR B CA 1
ATOM 2406 C C . THR B 1 33 ? 15.102 -38.906 -7.363 1 95 33 THR B C 1
ATOM 2408 O O . THR B 1 33 ? 15.531 -38.75 -6.219 1 95 33 THR B O 1
ATOM 2411 N N . ARG B 1 34 ? 13.859 -38.656 -7.754 1 96 34 ARG B N 1
ATOM 2412 C CA . ARG B 1 34 ? 12.859 -38.156 -6.816 1 96 34 ARG B CA 1
ATOM 2413 C C . ARG B 1 34 ? 13.258 -36.781 -6.27 1 96 34 ARG B C 1
ATOM 2415 O O . ARG B 1 34 ? 13.016 -36.469 -5.102 1 96 34 ARG B O 1
ATOM 2422 N N . LYS B 1 35 ? 13.969 -36.031 -7.07 1 96.5 35 LYS B N 1
ATOM 2423 C CA . LYS B 1 35 ? 14.391 -34.656 -6.715 1 96.5 35 LYS B CA 1
ATOM 2424 C C . LYS B 1 35 ? 13.758 -33.625 -7.648 1 96.5 35 LYS B C 1
ATOM 2426 O O . LYS B 1 35 ? 13.414 -33.938 -8.789 1 96.5 35 LYS B O 1
ATOM 2431 N N . LEU B 1 36 ? 13.594 -32.438 -7.059 1 96.44 36 LEU B N 1
ATOM 2432 C CA . LEU B 1 36 ? 13.031 -31.328 -7.832 1 96.44 36 LEU B CA 1
ATOM 2433 C C . LEU B 1 36 ? 14 -30.891 -8.922 1 96.44 36 LEU B C 1
ATOM 2435 O O . LEU B 1 36 ? 15.203 -30.75 -8.68 1 96.44 36 LEU B O 1
ATOM 2439 N N . VAL B 1 37 ? 13.484 -30.719 -10.133 1 95.25 37 VAL B N 1
ATOM 2440 C CA . VAL B 1 37 ? 14.258 -30.219 -11.266 1 95.25 37 VAL B CA 1
ATOM 2441 C C . VAL B 1 37 ? 13.414 -29.219 -12.062 1 95.25 37 VAL B C 1
ATOM 2443 O O . VAL B 1 37 ? 12.195 -29.188 -11.93 1 95.25 37 VAL B O 1
ATOM 2446 N N . PHE B 1 38 ? 14.141 -28.391 -12.852 1 92.06 38 PHE B N 1
ATOM 2447 C CA . PHE B 1 38 ? 13.438 -27.547 -13.805 1 92.06 38 PHE B CA 1
ATOM 2448 C C . PHE B 1 38 ? 13.047 -28.328 -15.047 1 92.06 38 PHE B C 1
ATOM 2450 O O . PHE B 1 38 ? 13.867 -29.062 -15.602 1 92.06 38 PHE B O 1
ATOM 2457 N N . ARG B 1 39 ? 11.875 -28.203 -15.438 1 88.69 39 ARG B N 1
ATOM 2458 C CA . ARG B 1 39 ? 11.406 -28.719 -16.719 1 88.69 39 ARG B CA 1
ATOM 2459 C C . ARG B 1 39 ? 11.562 -27.672 -17.812 1 88.69 39 ARG B C 1
ATOM 2461 O O . ARG B 1 39 ? 11.859 -28.016 -18.969 1 88.69 39 ARG B O 1
ATOM 2468 N N . ALA B 1 40 ? 11.359 -26.422 -17.516 1 86.69 40 ALA B N 1
ATOM 2469 C CA . ALA B 1 40 ? 11.422 -25.281 -18.422 1 86.69 40 ALA B CA 1
ATOM 2470 C C . ALA B 1 40 ? 11.898 -24.031 -17.703 1 86.69 40 ALA B C 1
ATOM 2472 O O . ALA B 1 40 ? 11.109 -23.109 -17.469 1 86.69 40 ALA B O 1
ATOM 2473 N N . LYS B 1 41 ? 13.156 -23.938 -17.531 1 88.25 41 LYS B N 1
ATOM 2474 C CA . LYS B 1 41 ? 13.734 -22.859 -16.75 1 88.25 41 LYS B CA 1
ATOM 2475 C C . LYS B 1 41 ? 13.406 -21.5 -17.359 1 88.25 41 LYS B C 1
ATOM 2477 O O . LYS B 1 41 ? 13.234 -20.516 -16.641 1 88.25 41 LYS B O 1
ATOM 2482 N N . GLU B 1 42 ? 13.18 -21.453 -18.625 1 84.25 42 GLU B N 1
ATOM 2483 C CA . GLU B 1 42 ? 12.961 -20.203 -19.359 1 84.25 42 GLU B CA 1
ATOM 2484 C C . GLU B 1 42 ? 11.594 -19.609 -19.031 1 84.25 42 GLU B C 1
ATOM 2486 O O . GLU B 1 42 ? 11.352 -18.422 -19.266 1 84.25 42 GLU B O 1
ATOM 2491 N N . THR B 1 43 ? 10.695 -20.453 -18.516 1 84 43 THR B N 1
ATOM 2492 C CA . THR B 1 43 ? 9.352 -19.969 -18.219 1 84 43 THR B CA 1
ATOM 2493 C C . THR B 1 43 ? 9.227 -19.578 -16.75 1 84 43 THR B C 1
ATOM 2495 O O . THR B 1 43 ? 8.195 -19.047 -16.328 1 84 43 THR B O 1
ATOM 2498 N N . CYS B 1 44 ? 10.305 -19.797 -16.016 1 88 44 CYS B N 1
ATOM 2499 C CA . CYS B 1 44 ? 10.305 -19.406 -14.609 1 88 44 CYS B CA 1
ATOM 2500 C C . CYS B 1 44 ? 10.258 -17.875 -14.469 1 88 44 CYS B C 1
ATOM 2502 O O . CYS B 1 44 ? 11.047 -17.172 -15.094 1 88 44 CYS B O 1
ATOM 2504 N N . ILE B 1 45 ? 9.312 -17.469 -13.664 1 80.75 45 ILE B N 1
ATOM 2505 C CA . ILE B 1 45 ? 9.203 -16.031 -13.484 1 80.75 45 ILE B CA 1
ATOM 2506 C C . ILE B 1 45 ? 9.875 -15.617 -12.18 1 80.75 45 ILE B C 1
ATOM 2508 O O . ILE B 1 45 ? 9.719 -14.484 -11.719 1 80.75 45 ILE B O 1
ATOM 2512 N N . SER B 1 46 ? 10.555 -16.484 -11.469 1 87.88 46 SER B N 1
ATOM 2513 C CA . SER B 1 46 ? 11.328 -16.25 -10.258 1 87.88 46 SER B CA 1
ATOM 2514 C C . SER B 1 46 ? 10.469 -15.648 -9.156 1 87.88 46 SER B C 1
ATOM 2516 O O . SER B 1 46 ? 10.898 -14.727 -8.453 1 87.88 46 SER B O 1
ATOM 2518 N N . CYS B 1 47 ? 9.234 -16.156 -8.977 1 87.94 47 CYS B N 1
ATOM 2519 C CA . CYS B 1 47 ? 8.328 -15.602 -7.984 1 87.94 47 CYS B CA 1
ATOM 2520 C C . CYS B 1 47 ? 8.742 -16.016 -6.578 1 87.94 47 CYS B C 1
ATOM 2522 O O . CYS B 1 47 ? 8.359 -15.375 -5.598 1 87.94 47 CYS B O 1
ATOM 2524 N N . GLY B 1 48 ? 9.469 -17.156 -6.488 1 91.56 48 GLY B N 1
ATOM 2525 C CA . GLY B 1 48 ? 10.016 -17.578 -5.207 1 91.56 48 GLY B CA 1
ATOM 2526 C C . GLY B 1 48 ? 9.031 -18.375 -4.363 1 91.56 48 GLY B C 1
ATOM 2527 O O . GLY B 1 48 ? 9.367 -18.812 -3.264 1 91.56 48 GLY B O 1
ATOM 2528 N N . HIS B 1 49 ? 7.863 -18.656 -4.875 1 93.44 49 HIS B N 1
ATOM 2529 C CA . HIS B 1 49 ? 6.852 -19.359 -4.09 1 93.44 49 HIS B CA 1
ATOM 2530 C C . HIS B 1 49 ? 7.289 -20.797 -3.785 1 93.44 49 HIS B C 1
ATOM 2532 O O . HIS B 1 49 ? 6.965 -21.328 -2.725 1 93.44 49 HIS B O 1
ATOM 2538 N N . CYS B 1 50 ? 8.016 -21.359 -4.688 1 95.44 50 CYS B N 1
ATOM 2539 C CA . CYS B 1 50 ? 8.5 -22.719 -4.477 1 95.44 50 CYS B CA 1
ATOM 2540 C C . CYS B 1 50 ? 9.352 -22.812 -3.213 1 95.44 50 CYS B C 1
ATOM 2542 O O . CYS B 1 50 ? 9.203 -23.734 -2.422 1 95.44 50 CYS B O 1
ATOM 2544 N N . ALA B 1 51 ? 10.203 -21.828 -3.033 1 94.5 51 ALA B N 1
ATOM 2545 C CA . ALA B 1 51 ? 11.039 -21.797 -1.836 1 94.5 51 ALA B CA 1
ATOM 2546 C C . ALA B 1 51 ? 10.188 -21.594 -0.583 1 94.5 51 ALA B C 1
ATOM 2548 O O . ALA B 1 51 ? 10.477 -22.172 0.471 1 94.5 51 ALA B O 1
ATOM 2549 N N . SER B 1 52 ? 9.164 -20.859 -0.688 1 94.12 52 SER B N 1
ATOM 2550 C CA . SER B 1 52 ? 8.352 -20.5 0.465 1 94.12 52 SER B CA 1
ATOM 2551 C C . SER B 1 52 ? 7.469 -21.656 0.914 1 94.12 52 SER B C 1
ATOM 2553 O O . SER B 1 52 ? 7.164 -21.781 2.102 1 94.12 52 SER B O 1
ATOM 2555 N N . VAL B 1 53 ? 7.082 -22.516 0 1 95.75 53 VAL B N 1
ATOM 2556 C CA . VAL B 1 53 ? 6.148 -23.578 0.34 1 95.75 53 VAL B CA 1
ATOM 2557 C C . VAL B 1 53 ? 6.918 -24.812 0.792 1 95.75 53 VAL B C 1
ATOM 2559 O O . VAL B 1 53 ? 6.336 -25.75 1.356 1 95.75 53 VAL B O 1
ATOM 2562 N N . CYS B 1 54 ? 8.141 -24.875 0.519 1 96.75 54 CYS B N 1
ATOM 2563 C CA . CYS B 1 54 ? 8.93 -26.062 0.814 1 96.75 54 CYS B CA 1
ATOM 2564 C C . CYS B 1 54 ? 9.102 -26.25 2.318 1 96.75 54 CYS B C 1
ATOM 2566 O O . CYS B 1 54 ? 9.82 -25.484 2.965 1 96.75 54 CYS B O 1
ATOM 2568 N N . ARG B 1 55 ? 8.617 -27.281 2.834 1 93.88 55 ARG B N 1
ATOM 2569 C CA . ARG B 1 55 ? 8.602 -27.469 4.281 1 93.88 55 ARG B CA 1
ATOM 2570 C C . ARG B 1 55 ? 9.984 -27.844 4.801 1 93.88 55 ARG B C 1
ATOM 2572 O O . ARG B 1 55 ? 10.312 -27.578 5.957 1 93.88 55 ARG B O 1
ATOM 2579 N N . THR B 1 56 ? 10.758 -28.422 3.906 1 95.88 56 THR B N 1
ATOM 2580 C CA . THR B 1 56 ? 12.062 -28.891 4.363 1 95.88 56 THR B CA 1
ATOM 2581 C C . THR B 1 56 ? 13.141 -27.859 4.055 1 95.88 56 THR B C 1
ATOM 2583 O O . THR B 1 56 ? 14.336 -28.141 4.188 1 95.88 56 THR B O 1
ATOM 2586 N N . ALA B 1 57 ? 12.773 -26.781 3.551 1 95.94 57 ALA B N 1
ATOM 2587 C CA . ALA B 1 57 ? 13.695 -25.688 3.277 1 95.94 57 ALA B CA 1
ATOM 2588 C C . ALA B 1 57 ? 14.758 -26.094 2.27 1 95.94 57 ALA B C 1
ATOM 2590 O O . ALA B 1 57 ? 15.938 -25.766 2.422 1 95.94 57 ALA B O 1
ATOM 2591 N N . ALA B 1 58 ? 14.344 -26.75 1.257 1 97.06 58 ALA B N 1
ATOM 2592 C CA . ALA B 1 58 ? 15.281 -27.328 0.305 1 97.06 58 ALA B CA 1
ATOM 2593 C C . ALA B 1 58 ? 15.555 -26.375 -0.854 1 97.06 58 ALA B C 1
ATOM 2595 O O . ALA B 1 58 ? 16.438 -26.625 -1.674 1 97.06 58 ALA B O 1
ATOM 2596 N N . ILE B 1 59 ? 14.836 -25.359 -1.018 1 96.44 59 ILE B N 1
ATOM 2597 C CA . ILE B 1 59 ? 14.953 -24.5 -2.184 1 96.44 59 ILE B CA 1
ATOM 2598 C C . ILE B 1 59 ? 15.461 -23.125 -1.755 1 96.44 59 ILE B C 1
ATOM 2600 O O . ILE B 1 59 ? 14.844 -22.453 -0.916 1 96.44 59 ILE B O 1
ATOM 2604 N N . SER B 1 60 ? 16.594 -22.672 -2.297 1 94.81 60 SER B N 1
ATOM 2605 C CA . SER B 1 60 ? 17.156 -21.359 -2.035 1 94.81 60 SER B CA 1
ATOM 2606 C C . SER B 1 60 ? 17.031 -20.453 -3.25 1 94.81 60 SER B C 1
ATOM 2608 O O . SER B 1 60 ? 16.781 -20.922 -4.363 1 94.81 60 SER B O 1
ATOM 2610 N N . MET B 1 61 ? 17.062 -19.203 -2.994 1 92.12 61 MET B N 1
ATOM 2611 C CA . MET B 1 61 ? 17.062 -18.188 -4.039 1 92.12 61 MET B CA 1
ATOM 2612 C C . MET B 1 61 ? 18.016 -17.047 -3.68 1 92.12 61 MET B C 1
ATOM 2614 O O . MET B 1 61 ? 18.141 -16.688 -2.508 1 92.12 61 MET B O 1
ATOM 2618 N N . PHE B 1 62 ? 18.703 -16.484 -4.672 1 89.69 62 PHE B N 1
ATOM 2619 C CA . PHE B 1 62 ? 19.609 -15.359 -4.496 1 89.69 62 PHE B CA 1
ATOM 2620 C C . PHE B 1 62 ? 20.703 -15.695 -3.49 1 89.69 62 PHE B C 1
ATOM 2622 O O . PHE B 1 62 ? 21.156 -14.828 -2.742 1 89.69 62 PHE B O 1
ATOM 2629 N N . GLY B 1 63 ? 20.938 -16.922 -3.381 1 89.38 63 GLY B N 1
ATOM 2630 C CA . GLY B 1 63 ? 21.953 -17.359 -2.439 1 89.38 63 GLY B CA 1
ATOM 2631 C C . GLY B 1 63 ? 21.5 -17.328 -0.997 1 89.38 63 GLY B C 1
ATOM 2632 O O . GLY B 1 63 ? 22.297 -17.469 -0.075 1 89.38 63 GLY B O 1
ATOM 2633 N N . ILE B 1 64 ? 20.266 -17.094 -0.788 1 91.38 64 ILE B N 1
ATOM 2634 C CA . ILE B 1 64 ? 19.719 -17 0.561 1 91.38 64 ILE B CA 1
ATOM 2635 C C . ILE B 1 64 ? 19.125 -18.344 0.979 1 91.38 64 ILE B C 1
ATOM 2637 O O . ILE B 1 64 ? 18.297 -18.906 0.274 1 91.38 64 ILE B O 1
ATOM 2641 N N . LEU B 1 65 ? 19.516 -18.766 2.156 1 91.31 65 LEU B N 1
ATOM 2642 C CA . LEU B 1 65 ? 19.031 -20.031 2.701 1 91.31 65 LEU B CA 1
ATOM 2643 C C . LEU B 1 65 ? 17.703 -19.812 3.443 1 91.31 65 LEU B C 1
ATOM 2645 O O . LEU B 1 65 ? 17.562 -18.859 4.203 1 91.31 65 LEU B O 1
ATOM 2649 N N . PRO B 1 66 ? 16.75 -20.734 3.201 1 91.5 66 PRO B N 1
ATOM 2650 C CA . PRO B 1 66 ? 15.414 -20.562 3.768 1 91.5 66 PRO B CA 1
ATOM 2651 C C . PRO B 1 66 ? 15.414 -20.531 5.297 1 91.5 66 PRO B C 1
ATOM 2653 O O . PRO B 1 66 ? 14.656 -19.781 5.906 1 91.5 66 PRO B O 1
ATOM 2656 N N . ASP B 1 67 ? 16.219 -21.234 5.953 1 85.75 67 ASP B N 1
ATOM 2657 C CA . ASP B 1 67 ? 16.203 -21.344 7.41 1 85.75 67 ASP B CA 1
ATOM 2658 C C . ASP B 1 67 ? 16.562 -20.016 8.07 1 85.75 67 ASP B C 1
ATOM 2660 O O . ASP B 1 67 ? 16.047 -19.688 9.141 1 85.75 67 ASP B O 1
ATOM 2664 N N . THR B 1 68 ? 17.297 -19.25 7.461 1 82.19 68 THR B N 1
ATOM 2665 C CA . THR B 1 68 ? 17.719 -17.969 8.031 1 82.19 68 THR B CA 1
ATOM 2666 C C . THR B 1 68 ? 16.547 -17 8.133 1 82.19 68 THR B C 1
ATOM 2668 O O . THR B 1 68 ? 16.391 -16.312 9.141 1 82.19 68 THR B O 1
ATOM 2671 N N . VAL B 1 69 ? 15.719 -17.062 7.23 1 81.5 69 VAL B N 1
ATOM 2672 C CA . VAL B 1 69 ? 14.609 -16.125 7.164 1 81.5 69 VAL B CA 1
ATOM 2673 C C . VAL B 1 69 ? 13.508 -16.562 8.125 1 81.5 69 VAL B C 1
ATOM 2675 O O . VAL B 1 69 ? 12.844 -15.719 8.75 1 81.5 69 VAL B O 1
ATOM 2678 N N . GLU B 1 70 ? 13.398 -17.844 8.266 1 79.44 70 GLU B N 1
ATOM 2679 C CA . GLU B 1 70 ? 12.383 -18.359 9.172 1 79.44 70 GLU B CA 1
ATOM 2680 C C . GLU B 1 70 ? 12.672 -17.969 10.617 1 79.44 70 GLU B C 1
ATOM 2682 O O . GLU B 1 70 ? 11.758 -17.625 11.367 1 79.44 70 GLU B O 1
ATOM 2687 N N . GLU B 1 71 ? 13.859 -17.953 10.992 1 78.56 71 GLU B N 1
ATOM 2688 C CA . GLU B 1 71 ? 14.258 -17.547 12.344 1 78.56 71 GLU B CA 1
ATOM 2689 C C . GLU B 1 71 ? 13.977 -16.062 12.57 1 78.56 71 GLU B C 1
ATOM 2691 O O . GLU B 1 71 ? 13.531 -15.672 13.648 1 78.56 71 GLU B O 1
ATOM 2696 N N . GLU B 1 72 ? 14.188 -15.32 11.57 1 82 72 GLU B N 1
ATOM 2697 C CA . GLU B 1 72 ? 13.992 -13.883 11.688 1 82 72 GLU B CA 1
ATOM 2698 C C . GLU B 1 72 ? 12.523 -13.539 11.891 1 82 72 GLU B C 1
ATOM 2700 O O . GLU B 1 72 ? 12.188 -12.672 12.695 1 82 72 GLU B O 1
ATOM 2705 N N . ILE B 1 73 ? 11.695 -14.266 11.211 1 83.62 73 ILE B N 1
ATOM 2706 C CA . ILE B 1 73 ? 10.273 -13.914 11.227 1 83.62 73 ILE B CA 1
ATOM 2707 C C . ILE B 1 73 ? 9.672 -14.258 12.586 1 83.62 73 ILE B C 1
ATOM 2709 O O . ILE B 1 73 ? 8.695 -13.641 13.008 1 83.62 73 ILE B O 1
ATOM 2713 N N . MET B 1 74 ? 10.289 -15.195 13.258 1 82.06 74 MET B N 1
ATOM 2714 C CA . MET B 1 74 ? 9.789 -15.578 14.578 1 82.06 74 MET B CA 1
ATOM 2715 C C . MET B 1 74 ? 9.977 -14.445 15.578 1 82.06 74 MET B C 1
ATOM 2717 O O . MET B 1 74 ? 9.195 -14.32 16.531 1 82.06 74 MET B O 1
ATOM 2721 N N . ALA B 1 75 ? 10.883 -13.57 15.336 1 86.19 75 ALA B N 1
ATOM 2722 C CA . ALA B 1 75 ? 11.172 -12.469 16.25 1 86.19 75 ALA B CA 1
ATOM 2723 C C . ALA B 1 75 ? 10.445 -11.195 15.828 1 86.19 75 ALA B C 1
ATOM 2725 O O . ALA B 1 75 ? 10.367 -10.234 16.594 1 86.19 75 ALA B O 1
ATOM 2726 N N . ASP B 1 76 ? 9.883 -11.211 14.719 1 89.75 76 ASP B N 1
ATOM 2727 C CA . ASP B 1 76 ? 9.273 -10 14.172 1 89.75 76 ASP B CA 1
ATOM 2728 C C . ASP B 1 76 ? 7.961 -9.68 14.883 1 89.75 76 ASP B C 1
ATOM 2730 O O . ASP B 1 76 ? 7.227 -10.586 15.281 1 89.75 76 ASP B O 1
ATOM 2734 N N . LYS B 1 77 ? 7.676 -8.406 15.023 1 92.31 77 LYS B N 1
ATOM 2735 C CA . LYS B 1 77 ? 6.34 -7.98 15.438 1 92.31 77 LYS B CA 1
ATOM 2736 C C . LYS B 1 77 ? 5.289 -8.414 14.414 1 92.31 77 LYS B C 1
ATOM 2738 O O . LYS B 1 77 ? 5.594 -8.578 13.234 1 92.31 77 LYS B O 1
ATOM 2743 N N . PRO B 1 78 ? 4.074 -8.57 14.867 1 93.69 78 PRO B N 1
ATOM 2744 C CA . PRO B 1 78 ? 3.029 -9.117 14 1 93.69 78 PRO B CA 1
ATOM 2745 C C . PRO B 1 78 ? 2.877 -8.336 12.695 1 93.69 78 PRO B C 1
ATOM 2747 O O . PRO B 1 78 ? 2.723 -8.938 11.625 1 93.69 78 PRO B O 1
ATOM 2750 N N . VAL B 1 79 ? 2.941 -7.055 12.758 1 95 79 VAL B N 1
ATOM 2751 C CA . VAL B 1 79 ? 2.771 -6.23 11.57 1 95 79 VAL B CA 1
ATOM 2752 C C . VAL B 1 79 ? 3.906 -6.504 10.586 1 95 79 VAL B C 1
ATOM 2754 O O . VAL B 1 79 ? 3.666 -6.703 9.391 1 95 79 VAL B O 1
ATOM 2757 N N . VAL B 1 80 ? 5.113 -6.543 11.062 1 95 80 VAL B N 1
ATOM 2758 C CA . VAL B 1 80 ? 6.289 -6.789 10.234 1 95 80 VAL B CA 1
ATOM 2759 C C . VAL B 1 80 ? 6.211 -8.188 9.617 1 95 80 VAL B C 1
ATOM 2761 O O . VAL B 1 80 ? 6.445 -8.359 8.422 1 95 80 VAL B O 1
ATOM 2764 N N . ARG B 1 81 ? 5.832 -9.117 10.414 1 94.31 81 ARG B N 1
ATOM 2765 C CA . ARG B 1 81 ? 5.672 -10.484 9.93 1 94.31 81 ARG B CA 1
ATOM 2766 C C . ARG B 1 81 ? 4.637 -10.555 8.812 1 94.31 81 ARG B C 1
ATOM 2768 O O . ARG B 1 81 ? 4.836 -11.25 7.816 1 94.31 81 ARG B O 1
ATOM 2775 N N . SER B 1 82 ? 3.555 -9.867 9.023 1 94.94 82 SER B N 1
ATOM 2776 C CA . SER B 1 82 ? 2.492 -9.883 8.023 1 94.94 82 SER B CA 1
ATOM 2777 C C . SER B 1 82 ? 2.971 -9.289 6.699 1 94.94 82 SER B C 1
ATOM 2779 O O . SER B 1 82 ? 2.637 -9.805 5.629 1 94.94 82 SER B O 1
ATOM 2781 N N . ILE B 1 83 ? 3.729 -8.242 6.75 1 94.88 83 ILE B N 1
ATOM 2782 C CA . ILE B 1 83 ? 4.27 -7.629 5.539 1 94.88 83 ILE B CA 1
ATOM 2783 C C . ILE B 1 83 ? 5.227 -8.602 4.855 1 94.88 83 ILE B C 1
ATOM 2785 O O . ILE B 1 83 ? 5.141 -8.812 3.643 1 94.88 83 ILE B O 1
ATOM 2789 N N . LYS B 1 84 ? 6.09 -9.227 5.59 1 92.94 84 LYS B N 1
ATOM 2790 C CA . LYS B 1 84 ? 7.094 -10.125 5.039 1 92.94 84 LYS B CA 1
ATOM 2791 C C . LYS B 1 84 ? 6.445 -11.367 4.426 1 92.94 84 LYS B C 1
ATOM 2793 O O . LYS B 1 84 ? 6.934 -11.898 3.426 1 92.94 84 LYS B O 1
ATOM 2798 N N . MET B 1 85 ? 5.359 -11.797 4.984 1 93.06 85 MET B N 1
ATOM 2799 C CA . MET B 1 85 ? 4.734 -13.047 4.578 1 93.06 85 MET B CA 1
ATOM 2800 C C . MET B 1 85 ? 3.709 -12.82 3.473 1 93.06 85 MET B C 1
ATOM 2802 O O . MET B 1 85 ? 3.254 -13.766 2.832 1 93.06 85 MET B O 1
ATOM 2806 N N . ALA B 1 86 ? 3.365 -11.578 3.307 1 92.5 86 ALA B N 1
ATOM 2807 C CA . ALA B 1 86 ? 2.346 -11.281 2.305 1 92.5 86 ALA B CA 1
ATOM 2808 C C . ALA B 1 86 ? 2.814 -11.68 0.909 1 92.5 86 ALA B C 1
ATOM 2810 O O . ALA B 1 86 ? 3.986 -11.508 0.567 1 92.5 86 ALA B O 1
ATOM 2811 N N . ARG B 1 87 ? 1.906 -12.219 0.099 1 91 87 ARG B N 1
ATOM 2812 C CA . ARG B 1 87 ? 2.219 -12.633 -1.264 1 91 87 ARG B CA 1
ATOM 2813 C C . ARG B 1 87 ? 0.963 -12.672 -2.127 1 91 87 ARG B C 1
ATOM 2815 O O . ARG B 1 87 ? -0.154 -12.625 -1.61 1 91 87 ARG B O 1
ATOM 2822 N N . GLN B 1 88 ? 1.204 -12.664 -3.381 1 93 88 GLN B N 1
ATOM 2823 C CA . GLN B 1 88 ? 0.126 -12.914 -4.332 1 93 88 GLN B CA 1
ATOM 2824 C C . GLN B 1 88 ? -0.22 -14.398 -4.395 1 93 88 GLN B C 1
ATOM 2826 O O . GLN B 1 88 ? 0.617 -15.227 -4.773 1 93 88 GLN B O 1
ATOM 2831 N N . HIS B 1 89 ? -1.438 -14.742 -4.047 1 94.88 89 HIS B N 1
ATOM 2832 C CA . HIS B 1 89 ? -1.863 -16.141 -4.137 1 94.88 89 HIS B CA 1
ATOM 2833 C C . HIS B 1 89 ? -2.186 -16.516 -5.578 1 94.88 89 HIS B C 1
ATOM 2835 O O . HIS B 1 89 ? -2.883 -15.781 -6.281 1 94.88 89 HIS B O 1
ATOM 2841 N N . ARG B 1 90 ? -1.697 -17.625 -5.922 1 92.69 90 ARG B N 1
ATOM 2842 C CA . ARG B 1 90 ? -1.874 -18.016 -7.316 1 92.69 90 ARG B CA 1
ATOM 2843 C C . ARG B 1 90 ? -2.615 -19.344 -7.426 1 92.69 90 ARG B C 1
ATOM 2845 O O . ARG B 1 90 ? -2.623 -19.969 -8.492 1 92.69 90 ARG B O 1
ATOM 2852 N N . PHE B 1 91 ? -3.145 -19.797 -6.363 1 94.94 91 PHE B N 1
ATOM 2853 C CA . PHE B 1 91 ? -4.016 -20.953 -6.273 1 94.94 91 PHE B CA 1
ATOM 2854 C C . PHE B 1 91 ? -5.027 -20.797 -5.145 1 94.94 91 PHE B C 1
ATOM 2856 O O . PHE B 1 91 ? -4.648 -20.562 -3.992 1 94.94 91 PHE B O 1
ATOM 2863 N N . PHE B 1 92 ? -6.293 -20.953 -5.512 1 96.69 92 PHE B N 1
ATOM 2864 C CA . PHE B 1 92 ? -7.336 -20.781 -4.508 1 96.69 92 PHE B CA 1
ATOM 2865 C C . PHE B 1 92 ? -8.188 -22.031 -4.379 1 96.69 92 PHE B C 1
ATOM 2867 O O . PHE B 1 92 ? -8.328 -22.797 -5.336 1 96.69 92 PHE B O 1
ATOM 2874 N N . ARG B 1 93 ? -8.656 -22.25 -3.152 1 95.69 93 ARG B N 1
ATOM 2875 C CA . ARG B 1 93 ? -9.656 -23.297 -2.928 1 95.69 93 ARG B CA 1
ATOM 2876 C C . ARG B 1 93 ? -11 -22.891 -3.533 1 95.69 93 ARG B C 1
ATOM 2878 O O . ARG B 1 93 ? -11.266 -21.719 -3.762 1 95.69 93 ARG B O 1
ATOM 2885 N N . SER B 1 94 ? -11.828 -23.875 -3.715 1 91.19 94 SER B N 1
ATOM 2886 C CA . SER B 1 94 ? -13.133 -23.641 -4.32 1 91.19 94 SER B CA 1
ATOM 2887 C C . SER B 1 94 ? -14.141 -23.156 -3.287 1 91.19 94 SER B C 1
ATOM 2889 O O . SER B 1 94 ? -15.258 -22.766 -3.635 1 91.19 94 SER B O 1
ATOM 2891 N N . THR B 1 95 ? -13.734 -23.078 -2.076 1 93.31 95 THR B N 1
ATOM 2892 C CA . THR B 1 95 ? -14.625 -22.688 -0.99 1 93.31 95 THR B CA 1
ATOM 2893 C C . THR B 1 95 ? -15.18 -21.281 -1.228 1 93.31 95 THR B C 1
ATOM 2895 O O . THR B 1 95 ? -14.43 -20.359 -1.559 1 93.31 95 THR B O 1
ATOM 2898 N N . SER B 1 96 ? -16.484 -21.141 -1.057 1 91.94 96 SER B N 1
ATOM 2899 C CA . SER B 1 96 ? -17.141 -19.844 -1.252 1 91.94 96 SER B CA 1
ATOM 2900 C C . SER B 1 96 ? -16.969 -18.953 -0.035 1 91.94 96 SER B C 1
ATOM 2902 O O . SER B 1 96 ? -16.734 -19.438 1.075 1 91.94 96 SER B O 1
ATOM 2904 N N . ILE B 1 97 ? -16.984 -17.688 -0.307 1 95.56 97 ILE B N 1
ATOM 2905 C CA . ILE B 1 97 ? -17 -16.625 0.705 1 95.56 97 ILE B CA 1
ATOM 2906 C C . ILE B 1 97 ? -18.281 -15.812 0.588 1 95.56 97 ILE B C 1
ATOM 2908 O O . ILE B 1 97 ? -18.672 -15.414 -0.51 1 95.56 97 ILE B O 1
ATOM 2912 N N . SER B 1 98 ? -18.984 -15.617 1.694 1 96 98 SER B N 1
ATOM 2913 C CA . SER B 1 98 ? -20.234 -14.883 1.65 1 96 98 SER B CA 1
ATOM 2914 C C . SER B 1 98 ? -20 -13.414 1.283 1 96 98 SER B C 1
ATOM 2916 O O . SER B 1 98 ? -18.953 -12.852 1.6 1 96 98 SER B O 1
ATOM 2918 N N . PRO B 1 99 ? -21 -12.797 0.634 1 95.62 99 PRO B N 1
ATOM 2919 C CA . PRO B 1 99 ? -20.891 -11.359 0.345 1 95.62 99 PRO B CA 1
ATOM 2920 C C . PRO B 1 99 ? -20.672 -10.523 1.601 1 95.62 99 PRO B C 1
ATOM 2922 O O . PRO B 1 99 ? -19.969 -9.516 1.556 1 95.62 99 PRO B O 1
ATOM 2925 N N . GLN B 1 100 ? -21.25 -10.938 2.658 1 96.38 100 GLN B N 1
ATOM 2926 C CA . GLN B 1 100 ? -21.094 -10.211 3.914 1 96.38 100 GLN B CA 1
ATOM 2927 C C . GLN B 1 100 ? -19.641 -10.234 4.383 1 96.38 100 GLN B C 1
ATOM 2929 O O . GLN B 1 100 ? -19.109 -9.227 4.855 1 96.38 100 GLN B O 1
ATOM 2934 N N . GLU B 1 101 ? -19.047 -11.375 4.23 1 97.06 101 GLU B N 1
ATOM 2935 C CA . GLU B 1 101 ? -17.641 -11.484 4.598 1 97.06 101 GLU B CA 1
ATOM 2936 C C . GLU B 1 101 ? -16.75 -10.664 3.662 1 97.06 101 GLU B C 1
ATOM 2938 O O . GLU B 1 101 ? -15.789 -10.039 4.102 1 97.06 101 GLU B O 1
ATOM 2943 N N . VAL B 1 102 ? -17.078 -10.641 2.383 1 97.69 102 VAL B N 1
ATOM 2944 C CA . VAL B 1 102 ? -16.359 -9.82 1.422 1 97.69 102 VAL B CA 1
ATOM 2945 C C . VAL B 1 102 ? -16.453 -8.352 1.822 1 97.69 102 VAL B C 1
ATOM 2947 O O . VAL B 1 102 ? -15.453 -7.637 1.854 1 97.69 102 VAL B O 1
ATOM 2950 N N . LEU B 1 103 ? -17.656 -7.926 2.139 1 96.88 103 LEU B N 1
ATOM 2951 C CA . LEU B 1 103 ? -17.859 -6.543 2.559 1 96.88 103 LEU B CA 1
ATOM 2952 C C . LEU B 1 103 ? -17.047 -6.223 3.807 1 96.88 103 LEU B C 1
ATOM 2954 O O . LEU B 1 103 ? -16.453 -5.145 3.908 1 96.88 103 LEU B O 1
ATOM 2958 N N . ARG B 1 104 ? -17.016 -7.145 4.734 1 95.38 104 ARG B N 1
ATOM 2959 C CA . ARG B 1 104 ? -16.219 -6.961 5.949 1 95.38 104 ARG B CA 1
ATOM 2960 C C . ARG B 1 104 ? -14.75 -6.785 5.625 1 95.38 104 ARG B C 1
ATOM 2962 O O . ARG B 1 104 ? -14.078 -5.93 6.207 1 95.38 104 ARG B O 1
ATOM 2969 N N . ILE B 1 105 ? -14.273 -7.547 4.715 1 96.81 105 ILE B N 1
ATOM 2970 C CA . ILE B 1 105 ? -12.883 -7.461 4.301 1 96.81 105 ILE B CA 1
ATOM 2971 C C . ILE B 1 105 ? -12.625 -6.109 3.639 1 96.81 105 ILE B C 1
ATOM 2973 O O . ILE B 1 105 ? -11.633 -5.438 3.945 1 96.81 105 ILE B O 1
ATOM 2977 N N . LEU B 1 106 ? -13.547 -5.668 2.789 1 96.38 106 LEU B N 1
ATOM 2978 C CA . LEU B 1 106 ? -13.367 -4.445 2.016 1 96.38 106 LEU B CA 1
ATOM 2979 C C . LEU B 1 106 ? -13.453 -3.217 2.914 1 96.38 106 LEU B C 1
ATOM 2981 O O . LEU B 1 106 ? -12.914 -2.16 2.578 1 96.38 106 LEU B O 1
ATOM 2985 N N . ASN B 1 107 ? -14.023 -3.307 4.035 1 93.44 107 ASN B N 1
ATOM 2986 C CA . ASN B 1 107 ? -14.328 -2.146 4.867 1 93.44 107 ASN B CA 1
ATOM 2987 C C . ASN B 1 107 ? -13.055 -1.486 5.395 1 93.44 107 ASN B C 1
ATOM 2989 O O . ASN B 1 107 ? -13.062 -0.304 5.746 1 93.44 107 ASN B O 1
ATOM 2993 N N . ILE B 1 108 ? -11.961 -2.221 5.465 1 94.19 108 ILE B N 1
ATOM 2994 C CA . ILE B 1 108 ? -10.719 -1.639 5.961 1 94.19 108 ILE B CA 1
ATOM 2995 C C . ILE B 1 108 ? -10.227 -0.568 4.992 1 94.19 108 ILE B C 1
ATOM 2997 O O . ILE B 1 108 ? -9.391 0.262 5.348 1 94.19 108 ILE B O 1
ATOM 3001 N N . ALA B 1 109 ? -10.75 -0.601 3.76 1 92.94 109 ALA B N 1
ATOM 3002 C CA . ALA B 1 109 ? -10.32 0.311 2.701 1 92.94 109 ALA B CA 1
ATOM 3003 C C . ALA B 1 109 ? -10.578 1.763 3.092 1 92.94 109 ALA B C 1
ATOM 3005 O O . ALA B 1 109 ? -9.891 2.672 2.619 1 92.94 109 ALA B O 1
ATOM 3006 N N . LYS B 1 110 ? -11.5 1.962 3.92 1 89.06 110 LYS B N 1
ATOM 3007 C CA . LYS B 1 110 ? -11.836 3.332 4.289 1 89.06 110 LYS B CA 1
ATOM 3008 C C . LYS B 1 110 ? -10.672 4.012 5.008 1 89.06 110 LYS B C 1
ATOM 3010 O O . LYS B 1 110 ? -10.57 5.242 5.004 1 89.06 110 LYS B O 1
ATOM 3015 N N . TYR B 1 111 ? -9.781 3.229 5.555 1 89 111 TYR B N 1
ATOM 3016 C CA . TYR B 1 111 ? -8.68 3.785 6.324 1 89 111 TYR B CA 1
ATOM 3017 C C . TYR B 1 111 ? -7.465 4.039 5.438 1 89 111 TYR B C 1
ATOM 3019 O O . TYR B 1 111 ? -6.492 4.66 5.867 1 89 111 TYR B O 1
ATOM 3027 N N . SER B 1 112 ? -7.301 3.363 4.297 1 81.62 112 SER B N 1
ATOM 3028 C CA . SER B 1 112 ? -6.137 3.521 3.43 1 81.62 112 SER B CA 1
ATOM 3029 C C . SER B 1 112 ? -6.023 4.953 2.914 1 81.62 112 SER B C 1
ATOM 3031 O O . SER B 1 112 ? -4.926 5.418 2.602 1 81.62 112 SER B O 1
ATOM 3033 N N . GLY B 1 113 ? -7.121 5.703 2.541 1 61.28 113 GLY B N 1
ATOM 3034 C CA . GLY B 1 113 ? -7.098 6.969 1.829 1 61.28 113 GLY B CA 1
ATOM 3035 C C . GLY B 1 113 ? -6.996 8.172 2.75 1 61.28 113 GLY B C 1
ATOM 3036 O O . GLY B 1 113 ? -7.402 9.273 2.385 1 61.28 113 GLY B O 1
ATOM 3037 N N . ALA B 1 114 ? -6.645 8.125 4.031 1 50.16 114 ALA B N 1
ATOM 3038 C CA . ALA B 1 114 ? -6.965 9.391 4.691 1 50.16 114 ALA B CA 1
ATOM 3039 C C . ALA B 1 114 ? -6.816 10.562 3.729 1 50.16 114 ALA B C 1
ATOM 3041 O O . ALA B 1 114 ? -7.379 11.641 3.959 1 50.16 114 ALA B O 1
ATOM 3042 N N . ASN B 1 115 ? -5.555 10.797 3.295 1 45.75 115 ASN B N 1
ATOM 3043 C CA . ASN B 1 115 ? -5.527 12.117 2.672 1 45.75 115 ASN B CA 1
ATOM 3044 C C . ASN B 1 115 ? -6.535 12.219 1.531 1 45.75 115 ASN B C 1
ATOM 3046 O O . ASN B 1 115 ? -6.453 13.125 0.703 1 45.75 115 ASN B O 1
ATOM 3050 N N . ALA B 1 116 ? -6.883 11.055 1.114 1 45.06 116 ALA B N 1
ATOM 3051 C CA . ALA B 1 116 ? -7.387 11.117 -0.255 1 45.06 116 ALA B CA 1
ATOM 3052 C C . ALA B 1 116 ? -8.602 12.039 -0.35 1 45.06 116 ALA B C 1
ATOM 3054 O O . ALA B 1 116 ? -9.562 11.891 0.408 1 45.06 116 ALA B O 1
ATOM 3055 N N . TYR B 1 117 ? -8.391 12.961 -0.817 1 42.38 117 TYR B N 1
ATOM 3056 C CA . TYR B 1 117 ? -9.188 13.922 -1.569 1 42.38 117 TYR B CA 1
ATOM 3057 C C . TYR B 1 117 ? -10.227 13.219 -2.436 1 42.38 117 TYR B C 1
ATOM 3059 O O . TYR B 1 117 ? -9.875 12.461 -3.342 1 42.38 117 TYR B O 1
ATOM 3067 N N . ASN B 1 118 ? -11.289 13.484 -2.234 1 48.5 118 ASN B N 1
ATOM 3068 C CA . ASN B 1 118 ? -12.492 13.539 -3.055 1 48.5 118 ASN B CA 1
ATOM 3069 C C . ASN B 1 118 ? -12.719 12.234 -3.809 1 48.5 118 ASN B C 1
ATOM 3071 O O . ASN B 1 118 ? -13.773 12.039 -4.426 1 48.5 118 ASN B O 1
ATOM 3075 N N . SER B 1 119 ? -11.594 11.383 -4.043 1 55.16 119 SER B N 1
ATOM 3076 C CA . SER B 1 119 ? -12.047 10.391 -5.016 1 55.16 119 SER B CA 1
ATOM 3077 C C . SER B 1 119 ? -12.648 9.18 -4.324 1 55.16 119 SER B C 1
ATOM 3079 O O . SER B 1 119 ? -11.992 8.531 -3.504 1 55.16 119 SER B O 1
ATOM 3081 N N . ALA B 1 120 ? -13.93 9.133 -4.297 1 75.69 120 ALA B N 1
ATOM 3082 C CA . ALA B 1 120 ? -14.68 7.992 -3.785 1 75.69 120 ALA B CA 1
ATOM 3083 C C . ALA B 1 120 ? -14.492 6.766 -4.676 1 75.69 120 ALA B C 1
ATOM 3085 O O . ALA B 1 120 ? -14.758 6.816 -5.879 1 75.69 120 ALA B O 1
ATOM 3086 N N . PHE B 1 121 ? -13.688 5.812 -4.168 1 89.56 121 PHE B N 1
ATOM 3087 C CA . PHE B 1 121 ? -13.547 4.527 -4.848 1 89.56 121 PHE B CA 1
ATOM 3088 C C . PHE B 1 121 ? -14.836 3.721 -4.742 1 89.56 121 PHE B C 1
ATOM 3090 O O . PHE B 1 121 ? -15.57 3.834 -3.756 1 89.56 121 PHE B O 1
ATOM 3097 N N . HIS B 1 122 ? -15.094 3.137 -5.84 1 93.31 122 HIS B N 1
ATOM 3098 C CA . HIS B 1 122 ? -16.188 2.176 -5.875 1 93.31 122 HIS B CA 1
ATOM 3099 C C . HIS B 1 122 ? -15.672 0.754 -6.062 1 93.31 122 HIS B C 1
ATOM 3101 O O . HIS B 1 122 ? -14.773 0.52 -6.875 1 93.31 122 HIS B O 1
ATOM 3107 N N . PHE B 1 123 ? -16.297 -0.171 -5.297 1 95.56 123 PHE B N 1
ATOM 3108 C CA . PHE B 1 123 ? -15.898 -1.574 -5.387 1 95.56 123 PHE B CA 1
ATOM 3109 C C . PHE B 1 123 ? -16.984 -2.391 -6.082 1 95.56 123 PHE B C 1
ATOM 3111 O O . PHE B 1 123 ? -18.141 -2.393 -5.652 1 95.56 123 PHE B O 1
ATOM 3118 N N . THR B 1 124 ? -16.609 -3.012 -7.148 1 95.88 124 THR B N 1
ATOM 3119 C CA . THR B 1 124 ? -17.484 -3.98 -7.801 1 95.88 124 THR B CA 1
ATOM 3120 C C . THR B 1 124 ? -16.984 -5.402 -7.555 1 95.88 124 THR B C 1
ATOM 3122 O O . THR B 1 124 ? -15.906 -5.777 -8 1 95.88 124 THR B O 1
ATOM 3125 N N . ALA B 1 125 ? -17.797 -6.152 -6.836 1 96.06 125 ALA B N 1
ATOM 3126 C CA . ALA B 1 125 ? -17.453 -7.531 -6.508 1 96.06 125 ALA B CA 1
ATOM 3127 C C . ALA B 1 125 ? -18.234 -8.516 -7.367 1 96.06 125 ALA B C 1
ATOM 3129 O O . ALA B 1 125 ? -19.469 -8.586 -7.273 1 96.06 125 ALA B O 1
ATOM 3130 N N . VAL B 1 126 ? -17.469 -9.281 -8.117 1 94.31 126 VAL B N 1
ATOM 3131 C CA . VAL B 1 126 ? -18.078 -10.227 -9.047 1 94.31 126 VAL B CA 1
ATOM 3132 C C . VAL B 1 126 ? -17.938 -11.648 -8.5 1 94.31 126 VAL B C 1
ATOM 3134 O O . VAL B 1 126 ? -16.812 -12.094 -8.211 1 94.31 126 VAL B O 1
ATOM 3137 N N . ASP B 1 127 ? -19.031 -12.344 -8.398 1 93.38 127 ASP B N 1
ATOM 3138 C CA . ASP B 1 127 ? -19 -13.758 -8.039 1 93.38 127 ASP B CA 1
ATOM 3139 C C . ASP B 1 127 ? -18.594 -14.617 -9.234 1 93.38 127 ASP B C 1
ATOM 3141 O O . ASP B 1 127 ? -19.391 -14.828 -10.156 1 93.38 127 ASP B O 1
ATOM 3145 N N . LEU B 1 128 ? -17.438 -15.148 -9.195 1 92.19 128 LEU B N 1
ATOM 3146 C CA . LEU B 1 128 ? -16.906 -15.859 -10.344 1 92.19 128 LEU B CA 1
ATOM 3147 C C . LEU B 1 128 ? -17.484 -17.266 -10.438 1 92.19 128 LEU B C 1
ATOM 3149 O O . LEU B 1 128 ? -17.422 -17.906 -11.492 1 92.19 128 LEU B O 1
ATOM 3153 N N . LYS B 1 129 ? -18.047 -17.812 -9.422 1 85.06 129 LYS B N 1
ATOM 3154 C CA . LYS B 1 129 ? -18.656 -19.141 -9.445 1 85.06 129 LYS B CA 1
ATOM 3155 C C . LYS B 1 129 ? -20 -19.109 -10.148 1 85.06 129 LYS B C 1
ATOM 3157 O O . LYS B 1 129 ? -20.469 -20.141 -10.641 1 85.06 129 LYS B O 1
ATOM 3162 N N . ARG B 1 130 ? -20.562 -18.062 -10.211 1 75.62 130 ARG B N 1
ATOM 3163 C CA . ARG B 1 130 ? -21.906 -17.953 -10.75 1 75.62 130 ARG B CA 1
ATOM 3164 C C . ARG B 1 130 ? -21.875 -17.453 -12.195 1 75.62 130 ARG B C 1
ATOM 3166 O O . ARG B 1 130 ? -22.938 -17.297 -12.82 1 75.62 130 ARG B O 1
ATOM 3173 N N . ASN B 1 131 ? -20.797 -17.172 -12.648 1 69.19 131 ASN B N 1
ATOM 3174 C CA . ASN B 1 131 ? -20.656 -16.656 -14 1 69.19 131 ASN B CA 1
ATOM 3175 C C . ASN B 1 131 ? -19.906 -17.625 -14.906 1 69.19 131 ASN B C 1
ATOM 3177 O O . ASN B 1 131 ? -19.297 -18.594 -14.422 1 69.19 131 ASN B O 1
ATOM 3181 N N . ASN B 1 132 ? -20.219 -17.516 -16.172 1 77.81 132 ASN B N 1
ATOM 3182 C CA . ASN B 1 132 ? -19.422 -18.266 -17.125 1 77.81 132 ASN B CA 1
ATOM 3183 C C . ASN B 1 132 ? -17.984 -17.766 -17.172 1 77.81 132 ASN B C 1
ATOM 3185 O O . ASN B 1 132 ? -17.594 -17.094 -18.141 1 77.81 132 ASN B O 1
ATOM 3189 N N . VAL B 1 133 ? -17.188 -18.141 -16.281 1 86.25 133 VAL B N 1
ATOM 3190 C CA . VAL B 1 133 ? -15.828 -17.656 -16.062 1 86.25 133 VAL B CA 1
ATOM 3191 C C . VAL B 1 133 ? -14.891 -18.25 -17.109 1 86.25 133 VAL B C 1
ATOM 3193 O O . VAL B 1 133 ? -13.922 -17.594 -17.531 1 86.25 133 VAL B O 1
ATOM 3196 N N . ASP B 1 134 ? -15.297 -19.391 -17.625 1 88.88 134 ASP B N 1
ATOM 3197 C CA . ASP B 1 134 ? -14.422 -20.047 -18.594 1 88.88 134 ASP B CA 1
ATOM 3198 C C . ASP B 1 134 ? -14.336 -19.25 -19.891 1 88.88 134 ASP B C 1
ATOM 3200 O O . ASP B 1 134 ? -13.25 -19.078 -20.453 1 88.88 134 ASP B O 1
ATOM 3204 N N . ALA B 1 135 ? -15.461 -18.766 -20.266 1 87.19 135 ALA B N 1
ATOM 3205 C CA . ALA B 1 135 ? -15.477 -17.969 -21.484 1 87.19 135 ALA B CA 1
ATOM 3206 C C . ALA B 1 135 ? -14.633 -16.703 -21.328 1 87.19 135 ALA B C 1
ATOM 3208 O O . ALA B 1 135 ? -13.906 -16.312 -22.234 1 87.19 135 ALA B O 1
ATOM 3209 N N . VAL B 1 136 ? -14.719 -16.125 -20.203 1 88.12 136 VAL B N 1
ATOM 3210 C CA . VAL B 1 136 ? -13.969 -14.906 -19.922 1 88.12 136 VAL B CA 1
ATOM 3211 C C . VAL B 1 136 ? -12.469 -15.219 -19.906 1 88.12 136 VAL B C 1
ATOM 3213 O O . VAL B 1 136 ? -11.672 -14.492 -20.484 1 88.12 136 VAL B O 1
ATOM 3216 N N . ILE B 1 137 ? -12.141 -16.312 -19.266 1 91.62 137 ILE B N 1
ATOM 3217 C CA . ILE B 1 137 ? -10.75 -16.734 -19.188 1 91.62 137 ILE B CA 1
ATOM 3218 C C . ILE B 1 137 ? -10.188 -16.953 -20.578 1 91.62 137 ILE B C 1
ATOM 3220 O O . ILE B 1 137 ? -9.094 -16.484 -20.906 1 91.62 137 ILE B O 1
ATOM 3224 N N . GLU B 1 138 ? -10.984 -17.562 -21.406 1 90.69 138 GLU B N 1
ATOM 3225 C CA . GLU B 1 138 ? -10.547 -17.844 -22.766 1 90.69 138 GLU B CA 1
ATOM 3226 C C . GLU B 1 138 ? -10.281 -16.562 -23.547 1 90.69 138 GLU B C 1
ATOM 3228 O O . GLU B 1 138 ? -9.305 -16.469 -24.281 1 90.69 138 GLU B O 1
ATOM 3233 N N . VAL B 1 139 ? -11.148 -15.656 -23.328 1 89.38 139 VAL B N 1
ATOM 3234 C CA . VAL B 1 139 ? -11 -14.375 -24.016 1 89.38 139 VAL B CA 1
ATOM 3235 C C . VAL B 1 139 ? -9.703 -13.695 -23.562 1 89.38 139 VAL B C 1
ATOM 3237 O O . VAL B 1 139 ? -8.914 -13.242 -24.406 1 89.38 139 VAL B O 1
ATOM 3240 N N . PHE B 1 140 ? -9.469 -13.688 -22.312 1 90.88 140 PHE B N 1
ATOM 3241 C CA . PHE B 1 140 ? -8.273 -13.023 -21.797 1 90.88 140 PHE B CA 1
ATOM 3242 C C . PHE B 1 140 ? -7.016 -13.781 -22.203 1 90.88 140 PHE B C 1
ATOM 3244 O O . PHE B 1 140 ? -6.012 -13.172 -22.578 1 90.88 140 PHE B O 1
ATOM 3251 N N . VAL B 1 141 ? -7.047 -15.07 -22.109 1 91.88 141 VAL B N 1
ATOM 3252 C CA . VAL B 1 141 ? -5.891 -15.875 -22.484 1 91.88 141 VAL B CA 1
ATOM 3253 C C . VAL B 1 141 ? -5.547 -15.625 -23.953 1 91.88 141 VAL B C 1
ATOM 3255 O O . VAL B 1 141 ? -4.379 -15.422 -24.297 1 91.88 141 VAL B O 1
ATOM 3258 N N . THR B 1 142 ? -6.562 -15.57 -24.781 1 90.25 142 THR B N 1
ATOM 3259 C CA . THR B 1 142 ? -6.363 -15.328 -26.219 1 90.25 142 THR B CA 1
ATOM 3260 C C . THR B 1 142 ? -5.777 -13.945 -26.453 1 90.25 142 THR B C 1
ATOM 3262 O O . THR B 1 142 ? -4.816 -13.789 -27.203 1 90.25 142 THR B O 1
ATOM 3265 N N . ALA B 1 143 ? -6.273 -13.016 -25.812 1 88.31 143 ALA B N 1
ATOM 3266 C CA . ALA B 1 143 ? -5.84 -11.633 -26 1 88.31 143 ALA B CA 1
ATOM 3267 C C . ALA B 1 143 ? -4.418 -11.43 -25.484 1 88.31 143 ALA B C 1
ATOM 3269 O O . ALA B 1 143 ? -3.602 -10.773 -26.141 1 88.31 143 ALA B O 1
ATOM 3270 N N . LEU B 1 144 ? -4.109 -12.008 -24.391 1 88.81 144 LEU B N 1
ATOM 3271 C CA . LEU B 1 144 ? -2.838 -11.766 -23.719 1 88.81 144 LEU B CA 1
ATOM 3272 C C . LEU B 1 144 ? -1.721 -12.586 -24.344 1 88.81 144 LEU B C 1
ATOM 3274 O O . LEU B 1 144 ? -0.555 -12.188 -24.312 1 88.81 144 LEU B O 1
ATOM 3278 N N . SER B 1 145 ? -2.031 -13.672 -24.906 1 89.38 145 SER B N 1
ATOM 3279 C CA . SER B 1 145 ? -1.024 -14.578 -25.453 1 89.38 145 SER B CA 1
ATOM 3280 C C . SER B 1 145 ? -0.422 -14.023 -26.734 1 89.38 145 SER B C 1
ATOM 3282 O O . SER B 1 145 ? 0.517 -14.602 -27.297 1 89.38 145 SER B O 1
ATOM 3284 N N . LYS B 1 146 ? -0.943 -12.93 -27.203 1 87.12 146 LYS B N 1
ATOM 3285 C CA . LYS B 1 146 ? -0.35 -12.258 -28.344 1 87.12 146 LYS B CA 1
ATOM 3286 C C . LYS B 1 146 ? 1.021 -11.68 -28 1 87.12 146 LYS B C 1
ATOM 3288 O O . LYS B 1 146 ? 1.83 -11.414 -28.891 1 87.12 146 LYS B O 1
ATOM 3293 N N . THR B 1 147 ? 1.257 -11.477 -26.766 1 83.88 147 THR B N 1
ATOM 3294 C CA . THR B 1 147 ? 2.559 -11.039 -26.281 1 83.88 147 THR B CA 1
ATOM 3295 C C . THR B 1 147 ? 3.396 -12.234 -25.828 1 83.88 147 THR B C 1
ATOM 3297 O O . THR B 1 147 ? 2.912 -13.094 -25.094 1 83.88 147 THR B O 1
ATOM 3300 N N . SER B 1 148 ? 4.676 -12.258 -26.156 1 83.31 148 SER B N 1
ATOM 3301 C CA . SER B 1 148 ? 5.559 -13.383 -25.859 1 83.31 148 SER B CA 1
ATOM 3302 C C . SER B 1 148 ? 5.734 -13.57 -24.359 1 83.31 148 SER B C 1
ATOM 3304 O O . SER B 1 148 ? 5.906 -14.695 -23.891 1 83.31 148 SER B O 1
ATOM 3306 N N . LYS B 1 149 ? 5.562 -12.531 -23.719 1 80.62 149 LYS B N 1
ATOM 3307 C CA . LYS B 1 149 ? 5.719 -12.578 -22.266 1 80.62 149 LYS B CA 1
ATOM 3308 C C . LYS B 1 149 ? 4.68 -13.492 -21.625 1 80.62 149 LYS B C 1
ATOM 3310 O O . LYS B 1 149 ? 4.934 -14.102 -20.578 1 80.62 149 LYS B O 1
ATOM 3315 N N . TYR B 1 150 ? 3.584 -13.641 -22.297 1 87 150 TYR B N 1
ATOM 3316 C CA . TYR B 1 150 ? 2.479 -14.383 -21.703 1 87 150 TYR B CA 1
ATOM 3317 C C . TYR B 1 150 ? 2.191 -15.656 -22.484 1 87 150 TYR B C 1
ATOM 3319 O O . TYR B 1 150 ? 1.07 -16.172 -22.469 1 87 150 TYR B O 1
ATOM 3327 N N . ALA B 1 151 ? 3.227 -16.156 -23.109 1 85.06 151 ALA B N 1
ATOM 3328 C CA . ALA B 1 151 ? 3.094 -17.359 -23.922 1 85.06 151 ALA B CA 1
ATOM 3329 C C . ALA B 1 151 ? 2.752 -18.562 -23.062 1 85.06 151 ALA B C 1
ATOM 3331 O O . ALA B 1 151 ? 2.289 -19.594 -23.562 1 85.06 151 ALA B O 1
ATOM 3332 N N . TRP B 1 152 ? 2.957 -18.438 -21.781 1 83.75 152 TRP B N 1
ATOM 3333 C CA . TRP B 1 152 ? 2.707 -19.531 -20.859 1 83.75 152 TRP B CA 1
ATOM 3334 C C . TRP B 1 152 ? 1.219 -19.656 -20.547 1 83.75 152 TRP B C 1
ATOM 3336 O O . TRP B 1 152 ? 0.756 -20.719 -20.125 1 83.75 152 TRP B O 1
ATOM 3346 N N . LEU B 1 153 ? 0.397 -18.719 -20.797 1 91.06 153 LEU B N 1
ATOM 3347 C CA . LEU B 1 153 ? -1.008 -18.688 -20.406 1 91.06 153 LEU B CA 1
ATOM 3348 C C . LEU B 1 153 ? -1.786 -19.797 -21.109 1 91.06 153 LEU B C 1
ATOM 3350 O O . LEU B 1 153 ? -2.467 -20.594 -20.453 1 91.06 153 LEU B O 1
ATOM 3354 N N . PRO B 1 154 ? -1.641 -19.938 -22.438 1 92 154 PRO B N 1
ATOM 3355 C CA . PRO B 1 154 ? -2.375 -21 -23.109 1 92 154 PRO B CA 1
ATOM 3356 C C . PRO B 1 154 ? -1.947 -22.391 -22.656 1 92 154 PRO B C 1
ATOM 3358 O O . PRO B 1 154 ? -2.768 -23.312 -22.609 1 92 154 PRO B O 1
ATOM 3361 N N . LYS B 1 155 ? -0.736 -22.516 -22.328 1 88.06 155 LYS B N 1
ATOM 3362 C CA . LYS B 1 155 ? -0.235 -23.812 -21.859 1 88.06 155 LYS B CA 1
ATOM 3363 C C . LYS B 1 155 ? -0.896 -24.219 -20.547 1 88.06 155 LYS B C 1
ATOM 3365 O O . LYS B 1 155 ? -1.312 -25.359 -20.375 1 88.06 155 LYS B O 1
ATOM 3370 N N . VAL B 1 156 ? -0.963 -23.297 -19.719 1 88.25 156 VAL B N 1
ATOM 3371 C CA . VAL B 1 156 ? -1.594 -23.547 -18.438 1 88.25 156 VAL B CA 1
ATOM 3372 C C . VAL B 1 156 ? -3.07 -23.875 -18.641 1 88.25 156 VAL B C 1
ATOM 3374 O O . VAL B 1 156 ? -3.592 -24.812 -18.016 1 88.25 156 VAL B O 1
ATOM 3377 N N . ARG B 1 157 ? -3.686 -23.141 -19.516 1 91.38 157 ARG B N 1
ATOM 3378 C CA . ARG B 1 157 ? -5.105 -23.359 -19.766 1 91.38 157 ARG B CA 1
ATOM 3379 C C . ARG B 1 157 ? -5.355 -24.734 -20.375 1 91.38 157 ARG B C 1
ATOM 3381 O O . ARG B 1 157 ? -6.316 -25.406 -20.016 1 91.38 157 ARG B O 1
ATOM 3388 N N . ALA B 1 158 ? -4.523 -25.172 -21.219 1 91.12 158 ALA B N 1
ATOM 3389 C CA . ALA B 1 158 ? -4.641 -26.453 -21.891 1 91.12 158 ALA B CA 1
ATOM 3390 C C . ALA B 1 158 ? -4.566 -27.609 -20.875 1 91.12 158 ALA B C 1
ATOM 3392 O O . ALA B 1 158 ? -5.145 -28.672 -21.094 1 91.12 158 ALA B O 1
ATOM 3393 N N . HIS B 1 159 ? -3.938 -27.359 -19.797 1 87.44 159 HIS B N 1
ATOM 3394 C CA . HIS B 1 159 ? -3.811 -28.391 -18.766 1 87.44 159 HIS B CA 1
ATOM 3395 C C . HIS B 1 159 ? -4.91 -28.25 -17.719 1 87.44 159 HIS B C 1
ATOM 3397 O O . HIS B 1 159 ? -4.816 -28.828 -16.625 1 87.44 159 HIS B O 1
ATOM 3403 N N . GLY B 1 160 ? -5.953 -27.391 -17.984 1 87.44 160 GLY B N 1
ATOM 3404 C CA . GLY B 1 160 ? -7.133 -27.281 -17.141 1 87.44 160 GLY B CA 1
ATOM 3405 C C . GLY B 1 160 ? -7.004 -26.219 -16.078 1 87.44 160 GLY B C 1
ATOM 3406 O O . GLY B 1 160 ? -7.895 -26.047 -15.242 1 87.44 160 GLY B O 1
ATOM 3407 N N . GLY B 1 161 ? -5.91 -25.5 -16.109 1 88.62 161 GLY B N 1
ATOM 3408 C CA . GLY B 1 161 ? -5.695 -24.469 -15.109 1 88.62 161 GLY B CA 1
ATOM 3409 C C . GLY B 1 161 ? -6.367 -23.156 -15.453 1 88.62 161 GLY B C 1
ATOM 3410 O O . GLY B 1 161 ? -6.812 -22.953 -16.578 1 88.62 161 GLY B O 1
ATOM 3411 N N . ASP B 1 162 ? -6.609 -22.312 -14.469 1 92.75 162 ASP B N 1
ATOM 3412 C CA . ASP B 1 162 ? -7.062 -20.922 -14.594 1 92.75 162 ASP B CA 1
ATOM 3413 C C . ASP B 1 162 ? -5.918 -19.953 -14.359 1 92.75 162 ASP B C 1
ATOM 3415 O O . ASP B 1 162 ? -5.621 -19.594 -13.211 1 92.75 162 ASP B O 1
ATOM 3419 N N . PRO B 1 163 ? -5.293 -19.5 -15.406 1 92.25 163 PRO B N 1
ATOM 3420 C CA . PRO B 1 163 ? -4.129 -18.625 -15.234 1 92.25 163 PRO B CA 1
ATOM 3421 C C . PRO B 1 163 ? -4.516 -17.172 -14.969 1 92.25 163 PRO B C 1
ATOM 3423 O O . PRO B 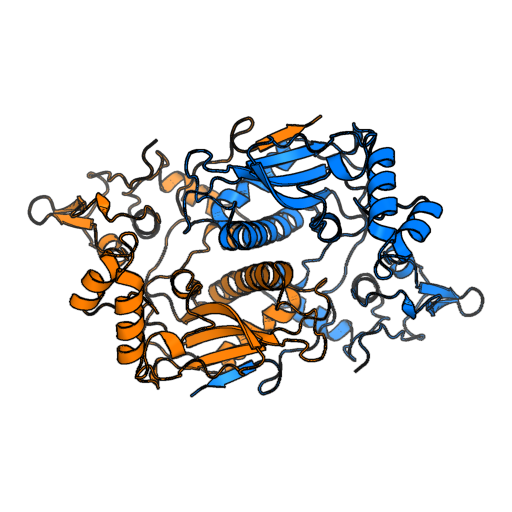1 163 ? -3.643 -16.328 -14.742 1 92.25 163 PRO B O 1
ATOM 3426 N N . ILE B 1 164 ? -5.832 -16.891 -14.992 1 93.19 164 ILE B N 1
ATOM 3427 C CA . ILE B 1 164 ? -6.281 -15.508 -14.875 1 93.19 164 ILE B CA 1
ATOM 3428 C C . ILE B 1 164 ? -6.773 -15.242 -13.453 1 93.19 164 ILE B C 1
ATOM 3430 O O . ILE B 1 164 ? -6.18 -14.453 -12.719 1 93.19 164 ILE B O 1
ATOM 3434 N N . PHE B 1 165 ? -7.719 -16.031 -13.031 1 94.94 165 PHE B N 1
ATOM 3435 C CA . PHE B 1 165 ? -8.328 -15.781 -11.727 1 94.94 165 PHE B CA 1
ATOM 3436 C C . PHE B 1 165 ? -7.859 -16.797 -10.703 1 94.94 165 PHE B C 1
ATOM 3438 O O . PHE B 1 165 ? -8.195 -16.703 -9.516 1 94.94 165 PHE B O 1
ATOM 3445 N N . HIS B 1 166 ? -7.168 -17.828 -11.086 1 94.38 166 HIS B N 1
ATOM 3446 C CA . HIS B 1 166 ? -6.5 -18.781 -10.219 1 94.38 166 HIS B CA 1
ATOM 3447 C C . HIS B 1 166 ? -7.504 -19.562 -9.367 1 94.38 166 HIS B C 1
ATOM 3449 O O . HIS B 1 166 ? -7.195 -19.969 -8.242 1 94.38 166 HIS B O 1
ATOM 3455 N N . GLY B 1 167 ? -8.75 -19.641 -9.883 1 94 167 GLY B N 1
ATOM 3456 C CA . GLY B 1 167 ? -9.773 -20.422 -9.203 1 94 167 GLY B CA 1
ATOM 3457 C C . GLY B 1 167 ? -10.422 -19.672 -8.047 1 94 167 GLY B C 1
ATOM 3458 O O . GLY B 1 167 ? -11.141 -20.281 -7.242 1 94 167 GLY B O 1
ATOM 3459 N N . ALA B 1 168 ? -10.203 -18.438 -7.93 1 96.56 168 ALA B N 1
ATOM 3460 C CA . ALA B 1 168 ? -10.758 -17.656 -6.832 1 96.56 168 ALA B CA 1
ATOM 3461 C C . ALA B 1 168 ? -12.266 -17.469 -6.992 1 96.56 168 ALA B C 1
ATOM 3463 O O 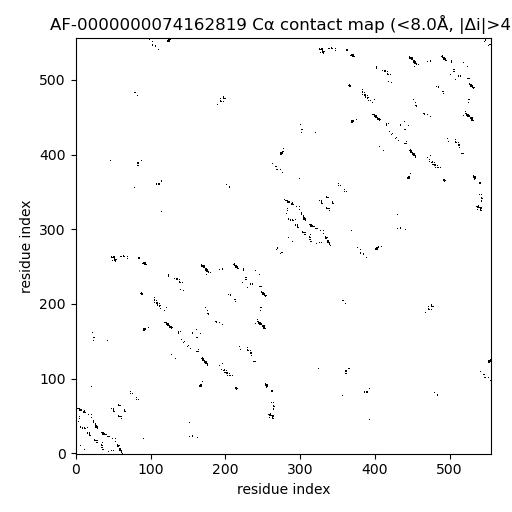. ALA B 1 168 ? -12.773 -17.406 -8.117 1 96.56 168 ALA B O 1
ATOM 3464 N N . PRO B 1 169 ? -12.984 -17.359 -5.914 1 96.25 169 PRO B N 1
ATOM 3465 C CA . PRO B 1 169 ? -14.438 -17.219 -6.008 1 96.25 169 PRO B CA 1
ATOM 3466 C C . PRO B 1 169 ? -14.867 -15.781 -6.316 1 96.25 169 PRO B C 1
ATOM 3468 O O . PRO B 1 169 ? -15.961 -15.562 -6.844 1 96.25 169 PRO B O 1
ATOM 3471 N N . TRP B 1 170 ? -14.039 -14.75 -5.922 1 96.88 170 TRP B N 1
ATOM 3472 C CA . TRP B 1 170 ? -14.445 -13.367 -6.105 1 96.88 170 TRP B CA 1
ATOM 3473 C C . TRP B 1 170 ? -13.414 -12.602 -6.93 1 96.88 170 TRP B C 1
ATOM 3475 O O . TRP B 1 170 ? -12.211 -12.758 -6.73 1 96.88 170 TRP B O 1
ATOM 3485 N N . LEU B 1 171 ? -13.914 -11.891 -7.859 1 96.5 171 LEU B N 1
ATOM 3486 C CA . LEU B 1 171 ? -13.164 -10.828 -8.523 1 96.5 171 LEU B CA 1
ATOM 3487 C C . LEU B 1 171 ? -13.633 -9.453 -8.055 1 96.5 171 LEU B C 1
ATOM 3489 O O . LEU B 1 171 ? -14.828 -9.156 -8.094 1 96.5 171 LEU B O 1
ATOM 3493 N N . ILE B 1 172 ? -12.766 -8.625 -7.578 1 97.56 172 ILE B N 1
ATOM 3494 C CA . ILE B 1 172 ? -13.102 -7.289 -7.102 1 97.56 172 ILE B CA 1
ATOM 3495 C C . ILE B 1 172 ? -12.422 -6.242 -7.977 1 97.56 172 ILE B C 1
ATOM 3497 O O . ILE B 1 172 ? -11.203 -6.293 -8.188 1 97.56 172 ILE B O 1
ATOM 3501 N N . LEU B 1 173 ? -13.234 -5.352 -8.484 1 96.31 173 LEU B N 1
ATOM 3502 C CA . LEU B 1 173 ? -12.742 -4.215 -9.258 1 96.31 173 LEU B CA 1
ATOM 3503 C C . LEU B 1 173 ? -12.859 -2.922 -8.461 1 96.31 173 LEU B C 1
ATOM 3505 O O . LEU B 1 173 ? -13.914 -2.645 -7.875 1 96.31 173 LEU B O 1
ATOM 3509 N N . ILE B 1 174 ? -11.789 -2.189 -8.383 1 95.44 174 ILE B N 1
ATOM 3510 C CA . ILE B 1 174 ? -11.82 -0.851 -7.805 1 95.44 174 ILE B CA 1
ATOM 3511 C C . ILE B 1 174 ? -11.875 0.191 -8.922 1 95.44 174 ILE B C 1
ATOM 3513 O O . ILE B 1 174 ? -11.047 0.187 -9.828 1 95.44 174 ILE B O 1
ATOM 3517 N N . SER B 1 175 ? -12.898 1.03 -8.867 1 93.44 175 SER B N 1
ATOM 3518 C CA . SER B 1 175 ? -13.094 2.031 -9.914 1 93.44 175 SER B CA 1
ATOM 3519 C C . SER B 1 175 ? -13.414 3.396 -9.32 1 93.44 175 SER B C 1
ATOM 3521 O O . SER B 1 175 ? -13.672 3.512 -8.117 1 93.44 175 SER B O 1
ATOM 3523 N N . THR B 1 176 ? -13.227 4.406 -10.039 1 91.31 176 THR B N 1
ATOM 3524 C CA . THR B 1 176 ? -13.586 5.762 -9.641 1 91.31 176 THR B CA 1
ATOM 3525 C C . THR B 1 176 ? -14.344 6.473 -10.758 1 91.31 176 THR B C 1
ATOM 3527 O O . THR B 1 176 ? -14.062 6.258 -11.945 1 91.31 176 THR B O 1
ATOM 3530 N N . GLY B 1 177 ? -15.289 7.277 -10.297 1 85.5 177 GLY B N 1
ATOM 3531 C CA . GLY B 1 177 ? -16.094 8.008 -11.258 1 85.5 177 GLY B CA 1
ATOM 3532 C C . GLY B 1 177 ? -15.367 9.18 -11.883 1 85.5 177 GLY B C 1
ATOM 3533 O O . GLY B 1 177 ? -14.414 9.711 -11.305 1 85.5 177 GLY B O 1
ATOM 3534 N N . HIS B 1 178 ? -15.719 9.438 -13.094 1 74.81 178 HIS B N 1
ATOM 3535 C CA . HIS B 1 178 ? -15.234 10.633 -13.781 1 74.81 178 HIS B CA 1
ATOM 3536 C C . HIS B 1 178 ? -16.141 11.828 -13.508 1 74.81 178 HIS B C 1
ATOM 3538 O O . HIS B 1 178 ? -17.328 11.656 -13.227 1 74.81 178 HIS B O 1
ATOM 3544 N N . ASN B 1 179 ? -15.445 12.93 -13.109 1 60.22 179 ASN B N 1
ATOM 3545 C CA . ASN B 1 179 ? -16.297 14.109 -13.18 1 60.22 179 ASN B CA 1
ATOM 3546 C C . ASN B 1 179 ? -16.625 14.484 -14.617 1 60.22 179 ASN B C 1
ATOM 3548 O O . ASN B 1 179 ? -15.789 15.094 -15.305 1 60.22 179 ASN B O 1
ATOM 3552 N N . GLU B 1 180 ? -17.672 13.945 -15.172 1 54.53 180 GLU B N 1
ATOM 3553 C CA . GLU B 1 180 ? -18.094 14.172 -16.547 1 54.53 180 GLU B CA 1
ATOM 3554 C C . GLU B 1 180 ? -18.172 15.664 -16.859 1 54.53 180 GLU B C 1
ATOM 3556 O O . GLU B 1 180 ? -18.031 16.062 -18.016 1 54.53 180 GLU B O 1
ATOM 3561 N N . ASP B 1 181 ? -18.453 16.438 -15.867 1 52.66 181 ASP B N 1
ATOM 3562 C CA . ASP B 1 181 ? -18.688 17.844 -16.141 1 52.66 181 ASP B CA 1
ATOM 3563 C C . ASP B 1 181 ? -17.375 18.609 -16.266 1 52.66 181 ASP B C 1
ATOM 3565 O O . ASP B 1 181 ? -17.375 19.812 -16.547 1 52.66 181 ASP B O 1
ATOM 3569 N N . ASP B 1 182 ? -16.312 17.953 -16.016 1 52.78 182 ASP B N 1
ATOM 3570 C CA . ASP B 1 182 ? -15.039 18.656 -16.172 1 52.78 182 ASP B CA 1
ATOM 3571 C C . ASP B 1 182 ? -14.344 18.266 -17.469 1 52.78 182 ASP B C 1
ATOM 3573 O O . ASP B 1 182 ? -13.836 17.141 -17.594 1 52.78 182 ASP B O 1
ATOM 3577 N N . PRO B 1 183 ? -14.578 19.016 -18.422 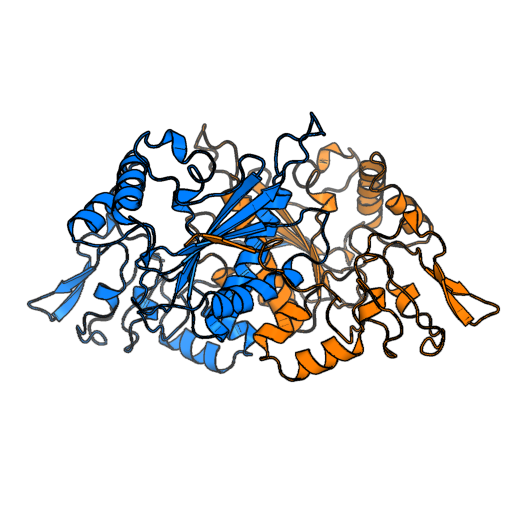1 52.53 183 PRO B N 1
ATOM 3578 C CA . PRO B 1 183 ? -14 18.703 -19.734 1 52.53 183 PRO B CA 1
ATOM 3579 C C . PRO B 1 183 ? -12.508 18.391 -19.672 1 52.53 183 PRO B C 1
ATOM 3581 O O . PRO B 1 183 ? -11.953 17.781 -20.594 1 52.53 183 PRO B O 1
ATOM 3584 N N . LYS B 1 184 ? -11.875 18.844 -18.625 1 49.47 184 LYS B N 1
ATOM 3585 C CA . LYS B 1 184 ? -10.43 18.656 -18.531 1 49.47 184 LYS B CA 1
ATOM 3586 C C . LYS B 1 184 ? -10.078 17.406 -17.734 1 49.47 184 LYS B C 1
ATOM 3588 O O . LYS B 1 184 ? -8.922 17.203 -17.375 1 49.47 184 LYS B O 1
ATOM 3593 N N . ASP B 1 185 ? -11.297 16.844 -17.453 1 51.41 185 ASP B N 1
ATOM 3594 C CA . ASP B 1 185 ? -11.078 15.633 -16.656 1 51.41 185 ASP B CA 1
ATOM 3595 C C . ASP B 1 185 ? -10.547 14.5 -17.531 1 51.41 185 ASP B C 1
ATOM 3597 O O . ASP B 1 185 ? -11.305 13.852 -18.25 1 51.41 185 ASP B O 1
ATOM 3601 N N . ASP B 1 186 ? -9.383 14.391 -17.969 1 52.25 186 ASP B N 1
ATOM 3602 C CA . ASP B 1 186 ? -8.711 13.383 -18.781 1 52.25 186 ASP B CA 1
ATOM 3603 C C . ASP B 1 186 ? -8.609 12.055 -18.031 1 52.25 186 ASP B C 1
ATOM 3605 O O . ASP B 1 186 ? -7.715 11.25 -18.312 1 52.25 186 ASP B O 1
ATOM 3609 N N . GLY B 1 187 ? -9.672 11.859 -17.141 1 54.69 187 GLY B N 1
ATOM 3610 C CA . GLY B 1 187 ? -9.664 10.586 -16.438 1 54.69 187 GLY B CA 1
ATOM 3611 C C . GLY B 1 187 ? -8.914 10.633 -15.125 1 54.69 187 GLY B C 1
ATOM 3612 O O . GLY B 1 187 ? -8.367 11.68 -14.758 1 54.69 187 GLY B O 1
ATOM 3613 N N . PRO B 1 188 ? -9.164 9.438 -14.43 1 58.94 188 PRO B N 1
ATOM 3614 C CA . PRO B 1 188 ? -8.445 9.453 -13.156 1 58.94 188 PRO B CA 1
ATOM 3615 C C . PRO B 1 188 ? -6.934 9.57 -13.336 1 58.94 188 PRO B C 1
ATOM 3617 O O . PRO B 1 188 ? -6.375 9 -14.273 1 58.94 188 PRO B O 1
ATOM 3620 N N . GLY B 1 189 ? -6.375 10.547 -12.883 1 75.62 189 GLY B N 1
ATOM 3621 C CA . GLY B 1 189 ? -4.945 10.805 -12.984 1 75.62 189 GLY B CA 1
ATOM 3622 C C . GLY B 1 189 ? -4.102 9.789 -12.234 1 75.62 189 GLY B C 1
ATOM 3623 O O . GLY B 1 189 ? -4.629 8.812 -11.695 1 75.62 189 GLY B O 1
ATOM 3624 N N . LEU B 1 190 ? -2.918 9.711 -12.445 1 85.38 190 LEU B N 1
ATOM 3625 C CA . LEU B 1 190 ? -1.888 8.906 -11.797 1 85.38 190 LEU B CA 1
ATOM 3626 C C . LEU B 1 190 ? -2.162 8.773 -10.305 1 85.38 190 LEU B C 1
ATOM 3628 O O . LEU B 1 190 ? -1.958 7.707 -9.719 1 85.38 190 LEU B O 1
ATOM 3632 N N . ASP B 1 191 ? -2.812 9.734 -9.766 1 86.19 191 ASP B N 1
ATOM 3633 C CA . ASP B 1 191 ? -3.061 9.773 -8.328 1 86.19 191 ASP B CA 1
ATOM 3634 C C . ASP B 1 191 ? -4.086 8.711 -7.93 1 86.19 191 ASP B C 1
ATOM 3636 O O . ASP B 1 191 ? -3.908 8.016 -6.926 1 86.19 191 ASP B O 1
ATOM 3640 N N . ALA B 1 192 ? -5.145 8.617 -8.711 1 88.56 192 ALA B N 1
ATOM 3641 C CA . ALA B 1 192 ? -6.18 7.633 -8.406 1 88.56 192 ALA B CA 1
ATOM 3642 C C . ALA B 1 192 ? -5.621 6.211 -8.453 1 88.56 192 ALA B C 1
ATOM 3644 O O . ALA B 1 192 ? -5.91 5.391 -7.582 1 88.56 192 ALA B O 1
ATOM 3645 N N . PHE B 1 193 ? -4.805 5.941 -9.461 1 90.81 193 PHE B N 1
ATOM 3646 C CA . PHE B 1 193 ? -4.211 4.617 -9.609 1 90.81 193 PHE B CA 1
ATOM 3647 C C . PHE B 1 193 ? -3.301 4.293 -8.43 1 90.81 193 PHE B C 1
ATOM 3649 O O . PHE B 1 193 ? -3.375 3.201 -7.863 1 90.81 193 PHE B O 1
ATOM 3656 N N . THR B 1 194 ? -2.471 5.211 -8.062 1 91.75 194 THR B N 1
ATOM 3657 C CA . THR B 1 194 ? -1.511 4.973 -6.988 1 91.75 194 THR B CA 1
ATOM 3658 C C . THR B 1 194 ? -2.227 4.797 -5.652 1 91.75 194 THR B C 1
ATOM 3660 O O . THR B 1 194 ? -1.875 3.918 -4.867 1 91.75 194 THR B O 1
ATOM 3663 N N . GLN B 1 195 ? -3.27 5.555 -5.418 1 90.88 195 GLN B N 1
ATOM 3664 C CA . GLN B 1 195 ? -4.031 5.434 -4.18 1 90.88 195 GLN B CA 1
ATOM 3665 C C . GLN B 1 195 ? -4.77 4.098 -4.117 1 90.88 195 GLN B C 1
ATOM 3667 O O . GLN B 1 195 ? -4.836 3.471 -3.059 1 90.88 195 GLN B O 1
ATOM 3672 N N . ALA B 1 196 ? -5.293 3.729 -5.242 1 93.12 196 ALA B N 1
ATOM 3673 C CA . ALA B 1 196 ? -6.004 2.453 -5.293 1 93.12 196 ALA B CA 1
ATOM 3674 C C . ALA B 1 196 ? -5.07 1.292 -4.965 1 93.12 196 ALA B C 1
ATOM 3676 O O . ALA B 1 196 ? -5.477 0.327 -4.312 1 93.12 196 ALA B O 1
ATOM 3677 N N . HIS B 1 197 ? -3.875 1.398 -5.391 1 92.88 197 HIS B N 1
ATOM 3678 C CA . HIS B 1 197 ? -2.934 0.314 -5.137 1 92.88 197 HIS B CA 1
ATOM 3679 C C . HIS B 1 197 ? -2.467 0.319 -3.684 1 92.88 197 HIS B C 1
ATOM 3681 O O . HIS B 1 197 ? -2.234 -0.741 -3.1 1 92.88 197 HIS B O 1
ATOM 3687 N N . MET B 1 198 ? -2.295 1.487 -3.092 1 92.19 198 MET B N 1
ATOM 3688 C CA . MET B 1 198 ? -2.033 1.548 -1.656 1 92.19 198 MET B CA 1
ATOM 3689 C C . MET B 1 198 ? -3.17 0.906 -0.867 1 92.19 198 MET B C 1
ATOM 3691 O O . MET B 1 198 ? -2.928 0.13 0.058 1 92.19 198 MET B O 1
ATOM 3695 N N . LEU B 1 199 ? -4.305 1.28 -1.34 1 93.81 199 LEU B N 1
ATOM 3696 C CA . LEU B 1 199 ? -5.5 0.709 -0.729 1 93.81 199 LEU B CA 1
ATOM 3697 C C . LEU B 1 199 ? -5.512 -0.809 -0.87 1 93.81 199 LEU B C 1
ATOM 3699 O O . LEU B 1 199 ? -5.812 -1.523 0.089 1 93.81 199 LEU B O 1
ATOM 3703 N N . TYR B 1 200 ? -5.211 -1.269 -2.012 1 95.38 200 TYR B N 1
ATOM 3704 C CA . TYR B 1 200 ? -5.164 -2.709 -2.238 1 95.38 200 TYR B CA 1
ATOM 3705 C C . TYR B 1 200 ? -4.203 -3.383 -1.268 1 95.38 200 TYR B C 1
ATOM 3707 O O . TYR B 1 200 ? -4.473 -4.48 -0.779 1 95.38 200 TYR B O 1
ATOM 3715 N N . ARG B 1 201 ? -3.066 -2.795 -1.048 1 95.25 201 ARG B N 1
ATOM 3716 C CA . ARG B 1 201 ? -2.1 -3.406 -0.142 1 95.25 201 ARG B CA 1
ATOM 3717 C C . ARG B 1 201 ? -2.701 -3.609 1.245 1 95.25 201 ARG B C 1
ATOM 3719 O O . ARG B 1 201 ? -2.49 -4.652 1.872 1 95.25 201 ARG B O 1
ATOM 3726 N N . ASP B 1 202 ? -3.455 -2.641 1.755 1 95.75 202 ASP B N 1
ATOM 3727 C CA . ASP B 1 202 ? -4.16 -2.801 3.021 1 95.75 202 ASP B CA 1
ATOM 3728 C C . ASP B 1 202 ? -5.137 -3.977 2.963 1 95.75 202 ASP B C 1
ATOM 3730 O O . ASP B 1 202 ? -5.227 -4.758 3.91 1 95.75 202 ASP B O 1
ATOM 3734 N N . LEU B 1 203 ? -5.82 -4.051 1.856 1 96.94 203 LEU B N 1
ATOM 3735 C CA . LEU B 1 203 ? -6.785 -5.137 1.683 1 96.94 203 LEU B CA 1
ATOM 3736 C C . LEU B 1 203 ? -6.086 -6.488 1.688 1 96.94 203 LEU B C 1
ATOM 3738 O O . LEU B 1 203 ? -6.602 -7.457 2.254 1 96.94 203 LEU B O 1
ATOM 3742 N N . GLN B 1 204 ? -4.973 -6.551 1.017 1 96.69 204 GLN B N 1
ATOM 3743 C CA . GLN B 1 204 ? -4.195 -7.785 0.991 1 96.69 204 GLN B CA 1
ATOM 3744 C C . GLN B 1 204 ? -3.809 -8.219 2.4 1 96.69 204 GLN B C 1
ATOM 3746 O O . GLN B 1 204 ? -4.035 -9.375 2.785 1 96.69 204 GLN B O 1
ATOM 3751 N N . LEU B 1 205 ? -3.281 -7.336 3.205 1 96.25 205 LEU B N 1
ATOM 3752 C CA . LEU B 1 205 ? -2.854 -7.648 4.562 1 96.25 205 LEU B CA 1
ATOM 3753 C C . LEU B 1 205 ? -4.047 -8.01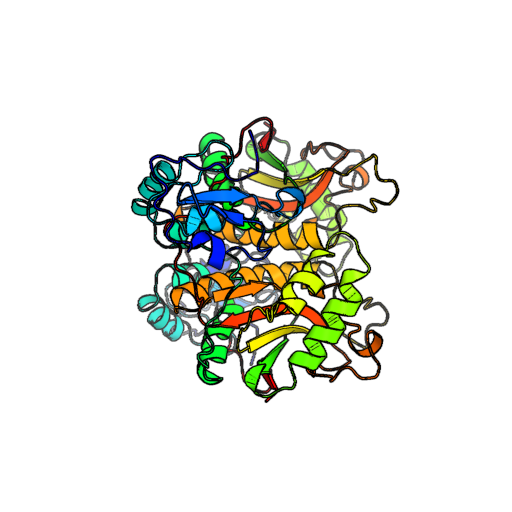6 5.438 1 96.25 205 LEU B C 1
ATOM 3755 O O . LEU B 1 205 ? -3.99 -8.977 6.207 1 96.25 205 LEU B O 1
ATOM 3759 N N . HIS B 1 206 ? -5.074 -7.219 5.305 1 97 206 HIS B N 1
ATOM 3760 C CA . HIS B 1 206 ? -6.281 -7.484 6.082 1 97 206 HIS B CA 1
ATOM 3761 C C . HIS B 1 206 ? -6.859 -8.859 5.746 1 97 206 HIS B C 1
ATOM 3763 O O . HIS B 1 206 ? -7.266 -9.602 6.641 1 97 206 HIS B O 1
ATOM 3769 N N . SER B 1 207 ? -6.891 -9.211 4.438 1 97.62 207 SER B N 1
ATOM 3770 C CA . SER B 1 207 ? -7.395 -10.508 4.008 1 97.62 207 SER B CA 1
ATOM 3771 C C . SER B 1 207 ? -6.602 -11.648 4.637 1 97.62 207 SER B C 1
ATOM 3773 O O . SER B 1 207 ? -7.18 -12.625 5.121 1 97.62 207 SER B O 1
ATOM 3775 N N . GLU B 1 208 ? -5.324 -11.5 4.648 1 95.5 208 GLU B N 1
ATOM 3776 C CA . GLU B 1 208 ? -4.473 -12.547 5.203 1 95.5 208 GLU B CA 1
ATOM 3777 C C . GLU B 1 208 ? -4.77 -12.773 6.684 1 95.5 208 GLU B C 1
ATOM 3779 O O . GLU B 1 208 ? -4.816 -13.914 7.145 1 95.5 208 GLU B O 1
ATOM 3784 N N . ILE B 1 209 ? -4.965 -11.695 7.406 1 94.62 209 ILE B N 1
ATOM 3785 C CA . ILE B 1 209 ? -5.246 -11.781 8.836 1 94.62 209 ILE B CA 1
ATOM 3786 C C . ILE B 1 209 ? -6.582 -12.492 9.055 1 94.62 209 ILE B C 1
ATOM 3788 O O . ILE B 1 209 ? -6.762 -13.195 10.055 1 94.62 209 ILE B O 1
ATOM 3792 N N . ARG B 1 210 ? -7.445 -12.422 8.117 1 95.5 210 ARG B N 1
ATOM 3793 C CA . ARG B 1 210 ? -8.773 -13.023 8.234 1 95.5 210 ARG B CA 1
ATOM 3794 C C . ARG B 1 210 ? -8.789 -14.438 7.664 1 95.5 210 ARG B C 1
ATOM 3796 O O . ARG B 1 210 ? -9.836 -15.086 7.629 1 95.5 210 ARG B O 1
ATOM 3803 N N . GLY B 1 211 ? -7.672 -14.898 7.16 1 95.75 211 GLY B N 1
ATOM 3804 C CA . GLY B 1 211 ? -7.566 -16.266 6.676 1 95.75 211 GLY B CA 1
ATOM 3805 C C . GLY B 1 211 ? -7.816 -16.391 5.188 1 95.75 211 GLY B C 1
ATOM 3806 O O . GLY B 1 211 ? -8.047 -17.5 4.684 1 95.75 211 GLY B O 1
ATOM 3807 N N . TYR B 1 212 ? -7.816 -15.266 4.508 1 98 212 TYR B N 1
ATOM 3808 C CA . TYR B 1 212 ? -8.023 -15.258 3.062 1 98 212 TYR B CA 1
ATOM 3809 C C . TYR B 1 212 ? -6.754 -14.82 2.334 1 98 212 TYR B C 1
ATOM 3811 O O . TYR B 1 212 ? -5.754 -14.477 2.967 1 98 212 TYR B O 1
ATOM 3819 N N . GLY B 1 213 ? -6.719 -14.984 1.022 1 96.88 213 GLY B N 1
ATOM 3820 C CA . GLY B 1 213 ? -5.664 -14.508 0.143 1 96.88 213 GLY B CA 1
ATOM 3821 C C . GLY B 1 213 ? -6.184 -13.703 -1.035 1 96.88 213 GLY B C 1
ATOM 3822 O O . GLY B 1 213 ? -7.379 -13.742 -1.335 1 96.88 213 GLY B O 1
ATOM 3823 N N . THR B 1 214 ? -5.297 -12.914 -1.614 1 97.81 214 THR B N 1
ATOM 3824 C CA . THR B 1 214 ? -5.641 -12.133 -2.801 1 97.81 214 THR B CA 1
ATOM 3825 C C . THR B 1 214 ? -4.57 -12.289 -3.877 1 97.81 214 THR B C 1
ATOM 3827 O O . THR B 1 214 ? -3.479 -12.797 -3.607 1 97.81 214 THR B O 1
ATOM 3830 N N . HIS B 1 215 ? -4.938 -11.977 -5.035 1 96.81 215 HIS B N 1
ATOM 3831 C CA . HIS B 1 215 ? -4.039 -11.859 -6.18 1 96.81 215 HIS B CA 1
ATOM 3832 C C . HIS B 1 215 ? -4.41 -10.664 -7.051 1 96.81 215 HIS B C 1
ATOM 3834 O O . HIS B 1 215 ? -5.523 -10.594 -7.57 1 96.81 215 HIS B O 1
ATOM 3840 N N . LEU B 1 216 ? -3.463 -9.734 -7.125 1 95.62 216 LEU B N 1
ATOM 3841 C CA . LEU B 1 216 ? -3.654 -8.586 -8.008 1 95.62 216 LEU B CA 1
ATOM 3842 C C . LEU B 1 216 ? -3.557 -9 -9.469 1 95.62 216 LEU B C 1
ATOM 3844 O O . LEU B 1 216 ? -2.535 -9.539 -9.898 1 95.62 216 LEU B O 1
ATOM 3848 N N . CYS B 1 217 ? -4.594 -8.781 -10.227 1 93.69 217 CYS B N 1
ATOM 3849 C CA . CYS B 1 217 ? -4.625 -9.188 -11.625 1 93.69 217 CYS B CA 1
ATOM 3850 C C . CYS B 1 217 ? -3.977 -8.133 -12.516 1 93.69 217 CYS B C 1
ATOM 3852 O O . CYS B 1 217 ? -4.617 -7.613 -13.438 1 93.69 217 CYS B O 1
ATOM 3854 N N . ARG B 1 218 ? -2.754 -7.977 -12.32 1 89.06 218 ARG B N 1
ATOM 3855 C CA . ARG B 1 218 ? -2.002 -6.965 -13.055 1 89.06 218 ARG B CA 1
ATOM 3856 C C . ARG B 1 218 ? -2.029 -7.242 -14.555 1 89.06 218 ARG B C 1
ATOM 3858 O O . ARG B 1 218 ? -2.049 -6.312 -15.367 1 89.06 218 ARG B O 1
ATOM 3865 N N . ILE B 1 219 ? -2.027 -8.445 -14.977 1 88.44 219 ILE B N 1
ATOM 3866 C CA . ILE B 1 219 ? -1.97 -8.828 -16.391 1 88.44 219 ILE B CA 1
ATOM 3867 C C . ILE B 1 219 ? -3.221 -8.336 -17.109 1 88.44 219 ILE B C 1
ATOM 3869 O O . ILE B 1 219 ? -3.221 -8.195 -18.328 1 88.44 219 ILE B O 1
ATOM 3873 N N . LEU B 1 220 ? -4.254 -8.062 -16.359 1 90.88 220 LEU B N 1
ATOM 3874 C CA . LEU B 1 220 ? -5.516 -7.641 -16.953 1 90.88 220 LEU B CA 1
ATOM 3875 C C . LEU B 1 220 ? -5.547 -6.125 -17.141 1 90.88 220 LEU B C 1
ATOM 3877 O O . LEU B 1 220 ? -6.426 -5.598 -17.828 1 90.88 220 LEU B O 1
ATOM 3881 N N . GLN B 1 221 ? -4.637 -5.426 -16.562 1 89.19 221 GLN B N 1
ATOM 3882 C CA . GLN B 1 221 ? -4.684 -3.973 -16.438 1 89.19 221 GLN B CA 1
ATOM 3883 C C . GLN B 1 221 ? -4.902 -3.32 -17.797 1 89.19 221 GLN B C 1
ATOM 3885 O O . GLN B 1 221 ? -5.742 -2.426 -17.938 1 89.19 221 GLN B O 1
ATOM 3890 N N . PRO B 1 222 ? -4.277 -3.771 -18.859 1 85.31 222 PRO B N 1
ATOM 3891 C CA . PRO B 1 222 ? -4.469 -3.127 -20.156 1 85.31 222 PRO B CA 1
ATOM 3892 C C . PRO B 1 222 ? -5.883 -3.309 -20.703 1 85.31 222 PRO B C 1
ATOM 3894 O O . PRO B 1 222 ? -6.293 -2.584 -21.609 1 85.31 222 PRO B O 1
ATOM 3897 N N . HIS B 1 223 ? -6.609 -4.199 -20.109 1 87.31 223 HIS B N 1
ATOM 3898 C CA . HIS B 1 223 ? -7.887 -4.562 -20.719 1 87.31 223 HIS B CA 1
ATOM 3899 C C . HIS B 1 223 ? -9.047 -4.211 -19.797 1 87.31 223 HIS B C 1
ATOM 3901 O O . HIS B 1 223 ? -10.211 -4.305 -20.188 1 87.31 223 HIS B O 1
ATOM 3907 N N . LEU B 1 224 ? -8.766 -3.768 -18.641 1 88.94 224 LEU B N 1
ATOM 3908 C CA . LEU B 1 224 ? -9.805 -3.588 -17.625 1 88.94 224 LEU B CA 1
ATOM 3909 C C . LEU B 1 224 ? -10.812 -2.533 -18.062 1 88.94 224 LEU B C 1
ATOM 3911 O O . LEU B 1 224 ? -12 -2.627 -17.734 1 88.94 224 LEU B O 1
ATOM 3915 N N . ASN B 1 225 ? -10.391 -1.58 -18.766 1 87.62 225 ASN B N 1
ATOM 3916 C CA . ASN B 1 225 ? -11.281 -0.5 -19.156 1 87.62 225 ASN B CA 1
ATOM 3917 C C . ASN B 1 225 ? -11.75 -0.655 -20.609 1 87.62 225 ASN B C 1
ATOM 3919 O O . ASN B 1 225 ? -12.398 0.235 -21.156 1 87.62 225 ASN B O 1
ATOM 3923 N N . ASP B 1 226 ? -11.398 -1.71 -21.203 1 81.62 226 ASP B N 1
ATOM 3924 C CA . ASP B 1 226 ? -11.797 -1.972 -22.594 1 81.62 226 ASP B CA 1
ATOM 3925 C C . ASP B 1 226 ? -12.094 -3.455 -22.812 1 81.62 226 ASP B C 1
ATOM 3927 O O . ASP B 1 226 ? -11.617 -4.055 -23.766 1 81.62 226 ASP B O 1
ATOM 3931 N N . VAL B 1 227 ? -12.789 -3.971 -21.875 1 73.69 227 VAL B N 1
ATOM 3932 C CA . VAL B 1 227 ? -13.031 -5.41 -21.922 1 73.69 227 VAL B CA 1
ATOM 3933 C C . VAL B 1 227 ? -13.906 -5.746 -23.125 1 73.69 227 VAL B C 1
ATOM 3935 O O . VAL B 1 227 ? -13.734 -6.797 -23.75 1 73.69 227 VAL B O 1
ATOM 3938 N N . GLN B 1 228 ? -14.789 -4.902 -23.406 1 71.12 228 GLN B N 1
ATOM 3939 C CA . GLN B 1 228 ? -15.734 -5.148 -24.484 1 71.12 228 GLN B CA 1
ATOM 3940 C C . GLN B 1 228 ? -15.016 -5.199 -25.844 1 71.12 228 GLN B C 1
ATOM 3942 O O . GLN B 1 228 ? -15.523 -5.785 -26.797 1 71.12 228 GLN B O 1
ATOM 3947 N N . SER B 1 229 ? -13.898 -4.602 -25.844 1 71.94 229 SER B N 1
ATOM 3948 C CA . SER B 1 229 ? -13.148 -4.602 -27.094 1 71.94 229 SER B CA 1
ATOM 3949 C C . SER B 1 229 ? -12.461 -5.945 -27.328 1 71.94 229 SER B C 1
ATOM 3951 O O . SER B 1 229 ? -12.062 -6.25 -28.453 1 71.94 229 SER B O 1
ATOM 3953 N N . LEU B 1 230 ? -12.32 -6.68 -26.344 1 70.88 230 LEU B N 1
ATOM 3954 C CA . LEU B 1 230 ? -11.602 -7.938 -26.469 1 70.88 230 LEU B CA 1
ATOM 3955 C C . LEU B 1 230 ? -12.414 -8.945 -27.281 1 70.88 230 LEU B C 1
ATOM 3957 O O . LEU B 1 230 ? -11.859 -9.711 -28.078 1 70.88 230 LEU B O 1
ATOM 3961 N N . SER B 1 231 ? -13.578 -8.945 -27.016 1 67.44 231 SER B N 1
ATOM 3962 C CA . SER B 1 231 ? -14.422 -9.867 -27.766 1 67.44 231 SER B CA 1
ATOM 3963 C C . SER B 1 231 ? -15.883 -9.438 -27.719 1 67.44 231 SER B C 1
ATOM 3965 O O . SER B 1 231 ? -16.391 -9.078 -26.656 1 67.44 231 SER B O 1
ATOM 3967 N N . ASP B 1 232 ? -16.359 -9.461 -28.844 1 65.88 232 ASP B N 1
ATOM 3968 C CA . ASP B 1 232 ? -17.797 -9.188 -28.938 1 65.88 232 ASP B CA 1
ATOM 3969 C C . ASP B 1 232 ? -18.594 -10.188 -28.109 1 65.88 232 ASP B C 1
ATOM 3971 O O . ASP B 1 232 ? -19.688 -9.867 -27.641 1 65.88 232 ASP B O 1
ATOM 3975 N N . SER B 1 233 ? -18.016 -11.328 -27.953 1 65.69 233 SER B N 1
ATOM 3976 C CA . SER B 1 233 ? -18.719 -12.406 -27.266 1 65.69 233 SER B CA 1
ATOM 3977 C C . SER B 1 233 ? -18.359 -12.461 -25.797 1 65.69 233 SER B C 1
ATOM 3979 O O . SER B 1 233 ? -18.875 -13.281 -25.047 1 65.69 233 SER B O 1
ATOM 3981 N N . CYS B 1 234 ? -17.547 -11.531 -25.375 1 66.06 234 CYS B N 1
ATOM 3982 C CA . CYS B 1 234 ? -17.125 -11.602 -23.984 1 66.06 234 CYS B CA 1
ATOM 3983 C C . CYS B 1 234 ? -18.234 -11.125 -23.047 1 66.06 234 CYS B C 1
ATOM 3985 O O . CYS B 1 234 ? -18.719 -10 -23.188 1 66.06 234 CYS B O 1
ATOM 3987 N N . PRO B 1 235 ? -18.672 -12.078 -22.234 1 66.44 235 PRO B N 1
ATOM 3988 C CA . PRO B 1 235 ? -19.656 -11.625 -21.25 1 66.44 235 PRO B CA 1
ATOM 3989 C C . PRO B 1 235 ? -19.141 -10.469 -20.406 1 66.44 235 PRO B C 1
ATOM 3991 O O . PRO B 1 235 ? -17.969 -10.43 -20.047 1 66.44 235 PRO B O 1
ATOM 3994 N N . ASN B 1 236 ? -19.953 -9.461 -20.406 1 72.81 236 ASN B N 1
ATOM 3995 C CA . ASN B 1 236 ? -19.609 -8.391 -19.469 1 72.81 236 ASN B CA 1
ATOM 3996 C C . ASN B 1 236 ? -19.828 -8.812 -18.031 1 72.81 236 ASN B C 1
ATOM 3998 O O . ASN B 1 236 ? -20.938 -8.711 -17.516 1 72.81 236 ASN B O 1
ATOM 4002 N N . ILE B 1 237 ? -18.766 -9.344 -17.453 1 73.5 237 ILE B N 1
ATOM 4003 C CA . ILE B 1 237 ? -18.938 -9.812 -16.094 1 73.5 237 ILE B CA 1
ATOM 4004 C C . ILE B 1 237 ? -18.531 -8.711 -15.109 1 73.5 237 ILE B C 1
ATOM 4006 O O . ILE B 1 237 ? -18.75 -8.836 -13.898 1 73.5 237 ILE B O 1
ATOM 4010 N N . PHE B 1 238 ? -17.953 -7.637 -15.531 1 78.62 238 PHE B N 1
ATOM 4011 C CA . PHE B 1 238 ? -17.438 -6.629 -14.609 1 78.62 238 PHE B CA 1
ATOM 4012 C C . PHE B 1 238 ? -18.547 -5.699 -14.141 1 78.62 238 PHE B C 1
ATOM 4014 O O . PHE B 1 238 ? -18.609 -5.32 -12.969 1 78.62 238 PHE B O 1
ATOM 4021 N N . ASP B 1 239 ? -19.438 -5.363 -14.93 1 82.5 239 ASP B N 1
ATOM 4022 C CA . ASP B 1 239 ? -20.609 -4.535 -14.633 1 82.5 239 ASP B CA 1
ATOM 4023 C C . ASP B 1 239 ? -20.203 -3.246 -13.922 1 82.5 239 ASP B C 1
ATOM 4025 O O . ASP B 1 239 ? -20.828 -2.857 -12.93 1 82.5 239 ASP B O 1
ATOM 4029 N N . VAL B 1 240 ? -19.156 -2.732 -14.25 1 87.5 240 VAL B N 1
ATOM 4030 C CA . VAL B 1 240 ? -18.734 -1.43 -13.758 1 87.5 240 VAL B CA 1
ATOM 4031 C C . VAL B 1 240 ? -19.422 -0.32 -14.539 1 87.5 240 VAL B C 1
ATOM 4033 O O . VAL B 1 240 ? -19.547 -0.396 -15.766 1 87.5 240 VAL B O 1
ATOM 4036 N N . PRO B 1 241 ? -19.922 0.651 -13.844 1 84.06 241 PRO B N 1
ATOM 4037 C CA . PRO B 1 241 ? -20.578 1.744 -14.57 1 84.06 241 PRO B CA 1
ATOM 4038 C C . PRO B 1 241 ? -19.688 2.332 -15.664 1 84.06 241 PRO B C 1
ATOM 4040 O O . PRO B 1 241 ? -18.484 2.469 -15.477 1 84.06 241 PRO B O 1
ATOM 4043 N N . GLN B 1 242 ? -20.25 2.697 -16.75 1 83.19 242 GLN B N 1
ATOM 4044 C CA . GLN B 1 242 ? -19.531 3.195 -17.922 1 83.19 242 GLN B CA 1
ATOM 4045 C C . GLN B 1 242 ? -18.812 4.504 -17.594 1 83.19 242 GLN B C 1
ATOM 4047 O O . GLN B 1 242 ? -17.781 4.812 -18.203 1 83.19 242 GLN B O 1
ATOM 4052 N N . SER B 1 243 ? -19.266 5.238 -16.703 1 87.12 243 SER B N 1
ATOM 4053 C CA . SER B 1 243 ? -18.688 6.523 -16.344 1 87.12 243 SER B CA 1
ATOM 4054 C C . SER B 1 243 ? -17.469 6.34 -15.438 1 87.12 243 SER B C 1
ATOM 4056 O O . SER B 1 243 ? -16.812 7.316 -15.07 1 87.12 243 SER B O 1
ATOM 4058 N N . HIS B 1 244 ? -17.203 5.098 -15.133 1 90.5 244 HIS B N 1
ATOM 4059 C CA . HIS B 1 244 ? -16.094 4.836 -14.219 1 90.5 244 HIS B CA 1
ATOM 4060 C C . HIS B 1 244 ? -14.836 4.41 -14.984 1 90.5 244 HIS B C 1
ATOM 4062 O O . HIS B 1 244 ? -14.93 3.885 -16.094 1 90.5 244 HIS B O 1
ATOM 4068 N N . THR B 1 245 ? -13.742 4.695 -14.43 1 91.31 245 THR B N 1
ATOM 4069 C CA . THR B 1 245 ? -12.469 4.098 -14.812 1 91.31 245 THR B CA 1
ATOM 4070 C C . THR B 1 245 ? -12.047 3.027 -13.812 1 91.31 245 THR B C 1
ATOM 4072 O O . THR B 1 245 ? -11.984 3.287 -12.609 1 91.31 245 THR B O 1
ATOM 4075 N N . VAL B 1 246 ? -11.836 1.823 -14.312 1 93.38 246 VAL B N 1
ATOM 4076 C CA . VAL B 1 246 ? -11.344 0.751 -13.453 1 93.38 246 VAL B CA 1
ATOM 4077 C C . VAL B 1 246 ? -9.852 0.946 -13.18 1 93.38 246 VAL B C 1
ATOM 4079 O O . VAL B 1 246 ? -9.055 1.051 -14.117 1 93.38 246 VAL B O 1
ATOM 4082 N N . LEU B 1 247 ? -9.5 0.987 -11.969 1 93.69 247 LEU B N 1
ATOM 4083 C CA . LEU B 1 247 ? -8.141 1.311 -11.562 1 93.69 247 LEU B CA 1
ATOM 4084 C C . LEU B 1 247 ? -7.32 0.042 -11.359 1 93.69 247 LEU B C 1
ATOM 4086 O O . LEU B 1 247 ? -6.129 0.009 -11.688 1 93.69 247 LEU B O 1
ATOM 4090 N N . LEU B 1 248 ? -7.902 -0.937 -10.828 1 94.94 248 LEU B N 1
ATOM 4091 C CA . LEU B 1 248 ? -7.266 -2.236 -10.656 1 94.94 248 LEU B CA 1
ATOM 4092 C C . LEU B 1 248 ? -8.305 -3.322 -10.398 1 94.94 248 LEU B C 1
ATOM 4094 O O . LEU B 1 248 ? -9.484 -3.023 -10.18 1 94.94 248 LEU B O 1
ATOM 4098 N N . ALA B 1 249 ? -7.867 -4.547 -10.539 1 96.56 249 ALA B N 1
ATOM 4099 C CA . ALA B 1 249 ? -8.664 -5.73 -10.234 1 96.56 249 ALA B CA 1
ATOM 4100 C C . ALA B 1 249 ? -7.852 -6.758 -9.453 1 96.56 249 ALA B C 1
ATOM 4102 O O . ALA B 1 249 ? -6.66 -6.941 -9.711 1 96.56 249 ALA B O 1
ATOM 4103 N N . PHE B 1 250 ? -8.5 -7.352 -8.5 1 97.5 250 PHE B N 1
ATOM 4104 C CA . PHE B 1 250 ? -7.855 -8.445 -7.777 1 97.5 250 PHE B CA 1
ATOM 4105 C C . PHE B 1 250 ? -8.867 -9.531 -7.434 1 97.5 250 PHE B C 1
ATOM 4107 O O . PHE B 1 250 ? -10.07 -9.281 -7.41 1 97.5 250 PHE B O 1
ATOM 4114 N N . VAL B 1 251 ? -8.336 -10.719 -7.203 1 97.88 251 VAL B N 1
ATOM 4115 C CA . VAL B 1 251 ? -9.211 -11.812 -6.797 1 97.88 251 VAL B CA 1
ATOM 4116 C C . VAL B 1 251 ? -9.031 -12.094 -5.305 1 97.88 251 VAL B C 1
ATOM 4118 O O . VAL B 1 251 ? -8.008 -11.727 -4.719 1 97.88 251 VAL B O 1
ATOM 4121 N N . LEU B 1 252 ? -10.062 -12.641 -4.734 1 98.38 252 LEU B N 1
ATOM 4122 C CA . LEU B 1 252 ? -10.148 -12.922 -3.305 1 98.38 252 LEU B CA 1
ATOM 4123 C C . LEU B 1 252 ? -10.695 -14.32 -3.055 1 98.38 252 LEU B C 1
ATOM 4125 O O . LEU B 1 252 ? -11.695 -14.719 -3.652 1 98.38 252 LEU B O 1
ATOM 4129 N N . GLY B 1 253 ? -9.984 -15.086 -2.197 1 98.19 253 GLY B N 1
ATOM 4130 C CA . GLY B 1 253 ? -10.367 -16.438 -1.832 1 98.19 253 GLY B CA 1
ATOM 4131 C C . GLY B 1 253 ? -9.5 -17.031 -0.742 1 98.19 253 GLY B C 1
ATOM 4132 O O . GLY B 1 253 ? -8.688 -16.344 -0.132 1 98.19 253 GLY B O 1
ATOM 4133 N N . ILE B 1 254 ? -9.797 -18.281 -0.5 1 98 254 ILE B N 1
ATOM 4134 C CA . ILE B 1 254 ? -8.945 -19.016 0.427 1 98 254 ILE B CA 1
ATOM 4135 C C . ILE B 1 254 ? -7.773 -19.641 -0.329 1 98 254 ILE B C 1
ATOM 4137 O O . ILE B 1 254 ? -7.969 -20.391 -1.284 1 98 254 ILE B O 1
ATOM 4141 N N . GLY B 1 255 ? -6.578 -19.281 0.049 1 96.69 255 GLY B N 1
ATOM 4142 C CA . GLY B 1 255 ? -5.391 -19.828 -0.581 1 96.69 255 GLY B CA 1
ATOM 4143 C C . GLY B 1 255 ? -5.301 -21.344 -0.446 1 96.69 255 GLY B C 1
ATOM 4144 O O . GLY B 1 255 ? -5.645 -21.906 0.599 1 96.69 255 GLY B O 1
ATOM 4145 N N . ALA B 1 256 ? -4.758 -21.953 -1.471 1 95.94 256 ALA B N 1
ATOM 4146 C CA . ALA B 1 256 ? -4.672 -23.406 -1.474 1 95.94 256 ALA B CA 1
ATOM 4147 C C . ALA B 1 256 ? -3.312 -23.875 -0.959 1 95.94 256 ALA B C 1
ATOM 4149 O O . ALA B 1 256 ? -3.123 -25.062 -0.682 1 95.94 256 ALA B O 1
ATOM 4150 N N . MET B 1 257 ? -2.398 -23 -0.846 1 94.94 257 MET B N 1
ATOM 4151 C CA . MET B 1 257 ? -1.038 -23.344 -0.449 1 94.94 257 MET B CA 1
ATOM 4152 C C . MET B 1 257 ? -0.72 -22.812 0.94 1 94.94 257 MET B C 1
ATOM 4154 O O . MET B 1 257 ? -1.261 -21.781 1.346 1 94.94 257 MET B O 1
ATOM 4158 N N . LYS B 1 258 ? 0.109 -23.516 1.585 1 93.38 258 LYS B N 1
ATOM 4159 C CA . LYS B 1 258 ? 0.671 -23.047 2.848 1 93.38 258 LYS B CA 1
ATOM 4160 C C . LYS B 1 258 ? 2.123 -22.609 2.672 1 93.38 258 LYS B C 1
ATOM 4162 O O . LYS B 1 258 ? 2.939 -23.359 2.127 1 93.38 258 LYS B O 1
ATOM 4167 N N . TYR B 1 259 ? 2.406 -21.469 3.152 1 92.25 259 TYR B N 1
ATOM 4168 C CA . TYR B 1 259 ? 3.756 -20.922 3.043 1 92.25 259 TYR B CA 1
ATOM 4169 C C . TYR B 1 259 ? 4.445 -20.906 4.402 1 92.25 259 TYR B C 1
ATOM 4171 O O . TYR B 1 259 ? 3.896 -20.375 5.375 1 92.25 259 TYR B O 1
ATOM 4179 N N . HIS B 1 260 ? 5.688 -21.328 4.418 1 92 260 HIS B N 1
ATOM 4180 C CA . HIS B 1 260 ? 6.375 -21.531 5.688 1 92 260 HIS B CA 1
ATOM 4181 C C . HIS B 1 260 ? 7.336 -20.375 5.98 1 92 260 HIS B C 1
ATOM 4183 O O . HIS B 1 260 ? 7.797 -20.219 7.117 1 92 260 HIS B O 1
ATOM 4189 N N . ARG B 1 261 ? 7.621 -19.656 4.988 1 93.12 261 ARG B N 1
ATOM 4190 C CA . ARG B 1 261 ? 8.586 -18.578 5.125 1 93.12 261 ARG B CA 1
ATOM 4191 C C . ARG B 1 261 ? 8.312 -17.469 4.113 1 93.12 261 ARG B C 1
ATOM 4193 O O . ARG B 1 261 ? 7.574 -17.672 3.145 1 93.12 261 ARG B O 1
ATOM 4200 N N . PRO B 1 262 ? 8.883 -16.266 4.395 1 92.25 262 PRO B N 1
ATOM 4201 C CA . PRO B 1 262 ? 8.789 -15.203 3.391 1 92.25 262 PRO B CA 1
ATOM 4202 C C . PRO B 1 262 ? 9.602 -15.508 2.131 1 92.25 262 PRO B C 1
ATOM 4204 O O . PRO B 1 262 ? 10.344 -16.484 2.094 1 92.25 262 PRO B O 1
ATOM 4207 N N . LEU B 1 263 ? 9.336 -14.719 1.164 1 90.38 263 LEU B N 1
ATOM 4208 C CA . LEU B 1 263 ? 10.18 -14.805 -0.024 1 90.38 263 LEU B CA 1
ATOM 4209 C C . LEU B 1 263 ? 11.641 -14.555 0.329 1 90.38 263 LEU B C 1
ATOM 4211 O O . LEU B 1 263 ? 11.945 -13.773 1.233 1 90.38 263 LEU B O 1
ATOM 4215 N N . LEU B 1 264 ? 12.445 -15.266 -0.37 1 90.62 264 LEU B N 1
ATOM 4216 C CA . LEU B 1 264 ? 13.875 -15.078 -0.183 1 90.62 264 LEU B CA 1
ATOM 4217 C C . LEU B 1 264 ? 14.398 -13.961 -1.074 1 90.62 264 LEU B C 1
ATOM 4219 O O . LEU B 1 264 ? 14.57 -14.148 -2.281 1 90.62 264 LEU B O 1
ATOM 4223 N N . LEU B 1 265 ? 14.625 -12.852 -0.427 1 88.5 265 LEU B N 1
ATOM 4224 C CA . LEU B 1 265 ? 15.008 -11.656 -1.171 1 88.5 265 LEU B CA 1
ATOM 4225 C C . LEU B 1 265 ? 16.25 -11.008 -0.552 1 88.5 265 LEU B C 1
ATOM 4227 O O . LEU B 1 265 ? 16.375 -10.953 0.673 1 88.5 265 LEU B O 1
ATOM 4231 N N . PRO B 1 266 ? 17.094 -10.523 -1.385 1 88 266 PRO B N 1
ATOM 4232 C CA . PRO B 1 266 ? 18.281 -9.867 -0.846 1 88 266 PRO B CA 1
ATOM 4233 C C . PRO B 1 266 ? 17.969 -8.555 -0.137 1 88 266 PRO B C 1
ATOM 4235 O O . PRO B 1 266 ? 17.031 -7.855 -0.515 1 88 266 PRO B O 1
ATOM 4238 N N . ASP B 1 267 ? 18.828 -8.195 0.854 1 89.19 267 ASP B N 1
ATOM 4239 C CA . ASP B 1 267 ? 18.703 -6.93 1.566 1 89.19 267 ASP B CA 1
ATOM 4240 C C . ASP B 1 267 ? 19.078 -5.754 0.667 1 89.19 267 ASP B C 1
ATOM 4242 O O . ASP B 1 267 ? 19.828 -5.918 -0.293 1 89.19 267 ASP B O 1
ATOM 4246 N N . LEU B 1 268 ? 18.547 -4.633 0.997 1 91.19 268 LEU B N 1
ATOM 4247 C CA . LEU B 1 268 ? 18.984 -3.41 0.332 1 91.19 268 LEU B CA 1
ATOM 4248 C C . LEU B 1 268 ? 20.422 -3.068 0.726 1 91.19 268 LEU B C 1
ATOM 4250 O O . LEU B 1 268 ? 20.797 -3.221 1.889 1 91.19 268 LEU B O 1
ATOM 4254 N N . VAL B 1 269 ? 21.078 -2.625 -0.233 1 91.75 269 VAL B N 1
ATOM 4255 C CA . VAL B 1 269 ? 22.484 -2.324 -0.015 1 91.75 269 VAL B CA 1
ATOM 4256 C C . VAL B 1 269 ? 22.734 -0.837 -0.25 1 91.75 269 VAL B C 1
ATOM 4258 O O . VAL B 1 269 ? 22.344 -0.291 -1.284 1 91.75 269 VAL B O 1
ATOM 4261 N N . GLU B 1 270 ? 23.391 -0.237 0.75 1 93.5 270 GLU B N 1
ATOM 4262 C CA . GLU B 1 270 ? 23.812 1.151 0.579 1 93.5 270 GLU B CA 1
ATOM 4263 C C . GLU B 1 270 ? 24.781 1.297 -0.593 1 93.5 270 GLU B C 1
ATOM 4265 O O . GLU B 1 270 ? 25.688 0.479 -0.761 1 93.5 270 GLU B O 1
ATOM 4270 N N . GLY B 1 271 ? 24.578 2.336 -1.438 1 91 271 GLY B N 1
ATOM 4271 C CA . GLY B 1 271 ? 25.422 2.561 -2.604 1 91 271 GLY B CA 1
ATOM 4272 C C . GLY B 1 271 ? 24.875 1.899 -3.861 1 91 271 GLY B C 1
ATOM 4273 O O . GLY B 1 271 ? 25.281 2.254 -4.973 1 91 271 GLY B O 1
ATOM 4274 N N . ILE B 1 272 ? 24 0.948 -3.646 1 90.62 272 ILE B N 1
ATOM 4275 C CA . ILE B 1 272 ? 23.391 0.258 -4.781 1 90.62 272 ILE B CA 1
ATOM 4276 C C . ILE B 1 272 ? 21.891 0.541 -4.82 1 90.62 272 ILE B C 1
ATOM 4278 O O . ILE B 1 272 ? 21.406 1.226 -5.727 1 90.62 272 ILE B O 1
ATOM 4282 N N . ASP B 1 273 ? 21.219 0.166 -3.74 1 91.31 273 ASP B N 1
ATOM 4283 C CA . ASP B 1 273 ? 19.766 0.316 -3.672 1 91.31 273 ASP B CA 1
ATOM 4284 C C . ASP B 1 273 ? 19.391 1.635 -3.004 1 91.31 273 ASP B C 1
ATOM 4286 O O . ASP B 1 273 ? 18.312 2.182 -3.27 1 91.31 273 ASP B O 1
ATOM 4290 N N . VAL B 1 274 ? 20.266 2.062 -2.045 1 93.62 274 VAL B N 1
ATOM 4291 C CA . VAL B 1 274 ? 20 3.256 -1.254 1 93.62 274 VAL B CA 1
ATOM 4292 C C . VAL B 1 274 ? 21.203 4.203 -1.32 1 93.62 274 VAL B C 1
ATOM 4294 O O . VAL B 1 274 ? 22.344 3.787 -1.114 1 93.62 274 VAL B O 1
ATOM 4297 N N . THR B 1 275 ? 20.922 5.43 -1.624 1 94.75 275 THR B N 1
ATOM 4298 C CA . THR B 1 275 ? 21.938 6.477 -1.58 1 94.75 275 THR B CA 1
ATOM 4299 C C . THR B 1 275 ? 21.578 7.539 -0.548 1 94.75 275 THR B C 1
ATOM 4301 O O . THR B 1 275 ? 20.438 8.031 -0.524 1 94.75 275 THR B O 1
ATOM 4304 N N . PHE B 1 276 ? 22.516 7.844 0.29 1 93.69 276 PHE B N 1
ATOM 4305 C CA . PHE B 1 276 ? 22.344 8.914 1.264 1 93.69 276 PHE B CA 1
ATOM 4306 C C . PHE B 1 276 ? 23 10.203 0.78 1 93.69 276 PHE B C 1
ATOM 4308 O O . PHE B 1 276 ? 24.156 10.188 0.34 1 93.69 276 PHE B O 1
ATOM 4315 N N . VAL B 1 277 ? 22.172 11.203 0.762 1 86.69 277 VAL B N 1
ATOM 4316 C CA . VAL B 1 277 ? 22.672 12.523 0.382 1 86.69 277 VAL B CA 1
ATOM 4317 C C . VAL B 1 277 ? 22.859 13.383 1.628 1 86.69 277 VAL B C 1
ATOM 4319 O O . VAL B 1 277 ? 21.875 13.742 2.293 1 86.69 277 VAL B O 1
ATOM 4322 N N . GLU B 1 278 ? 24.031 13.664 2.076 1 77.56 278 GLU B N 1
ATOM 4323 C CA . GLU B 1 278 ? 24.344 14.422 3.283 1 77.56 278 GLU B CA 1
ATOM 4324 C C . GLU B 1 278 ? 24.578 15.891 2.969 1 77.56 278 GLU B C 1
ATOM 4326 O O . GLU B 1 278 ? 25.031 16.234 1.874 1 77.56 278 GLU B O 1
#

Foldseek 3Di:
DALDKDFQLVQFQLPCQLCVQQLLSQWHQDPPSSGIDGNHRPLHPSQQQSQFQDPSQGIDGPPDGQVVQLVVLVPDDPVVNLVQAFDAFQAFDLDDDDPVVVCVLLVCLVVLPVPDDDWDKDKFKFFCVVDPVVLQQVLLLVVLCVDVNSVSSVVCVVVVARRQQNNFGIKMWIKTFFPPPDPPRPDDPPVVLVSVVSSVVSSQSSQVVVQKHKHWRPSCQVCQLPVCVSDVPNDPRRPDDNRIDTNTMMGMHHHPGDTSGGRRDDDDDEPPRDDDDD/DALAKDFQLVQFPLPCQLCVQQLLSQWHQDPVSSGIDGNHRPLHPSQQQSQFQDPSQGIDGPPDGQVVQLVVLVPDDPVVNLVQAFDAFQAFDLDDDDPVVVCVLLVCLVVLQVVDDDWDKDKFKFFCVVDPVVLQQVLLLVVLCVDVNSVSSVVCVVVVARRQQNNFGIKMWIKTFFPPPDPPRPDDPPVVLVSVVSSVVSSQSSQVVVQKHKHWRPSCQVCPLPVCVSDVPNDPRRPDDNRIDTNTMMGMHHHPGDTSGGRRDDDDDEPPRDDDDD

Organism: Giardia intestinalis (strain ATCC 50803 / WB clone C6) (NCBI:txid184922)

Nearest PDB structures (foldseek):
  4xom-assembly2_D  TM=7.070E-01  e=3.541E-07  Mycobacterium tuberculosis H37Rv
  4xoo-assembly2_C  TM=6.360E-01  e=1.188E-07  Mycobacterium tuberculosis H37Rv
  4xoq-assembly2_D  TM=6.805E-01  e=2.615E-07  Mycobacterium tuberculosis H37Rv
  4xoo-assembly1_B  TM=5.785E-01  e=3.541E-07  Mycobacterium tuberculosis H37Rv
  4xoo-assembly2_D  TM=6.495E-01  e=1.715E-06  Mycobacterium tuberculosis H37Rv

Solvent-accessible surface area (backbone atoms only — not comparable to full-atom values): 30830 Å² total; per-residue (Å²): 118,52,68,51,77,41,73,40,68,88,49,40,77,47,82,52,60,35,40,73,58,35,87,70,58,26,44,38,59,37,86,85,80,38,30,73,42,72,76,34,70,86,61,54,79,58,67,42,52,42,38,13,41,34,86,63,46,20,31,26,23,53,84,36,59,45,65,62,52,43,60,52,47,73,72,42,54,68,50,56,33,48,51,42,56,50,68,71,46,70,41,32,33,83,61,80,74,55,70,68,55,51,50,58,53,54,42,61,45,60,37,60,51,53,71,68,67,92,71,61,63,31,36,33,36,23,39,41,77,72,43,76,46,65,60,45,46,50,51,49,40,60,63,48,38,75,39,78,89,36,53,61,40,56,57,40,40,74,73,72,45,50,80,75,61,23,53,27,34,30,39,39,33,38,24,36,69,53,61,80,86,39,85,81,53,85,54,81,49,73,61,55,40,24,51,50,35,30,26,46,49,53,43,44,54,51,29,44,76,73,66,32,32,30,25,72,39,64,89,45,57,89,36,62,76,45,51,66,73,73,28,89,80,46,73,80,69,69,78,65,63,84,65,40,47,58,62,49,41,31,28,38,29,33,52,63,70,67,69,75,39,43,65,62,67,76,77,72,38,80,80,73,34,32,42,77,45,116,120,52,67,51,76,42,74,40,70,90,48,39,78,45,81,52,60,35,40,74,58,36,85,69,59,25,45,38,60,38,85,84,80,37,32,73,41,71,76,35,67,87,61,55,75,57,62,43,52,43,37,13,40,33,87,64,46,21,30,27,24,53,83,36,59,44,66,62,53,42,58,53,48,72,71,42,53,67,50,55,36,49,50,42,56,50,68,72,46,69,42,30,34,82,59,80,76,55,70,67,56,51,51,60,53,53,42,60,46,64,39,57,43,58,80,61,64,86,70,62,64,31,35,35,35,23,39,41,77,73,42,76,47,65,62,45,46,50,51,49,40,59,63,48,40,76,39,76,89,35,54,60,41,56,57,40,38,75,74,73,46,49,81,74,61,22,54,28,35,30,39,38,34,39,24,34,70,54,63,78,87,39,85,81,53,85,52,80,50,73,62,54,41,24,50,50,34,30,26,44,48,54,42,45,54,51,28,44,77,71,66,31,32,30,25,73,38,65,89,45,57,89,37,62,77,44,51,67,74,74,29,90,80,45,72,80,68,69,79,64,62,85,64,38,47,57,63,49,43,32,28,40,28,34,52,63,70,66,68,72,39,45,64,62,66,75,77,72,38,79,80,73,35,32,42,80,43,114

Radius of gyration: 24.42 Å; Cα contacts (8 Å, |Δi|>4): 1048; chains: 2; bounding box: 51×75×56 Å

Sequence (556 aa):
MSRFPEVDEDLCIGCNVCVQGCPTQCIEVNAETRKLVFRAKETCISCGHCASVCRTAAISMFGILPDTVEEEIMADKPVVRSIKMARQHRFFRSTSISPQEVLRILNIAKYSGANAYNSAFHFTAVDLKRNNVDAVIEVFVTALSKTSKYAWLPKVRAHGGDPIFHGAPWLILISTGHNEDDPKDDGPGLDAFTQAHMLYRDLQLHSEIRGYGTHLCRILQPHLNDVQSLSDSCPNIFDVPQSHTVLLAFVLGIGAMKYHRPLLLPDLVEGIDVTFVEMSRFPEVDEDLCIGCNVCVQGCPTQCIEVNAETRKLVFRAKETCISCGHCASVCRTAAISMFGILPDTVEEEIMADKPVVRSIKMARQHRFFRSTSISPQEVLRILNIAKYSGANAYNSAFHFTAVDLKRNNVDAVIEVFVTALSKTSKYAWLPKVRAHGGDPIFHGAPWLILISTGHNEDDPKDDGPGLDAFTQAHMLYRDLQLHSEIRGYGTHLCRILQPHLNDVQSLSDSCPNIFDVPQSHTVLLAFVLGIGAMKYHRPLLLPDLVEGIDVTFVE

InterPro domains:
  IPR000415 Nitroreductase-like [G3DSA:3.40.109.10] (76-255)
  IPR000415 Nitroreductase-like [SSF55469] (76-262)
  IPR017896 4Fe-4S ferredoxin-type, iron-sulphur binding domain [PS51379] (3-32)
  IPR017896 4Fe-4S ferredoxin-type, iron-sulphur binding domain [PS51379] (34-64)
  IPR017900 4Fe-4S ferredoxin, iron-sulphur binding, conserved site [PS00198] (12-23)
  IPR029479 Nitroreductase [PF00881] (85-253)

Secondary structure (DSSP, 8-state):
--SS-EE-TTT-----HHHHT-TT--EEE-TTT--EEES-GGG-----HHHHH-TT--EEBTTB-HHHHHHHHHHS-HHHHHHHH------B-S----HHHHHHHHGGGGGTTSSS-S--EEEEEEEGGGS-HHHHHHHHHHHHTTSGGGTHHHHHHHTT--TTTTT-SEEEEEEEE--TT-TT--SS-HHHHHHHHHHHHHHHHHHHHTT-EEEE-GGGGGGTT-GGGT-TT--------TTEEEEEEEEEE-BS----S----PPP-BTTTEEEE-/--SS-EE-TTT-----HHHHT-TT--EEE-TTT--EEES-GGG-----HHHHH-TT--EEBTTB-HHHHHHHHHHS-HHHHHHHH------B-S----HHHHHHHHGGGGGTTTT--S--EEEEEEETTSS-HHHHHHHHHHHHTTSGGGTHHHHHHHTT--TTTTT-SEEEEEEEE--TT-TT--SS-HHHHHHHHHHHHHHHHHHHHTT-EEEE-GGGGGGTT-GGGT-TT--------TTEEEEEEEEEE-BS----S----PPP-BTTTEEEE-

pLDDT: mean 88.02, std 11.51, range [42.38, 98.38]